Protein AF-0000000085031289 (afdb_homodimer)

Foldseek 3Di:
DEEEADDPPAVQVVVVQLCCCQPVVRPDDYDHDPDPVVQLVCQLVVVDQKYKYFAAKPVPGGDVVNVLCLVPDQKAFAAKDKDFFKKFKKAAPDAPLVAAEEEAAPVQCVVCVVVCCVVRPDYHYDYDPHLLVRLQVRLVPGHIGMHRPSSCVVSVIGTDDMDGDPRTMIMMTMIGNDADDDDPKKKWKKKFFFPPDPCGVVVLVCLCVVQVKAWDDKDWDAPVVDDPTIMMITMIIDACVDPPNVVSVVVSCVRTPDMDTRGMYHPDDD/DEEEADDPPAVQVVVVQLCCCQPVVRPDDYDHDPDPVVQLVCQLVVVDQKYKYFAAKPVPGGDPVNVLCLVPDQKAFAAKDKDFFKKFKKAAPDADLVAAEEEAAPVQCVVCVVVCCVVRPDYHYDHDPHLLVRLQVRLVPGHIGMHRPSSCVVSVIGTPDMDGDPRTMIMMTMIGNDADDDDPKKKWKKKFFFPPDPCGVVVLVVLCVVQVKAWDDKDWDAPVVDDPTIMMITMIIDACVDPPNVVSVVVSCVRTPDMDTRGMYHPDDD

Radius of gyration: 23.69 Å; Cα contacts (8 Å, |Δi|>4): 1361; chains: 2; bounding box: 65×66×53 Å

Solvent-accessible surface area (backbone atoms only — not comparable to full-atom values): 26951 Å² total; per-residue (Å²): 74,32,25,17,34,43,59,77,53,37,69,41,38,53,52,44,50,52,46,20,39,76,76,49,75,56,67,51,46,79,40,70,23,89,36,64,65,51,22,53,49,32,21,68,72,63,74,14,60,27,21,27,37,68,39,31,28,60,59,48,38,54,35,29,68,46,54,50,46,55,73,75,43,90,50,23,38,39,32,46,44,76,42,77,51,47,35,16,40,25,28,29,78,76,48,53,74,90,67,29,40,36,21,14,18,56,68,62,44,65,76,41,41,70,60,46,37,72,73,57,45,78,61,47,78,45,43,29,82,32,35,52,53,9,36,53,49,11,49,74,68,25,24,29,14,38,28,45,58,64,34,22,72,75,49,67,30,43,76,76,43,76,48,73,55,84,51,31,31,36,38,28,37,28,32,18,74,54,84,50,77,83,61,98,53,22,28,24,37,34,38,32,31,61,66,96,51,48,37,37,64,36,55,57,44,39,52,36,26,78,66,60,33,37,72,79,44,42,34,54,41,51,63,69,83,26,95,81,51,51,30,34,40,36,31,31,55,32,28,63,88,35,85,64,32,31,58,38,51,54,51,48,50,73,75,23,90,40,61,46,81,36,28,28,22,48,61,65,58,132,74,32,24,18,34,40,59,78,51,37,68,41,38,52,52,43,49,52,46,22,39,75,76,48,74,55,67,52,48,79,40,72,24,88,35,64,66,51,20,54,50,34,20,69,70,63,74,16,59,27,21,28,37,68,39,30,28,60,57,49,37,53,35,28,67,47,54,51,46,55,72,74,43,90,49,22,38,40,33,46,44,76,43,78,53,48,35,18,40,26,29,34,68,82,47,53,74,90,67,30,39,37,22,14,18,56,68,63,44,64,75,40,42,70,62,46,37,73,76,56,45,76,62,45,78,44,43,29,83,32,35,52,53,8,36,52,50,11,48,74,68,27,24,29,13,38,28,46,58,64,34,23,70,75,48,65,30,42,76,77,43,77,48,73,55,83,50,32,33,35,37,27,37,30,30,16,75,53,82,49,78,81,61,97,52,22,27,24,37,34,37,32,30,60,66,97,51,49,38,39,65,34,56,58,45,38,52,36,27,78,66,60,33,38,71,78,44,42,33,54,43,54,63,69,82,26,95,81,51,48,30,36,41,36,29,32,54,32,27,62,88,34,87,63,32,30,57,37,51,53,50,48,50,72,74,23,90,40,62,47,82,36,28,26,22,48,63,66,57,130

Structure (mmCIF, N/CA/C/O backbone):
data_AF-0000000085031289-model_v1
#
loop_
_entity.id
_entity.type
_entity.pdbx_description
1 polymer 'prephenate dehydratase'
#
loop_
_atom_site.group_PDB
_atom_site.id
_atom_site.type_symbol
_atom_site.label_atom_id
_atom_site.label_alt_id
_atom_site.label_comp_id
_atom_site.label_asym_id
_atom_site.label_entity_id
_atom_site.label_seq_id
_atom_site.pdbx_PDB_ins_code
_atom_site.Cartn_x
_atom_site.Cartn_y
_atom_site.Cartn_z
_atom_site.occupancy
_atom_site.B_iso_or_equiv
_atom_site.auth_seq_id
_atom_site.auth_comp_id
_atom_site.auth_asym_id
_atom_site.auth_atom_id
_atom_site.pdbx_PDB_model_num
ATOM 1 N N . MET A 1 1 ? 28.328 8.812 -2.104 1 97.38 1 MET A N 1
ATOM 2 C CA . MET A 1 1 ? 27.094 9.539 -1.807 1 97.38 1 MET A CA 1
ATOM 3 C C . MET A 1 1 ? 25.891 8.586 -1.811 1 97.38 1 MET A C 1
ATOM 5 O O . MET A 1 1 ? 25.766 7.762 -2.711 1 97.38 1 MET A O 1
ATOM 9 N N . ILE A 1 2 ? 25.078 8.703 -0.776 1 98.62 2 ILE A N 1
ATOM 10 C CA . ILE A 1 2 ? 23.859 7.914 -0.625 1 98.62 2 ILE A CA 1
ATOM 11 C C . ILE A 1 2 ? 22.641 8.836 -0.606 1 98.62 2 ILE A C 1
ATOM 13 O O . ILE A 1 2 ? 22.484 9.648 0.305 1 98.62 2 ILE A O 1
ATOM 17 N N . SER A 1 3 ? 21.812 8.742 -1.637 1 98.81 3 SER A N 1
ATOM 18 C CA . SER A 1 3 ? 20.547 9.453 -1.65 1 98.81 3 SER A CA 1
ATOM 19 C C . SER A 1 3 ? 19.453 8.648 -0.953 1 98.81 3 SER A C 1
ATOM 21 O O . SER A 1 3 ? 19.359 7.434 -1.117 1 98.81 3 SER A O 1
ATOM 23 N N . TYR A 1 4 ? 18.656 9.266 -0.136 1 98.69 4 TYR A N 1
ATOM 24 C CA . TYR A 1 4 ? 17.578 8.562 0.554 1 98.69 4 TYR A CA 1
ATOM 25 C C . TYR A 1 4 ? 16.312 9.398 0.564 1 98.69 4 TYR A C 1
ATOM 27 O O . TYR A 1 4 ? 16.359 10.617 0.437 1 98.69 4 TYR A O 1
ATOM 35 N N . LEU A 1 5 ? 15.195 8.766 0.686 1 97.31 5 LEU A N 1
ATOM 36 C CA . LEU A 1 5 ? 13.93 9.477 0.858 1 97.31 5 LEU A CA 1
ATOM 37 C C . LEU A 1 5 ? 13.883 10.188 2.205 1 97.31 5 LEU A C 1
ATOM 39 O O . LEU A 1 5 ? 13.969 9.547 3.254 1 97.31 5 LEU A O 1
ATOM 43 N N . GLY A 1 6 ? 13.875 11.516 2.145 1 94.31 6 GLY A N 1
ATOM 44 C CA . GLY A 1 6 ? 13.883 12.305 3.367 1 94.31 6 GLY A CA 1
ATOM 45 C C . GLY A 1 6 ? 12.484 12.656 3.857 1 94.31 6 GLY A C 1
ATOM 46 O O . GLY A 1 6 ? 11.508 12.031 3.449 1 94.31 6 GLY A O 1
ATOM 47 N N . PRO A 1 7 ? 12.625 13.531 4.848 1 94.12 7 PRO A N 1
ATOM 48 C CA . PRO A 1 7 ? 13.719 14.359 5.375 1 94.12 7 PRO A CA 1
ATOM 49 C C . PRO A 1 7 ? 14.555 13.625 6.422 1 94.12 7 PRO A C 1
ATOM 51 O O . PRO A 1 7 ? 14.336 12.438 6.676 1 94.12 7 PRO A O 1
ATOM 54 N N . PRO A 1 8 ? 15.648 14.328 6.973 1 95.69 8 PRO A N 1
ATOM 55 C CA . PRO A 1 8 ? 16.438 13.758 8.055 1 95.69 8 PRO A CA 1
ATOM 56 C C . PRO A 1 8 ? 15.594 13.352 9.266 1 95.69 8 PRO A C 1
ATOM 58 O O . PRO A 1 8 ? 14.625 14.039 9.594 1 95.69 8 PRO A O 1
ATOM 61 N N . GLY A 1 9 ? 15.961 12.273 9.898 1 95.06 9 GLY A N 1
ATOM 62 C CA . GLY A 1 9 ? 15.281 11.805 11.094 1 95.06 9 GLY A CA 1
ATOM 63 C C . GLY A 1 9 ? 14.273 10.703 10.82 1 95.06 9 GLY A C 1
ATOM 64 O O . GLY A 1 9 ? 13.711 10.117 11.742 1 95.06 9 GLY A O 1
ATOM 65 N N . THR A 1 10 ? 14.031 10.391 9.578 1 94.88 10 THR A N 1
ATOM 66 C CA . THR A 1 10 ? 13.055 9.375 9.195 1 94.88 10 THR A CA 1
ATOM 67 C C . THR A 1 10 ? 13.672 7.98 9.266 1 94.88 10 THR A C 1
ATOM 69 O O . THR A 1 10 ? 14.883 7.84 9.445 1 94.88 10 THR A O 1
ATOM 72 N N . PHE A 1 11 ? 12.898 7 9.156 1 96.81 11 PHE A N 1
ATOM 73 C CA . PHE A 1 11 ? 13.367 5.621 9.156 1 96.81 11 PHE A CA 1
ATOM 74 C C . PHE A 1 11 ? 14.234 5.34 7.934 1 96.81 11 PHE A C 1
ATOM 76 O O . PHE A 1 11 ? 15.172 4.547 7.996 1 96.81 11 PHE A O 1
ATOM 83 N N . THR A 1 12 ? 13.938 5.992 6.828 1 97.75 12 THR A N 1
ATOM 84 C CA . THR A 1 12 ? 14.742 5.797 5.629 1 97.75 12 THR A CA 1
ATOM 85 C C . THR A 1 12 ? 16.172 6.305 5.848 1 97.75 12 THR A C 1
ATOM 87 O O . THR A 1 12 ? 17.125 5.691 5.379 1 97.75 12 THR A O 1
ATOM 90 N N . GLU A 1 13 ? 16.25 7.414 6.512 1 97.62 13 GLU A N 1
ATOM 91 C CA . GLU A 1 13 ? 17.594 7.875 6.852 1 97.62 13 GLU A CA 1
ATOM 92 C C . GLU A 1 13 ? 18.312 6.855 7.723 1 97.62 13 GLU A C 1
ATOM 94 O O . GLU A 1 13 ? 19.5 6.582 7.512 1 97.62 13 GLU A O 1
ATOM 99 N N . GLU A 1 14 ? 17.625 6.352 8.711 1 96.81 14 GLU A N 1
ATOM 100 C CA . GLU A 1 14 ? 18.219 5.324 9.57 1 96.81 14 GLU A CA 1
ATOM 101 C C . GLU A 1 14 ? 18.719 4.141 8.75 1 96.81 14 GLU A C 1
ATOM 103 O O . GLU A 1 14 ? 19.828 3.646 8.977 1 96.81 14 GLU A O 1
ATOM 108 N N . ALA A 1 15 ? 17.906 3.697 7.793 1 97.5 15 ALA A N 1
ATOM 109 C CA . ALA A 1 15 ? 18.312 2.609 6.902 1 97.5 15 ALA A CA 1
ATOM 110 C C . ALA A 1 15 ? 19.562 2.975 6.113 1 97.5 15 ALA A C 1
ATOM 112 O O . ALA A 1 15 ? 20.469 2.16 5.977 1 97.5 15 ALA A O 1
ATOM 113 N N . ALA A 1 16 ? 19.578 4.172 5.625 1 98.06 16 ALA A N 1
ATOM 114 C CA . ALA A 1 16 ? 20.719 4.645 4.855 1 98.06 16 ALA A CA 1
ATOM 115 C C . ALA A 1 16 ? 21.984 4.672 5.715 1 98.06 16 ALA A C 1
ATOM 117 O O . ALA A 1 16 ? 23.062 4.293 5.254 1 98.06 16 ALA A O 1
ATOM 118 N N . GLU A 1 17 ? 21.859 5.098 6.934 1 97.44 17 GLU A N 1
ATOM 119 C CA . GLU A 1 17 ? 22.984 5.141 7.855 1 97.44 17 GLU A CA 1
ATOM 120 C C . GLU A 1 17 ? 23.516 3.74 8.148 1 97.44 17 GLU A C 1
ATOM 122 O O . GLU A 1 17 ? 24.719 3.518 8.164 1 97.44 17 GLU A O 1
ATOM 127 N N . ARG A 1 18 ? 22.625 2.865 8.414 1 96.56 18 ARG A N 1
ATOM 128 C CA . ARG A 1 18 ? 23.016 1.484 8.688 1 96.56 18 ARG A CA 1
ATOM 129 C C . ARG A 1 18 ? 23.75 0.875 7.496 1 96.56 18 ARG A C 1
ATOM 131 O O . ARG A 1 18 ? 24.75 0.184 7.668 1 96.56 18 ARG A O 1
ATOM 138 N N . PHE A 1 19 ? 23.25 1.152 6.34 1 97 19 PHE A N 1
ATOM 139 C CA . PHE A 1 19 ? 23.922 0.688 5.129 1 97 19 PHE A CA 1
ATOM 140 C C . PHE A 1 19 ? 25.328 1.279 5.027 1 97 19 PHE A C 1
ATOM 142 O O . PHE A 1 19 ? 26.281 0.566 4.727 1 97 19 PHE A O 1
ATOM 149 N N . SER A 1 20 ? 25.391 2.57 5.215 1 97.25 20 SER A N 1
ATOM 150 C CA . SER A 1 20 ? 26.688 3.242 5.168 1 97.25 20 SER A CA 1
ATOM 151 C C . SER A 1 20 ? 27.672 2.602 6.133 1 97.25 20 SER A C 1
ATOM 153 O O . SER A 1 20 ? 28.828 2.352 5.773 1 97.25 20 SER A O 1
ATOM 155 N N . GLU A 1 21 ? 27.219 2.359 7.328 1 96.19 21 GLU A N 1
ATOM 156 C CA . GLU A 1 21 ? 28.078 1.767 8.352 1 96.19 21 GLU A CA 1
ATOM 157 C C . GLU A 1 21 ? 28.531 0.366 7.949 1 96.19 21 GLU A C 1
ATOM 159 O O . GLU A 1 21 ? 29.719 0.049 8.016 1 96.19 21 GLU A O 1
ATOM 164 N N . GLU A 1 22 ? 27.641 -0.449 7.508 1 92.94 22 GLU A N 1
ATOM 165 C CA . GLU A 1 22 ? 27.906 -1.863 7.258 1 92.94 22 GLU A CA 1
ATOM 166 C C . GLU A 1 22 ? 28.703 -2.055 5.961 1 92.94 22 GLU A C 1
ATOM 168 O O . GLU A 1 22 ? 29.562 -2.932 5.879 1 92.94 22 GLU A O 1
ATOM 173 N N . GLU A 1 23 ? 28.391 -1.211 4.965 1 91.31 23 GLU A N 1
ATOM 174 C CA . GLU A 1 23 ? 28.922 -1.471 3.627 1 91.31 23 GLU A CA 1
ATOM 175 C C . GLU A 1 23 ? 30.047 -0.504 3.281 1 91.31 23 GLU A C 1
ATOM 177 O O . GLU A 1 23 ? 30.938 -0.836 2.494 1 91.31 23 GLU A O 1
ATOM 182 N N . LEU A 1 24 ? 30.016 0.665 3.941 1 93.81 24 LEU A N 1
ATOM 183 C CA . LEU A 1 24 ? 30.953 1.696 3.512 1 93.81 24 LEU A CA 1
ATOM 184 C C . LEU A 1 24 ? 31.812 2.172 4.68 1 93.81 24 LEU A C 1
ATOM 186 O O . LEU A 1 24 ? 32.469 3.211 4.594 1 93.81 24 LEU A O 1
ATOM 190 N N . GLY A 1 25 ? 31.75 1.448 5.789 1 93.56 25 GLY A N 1
ATOM 191 C CA . GLY A 1 25 ? 32.562 1.797 6.941 1 93.56 25 GLY A CA 1
ATOM 192 C C . GLY A 1 25 ? 32.188 3.123 7.57 1 93.56 25 GLY A C 1
ATOM 193 O O . GLY A 1 25 ? 33.031 3.811 8.148 1 93.56 25 GLY A O 1
ATOM 194 N N . GLY A 1 26 ? 30.984 3.533 7.32 1 92.81 26 GLY A N 1
ATOM 195 C CA . GLY A 1 26 ? 30.5 4.777 7.895 1 92.81 26 GLY A CA 1
ATOM 196 C C . GLY A 1 26 ? 30.906 6.004 7.102 1 92.81 26 GLY A C 1
ATOM 197 O O . GLY A 1 26 ? 30.688 7.133 7.547 1 92.81 26 GLY A O 1
ATOM 198 N N . ASN A 1 27 ? 31.422 5.887 5.941 1 92.69 27 ASN A N 1
ATOM 199 C CA . ASN A 1 27 ? 31.984 6.988 5.168 1 92.69 27 ASN A CA 1
ATOM 200 C C . ASN A 1 27 ? 31 7.496 4.121 1 92.69 27 ASN A C 1
ATOM 202 O O . ASN A 1 27 ? 31.297 8.422 3.367 1 92.69 27 ASN A O 1
ATOM 206 N N . GLY A 1 28 ? 29.875 6.883 4.074 1 94.81 28 GLY A N 1
ATOM 207 C CA . GLY A 1 28 ? 28.891 7.336 3.115 1 94.81 28 GLY A CA 1
ATOM 208 C C . GLY A 1 28 ? 28.281 8.68 3.477 1 94.81 28 GLY A C 1
ATOM 209 O O . GLY A 1 28 ? 27.906 8.906 4.629 1 94.81 28 GLY A O 1
ATOM 210 N N . LYS A 1 29 ? 28.281 9.625 2.551 1 97.31 29 LYS A N 1
ATOM 211 C CA . LYS A 1 29 ? 27.594 10.898 2.73 1 97.31 29 LYS A CA 1
ATOM 212 C C . LYS A 1 29 ? 26.109 10.789 2.359 1 97.31 29 LYS A C 1
ATOM 214 O O . LYS A 1 29 ? 25.781 10.359 1.255 1 97.31 29 LYS A O 1
ATOM 219 N N . LEU A 1 30 ? 25.281 11.148 3.266 1 98.25 30 LEU A N 1
ATOM 220 C CA . LEU A 1 30 ? 23.844 11.023 3.066 1 98.25 30 LEU A CA 1
ATOM 221 C C . LEU A 1 30 ? 23.266 12.305 2.502 1 98.25 30 LEU A C 1
ATOM 223 O O . LEU A 1 30 ? 23.609 13.406 2.945 1 98.25 30 LEU A O 1
ATOM 227 N N . GLN A 1 31 ? 22.422 12.188 1.534 1 98.12 31 GLN A N 1
ATOM 228 C CA . GLN A 1 31 ? 21.688 13.312 0.95 1 98.12 31 GLN A CA 1
ATOM 229 C C . GLN A 1 31 ? 20.203 12.992 0.824 1 98.12 31 GLN A C 1
ATOM 231 O O . GLN A 1 31 ? 19.828 12.039 0.14 1 98.12 31 GLN A O 1
ATOM 236 N N . SER A 1 32 ? 19.391 13.812 1.426 1 97.62 32 SER A N 1
ATOM 237 C CA . SER A 1 32 ? 17.953 13.586 1.408 1 97.62 32 SER A CA 1
ATOM 238 C C . SER A 1 32 ? 17.344 13.984 0.064 1 97.62 32 SER A C 1
ATOM 240 O O . SER A 1 32 ? 17.859 14.875 -0.613 1 97.62 32 SER A O 1
ATOM 242 N N . ALA A 1 33 ? 16.375 13.258 -0.367 1 97.44 33 ALA A N 1
ATOM 243 C CA . ALA A 1 33 ? 15.523 13.578 -1.511 1 97.44 33 ALA A CA 1
ATOM 244 C C . ALA A 1 33 ? 14.055 13.664 -1.099 1 97.44 33 ALA A C 1
ATOM 246 O O . ALA A 1 33 ? 13.625 12.992 -0.153 1 97.44 33 ALA A O 1
ATOM 247 N N . ARG A 1 34 ? 13.305 14.398 -1.813 1 91.75 34 ARG A N 1
ATOM 248 C CA . ARG A 1 34 ? 11.93 14.695 -1.426 1 91.75 34 ARG A CA 1
ATOM 249 C C . ARG A 1 34 ? 10.992 13.57 -1.834 1 91.75 34 ARG A C 1
ATOM 251 O O . ARG A 1 34 ? 9.914 13.414 -1.262 1 91.75 34 ARG A O 1
ATOM 258 N N . THR A 1 35 ? 11.367 12.828 -2.883 1 93.94 35 THR A N 1
ATOM 259 C CA . THR A 1 35 ? 10.508 11.758 -3.375 1 93.94 35 THR A CA 1
ATOM 260 C C . THR A 1 35 ? 11.328 10.508 -3.682 1 93.94 35 THR A C 1
ATOM 262 O O . THR A 1 35 ? 12.547 10.586 -3.877 1 93.94 35 THR A O 1
ATOM 265 N N . ILE A 1 36 ? 10.656 9.398 -3.705 1 96.75 36 ILE A N 1
ATOM 266 C CA . ILE A 1 36 ? 11.289 8.141 -4.082 1 96.75 36 ILE A CA 1
ATOM 267 C C . ILE A 1 36 ? 11.836 8.242 -5.504 1 96.75 36 ILE A C 1
ATOM 269 O O . ILE A 1 36 ? 12.969 7.832 -5.773 1 96.75 36 ILE A O 1
ATOM 273 N N . THR A 1 37 ? 11.094 8.836 -6.375 1 96.31 37 THR A N 1
ATOM 274 C CA . THR A 1 37 ? 11.477 9.016 -7.773 1 96.31 37 THR A CA 1
ATOM 275 C C . THR A 1 37 ? 12.758 9.836 -7.879 1 96.31 37 THR A C 1
ATOM 277 O O . THR A 1 37 ? 13.625 9.539 -8.703 1 96.31 37 THR A O 1
ATOM 280 N N . ALA A 1 38 ? 12.836 10.828 -7.023 1 97.25 38 ALA A N 1
ATOM 281 C CA . ALA A 1 38 ? 14.039 11.648 -7.027 1 97.25 38 ALA A CA 1
ATOM 282 C C . ALA A 1 38 ? 15.266 10.836 -6.633 1 97.25 38 ALA A C 1
ATOM 284 O O . ALA A 1 38 ? 16.359 11.031 -7.18 1 97.25 38 ALA A O 1
ATOM 285 N N . VAL A 1 39 ? 15.125 9.938 -5.707 1 98.69 39 VAL A N 1
ATOM 286 C CA . VAL A 1 39 ? 16.219 9.062 -5.301 1 98.69 39 VAL A CA 1
ATOM 287 C C . VAL A 1 39 ? 16.656 8.195 -6.48 1 98.69 39 VAL A C 1
ATOM 289 O O . VAL A 1 39 ? 17.844 8.133 -6.809 1 98.69 39 VAL A O 1
ATOM 292 N N . PHE A 1 40 ? 15.703 7.578 -7.188 1 98.56 40 PHE A N 1
ATOM 293 C CA . PHE A 1 40 ? 16 6.758 -8.352 1 98.56 40 PHE A CA 1
ATOM 294 C C . PHE A 1 40 ? 16.719 7.57 -9.422 1 98.56 40 PHE A C 1
ATOM 296 O O . PHE A 1 40 ? 17.719 7.121 -9.992 1 98.56 40 PHE A O 1
ATOM 303 N N . SER A 1 41 ? 16.219 8.742 -9.641 1 98.12 41 SER A N 1
ATOM 304 C CA . SER A 1 41 ? 16.781 9.609 -10.672 1 98.12 41 SER A CA 1
ATOM 305 C C . SER A 1 41 ? 18.219 9.961 -10.375 1 98.12 41 SER A C 1
ATOM 307 O O . SER A 1 41 ? 19.078 9.922 -11.266 1 98.12 41 SER A O 1
ATOM 309 N N . ARG A 1 42 ? 18.484 10.297 -9.148 1 98.44 42 ARG A N 1
ATOM 310 C CA . ARG A 1 42 ? 19.844 10.672 -8.75 1 98.44 42 ARG A CA 1
ATOM 311 C C . ARG A 1 42 ? 20.812 9.516 -8.953 1 98.44 42 ARG A C 1
ATOM 313 O O . ARG A 1 42 ? 21.938 9.719 -9.422 1 98.44 42 ARG A O 1
ATOM 320 N N . VAL A 1 43 ? 20.422 8.359 -8.617 1 98.69 43 VAL A N 1
ATOM 321 C CA . VAL A 1 43 ? 21.281 7.191 -8.789 1 98.69 43 VAL A CA 1
ATOM 322 C C . VAL A 1 43 ? 21.469 6.898 -10.273 1 98.69 43 VAL A C 1
ATOM 324 O O . VAL A 1 43 ? 22.594 6.66 -10.734 1 98.69 43 VAL A O 1
ATOM 327 N N . GLU A 1 44 ? 20.391 6.934 -11.016 1 98.19 44 GLU A N 1
ATOM 328 C CA . GLU A 1 44 ? 20.406 6.637 -12.445 1 98.19 44 GLU A CA 1
ATOM 329 C C . GLU A 1 44 ? 21.328 7.594 -13.195 1 98.19 44 GLU A C 1
ATOM 331 O O . GLU A 1 44 ? 22.047 7.184 -14.117 1 98.19 44 GLU A O 1
ATOM 336 N N . ARG A 1 45 ? 21.344 8.828 -12.766 1 97.5 45 ARG A N 1
ATOM 337 C CA . ARG A 1 45 ? 22.125 9.867 -13.43 1 97.5 45 ARG A CA 1
ATOM 338 C C . ARG A 1 45 ? 23.562 9.883 -12.914 1 97.5 45 ARG A C 1
ATOM 340 O O . ARG A 1 45 ? 24.391 10.672 -13.383 1 97.5 45 ARG A O 1
ATOM 347 N N . GLY A 1 46 ? 23.844 9.141 -11.953 1 97.56 46 GLY A N 1
ATOM 348 C CA . GLY A 1 46 ? 25.203 9.07 -11.406 1 97.56 46 GLY A CA 1
ATOM 349 C C . GLY A 1 46 ? 25.484 10.164 -10.398 1 97.56 46 GLY A C 1
ATOM 350 O O . GLY A 1 46 ? 26.641 10.367 -10.016 1 97.56 46 GLY A O 1
ATOM 351 N N . GLU A 1 47 ? 24.422 10.852 -9.922 1 98.19 47 GLU A N 1
ATOM 352 C CA . GLU A 1 47 ? 24.578 11.898 -8.922 1 98.19 47 GLU A CA 1
ATOM 353 C C . GLU A 1 47 ? 24.75 11.312 -7.523 1 98.19 47 GLU A C 1
ATOM 355 O O . GLU A 1 47 ? 25.25 11.984 -6.617 1 98.19 47 GLU A O 1
ATOM 360 N N . ALA A 1 48 ? 24.297 10.172 -7.312 1 98.5 48 ALA A N 1
ATOM 361 C CA . ALA A 1 48 ? 24.5 9.375 -6.105 1 98.5 48 ALA A CA 1
ATOM 362 C C . ALA A 1 48 ? 24.938 7.953 -6.453 1 98.5 48 ALA A C 1
ATOM 364 O O . ALA A 1 48 ? 24.5 7.391 -7.461 1 98.5 48 ALA A O 1
ATOM 365 N N . ASP A 1 49 ? 25.781 7.414 -5.633 1 98.25 49 ASP A N 1
ATOM 366 C CA . ASP A 1 49 ? 26.266 6.055 -5.863 1 98.25 49 ASP A CA 1
ATOM 367 C C . ASP A 1 49 ? 25.219 5.023 -5.434 1 98.25 49 ASP A C 1
ATOM 369 O O . ASP A 1 49 ? 25.109 3.953 -6.035 1 98.25 49 ASP A O 1
ATOM 373 N N . TYR A 1 50 ? 24.547 5.371 -4.383 1 98.44 50 TYR A N 1
ATOM 374 C CA . TYR A 1 50 ? 23.516 4.504 -3.832 1 98.44 50 TYR A CA 1
ATOM 375 C C . TYR A 1 50 ? 22.25 5.297 -3.523 1 98.44 50 TYR A C 1
ATOM 377 O O . TYR A 1 50 ? 22.297 6.52 -3.359 1 98.44 50 TYR A O 1
ATOM 385 N N . GLY A 1 51 ? 21.156 4.582 -3.525 1 98.75 51 GLY A N 1
ATOM 386 C CA . GLY A 1 51 ? 19.875 5.098 -3.068 1 98.75 51 GLY A CA 1
ATOM 387 C C . GLY A 1 51 ? 19.203 4.191 -2.059 1 98.75 51 GLY A C 1
ATOM 388 O O . GLY A 1 51 ? 19.344 2.971 -2.111 1 98.75 51 GLY A O 1
ATOM 389 N N . VAL A 1 52 ? 18.484 4.754 -1.108 1 98.75 52 VAL A N 1
ATOM 390 C CA . VAL A 1 52 ? 17.703 3.988 -0.136 1 98.75 52 VAL A CA 1
ATOM 391 C C . VAL A 1 52 ? 16.25 4.441 -0.163 1 98.75 52 VAL A C 1
ATOM 393 O O . VAL A 1 52 ? 15.953 5.629 0.005 1 98.75 52 VAL A O 1
ATOM 396 N N . VAL A 1 53 ? 15.359 3.482 -0.415 1 98.62 53 VAL A N 1
ATOM 397 C CA . VAL A 1 53 ? 13.938 3.789 -0.508 1 98.62 53 VAL A CA 1
ATOM 398 C C . VAL A 1 53 ? 13.125 2.699 0.187 1 98.62 53 VAL A C 1
ATOM 400 O O . VAL A 1 53 ? 13.539 1.537 0.221 1 98.62 53 VAL A O 1
ATOM 403 N N . PRO A 1 54 ? 12.008 3.15 0.812 1 97.38 54 PRO A N 1
ATOM 404 C CA . PRO A 1 54 ? 11.117 2.092 1.305 1 97.38 54 PRO A CA 1
ATOM 405 C C . PRO A 1 54 ? 10.57 1.211 0.185 1 97.38 54 PRO A C 1
ATOM 407 O O . PRO A 1 54 ? 10.281 1.704 -0.908 1 97.38 54 PRO A O 1
ATOM 410 N N . TRP A 1 55 ? 10.492 -0.094 0.423 1 96.5 55 TRP A N 1
ATOM 411 C CA . TRP A 1 55 ? 10.094 -1.055 -0.602 1 96.5 55 TRP A CA 1
ATOM 412 C C . TRP A 1 55 ? 8.797 -1.758 -0.214 1 96.5 55 TRP A C 1
ATOM 414 O O . TRP A 1 55 ? 7.902 -1.922 -1.045 1 96.5 55 TRP A O 1
ATOM 424 N N . GLU A 1 56 ? 8.688 -2.145 1.04 1 93.44 56 GLU A N 1
ATOM 425 C CA . GLU A 1 56 ? 7.527 -2.857 1.562 1 93.44 56 GLU A CA 1
ATOM 426 C C . GLU A 1 56 ? 7.402 -2.678 3.072 1 93.44 56 GLU A C 1
ATOM 428 O O . GLU A 1 56 ? 8.398 -2.723 3.793 1 93.44 56 GLU A O 1
ATOM 433 N N . ASN A 1 57 ? 6.207 -2.424 3.496 1 91 57 ASN A N 1
ATOM 434 C CA . ASN A 1 57 ? 5.902 -2.42 4.922 1 91 57 ASN A CA 1
ATOM 435 C C . ASN A 1 57 ? 4.98 -3.574 5.301 1 91 57 ASN A C 1
ATOM 437 O O . ASN A 1 57 ? 4.023 -3.873 4.582 1 91 57 ASN A O 1
ATOM 441 N N . SER A 1 58 ? 5.316 -4.23 6.414 1 88.75 58 SER A N 1
ATOM 442 C CA . SER A 1 58 ? 4.59 -5.426 6.828 1 88.75 58 SER A CA 1
ATOM 443 C C . SER A 1 58 ? 3.117 -5.121 7.078 1 88.75 58 SER A C 1
ATOM 445 O O . SER A 1 58 ? 2.258 -5.988 6.895 1 88.75 58 SER A O 1
ATOM 447 N N . LEU A 1 59 ? 2.783 -3.924 7.453 1 85.88 59 LEU A N 1
ATOM 448 C CA . LEU A 1 59 ? 1.402 -3.564 7.75 1 85.88 59 LEU A CA 1
ATOM 449 C C . LEU A 1 59 ? 0.713 -2.984 6.52 1 85.88 59 LEU A C 1
ATOM 451 O O . LEU A 1 59 ? -0.482 -3.207 6.309 1 85.88 59 LEU A O 1
ATOM 455 N N . GLU A 1 60 ? 1.479 -2.346 5.629 1 87 60 GLU A N 1
ATOM 456 C CA . GLU A 1 60 ? 0.854 -1.541 4.586 1 87 60 GLU A CA 1
ATOM 457 C C . GLU A 1 60 ? 1.091 -2.148 3.205 1 87 60 GLU A C 1
ATOM 459 O O . GLU A 1 60 ? 0.443 -1.76 2.23 1 87 60 GLU A O 1
ATOM 464 N N . GLY A 1 61 ? 2.053 -3.074 3.148 1 88.25 61 GLY A N 1
ATOM 465 C CA . GLY A 1 61 ? 2.328 -3.705 1.866 1 88.25 61 GLY A CA 1
ATOM 466 C C . GLY A 1 61 ? 3.4 -2.99 1.068 1 88.25 61 GLY A C 1
ATOM 467 O O . GLY A 1 61 ? 4.223 -2.262 1.632 1 88.25 61 GLY A O 1
ATOM 468 N N . SER A 1 62 ? 3.377 -3.252 -0.256 1 93 62 SER A N 1
ATOM 469 C CA . SER A 1 62 ? 4.426 -2.738 -1.132 1 93 62 SER A CA 1
ATOM 470 C C . SER A 1 62 ? 4.246 -1.246 -1.392 1 93 62 SER A C 1
ATOM 472 O O . SER A 1 62 ? 3.119 -0.749 -1.434 1 93 62 SER A O 1
ATOM 474 N N . VAL A 1 63 ? 5.344 -0.606 -1.521 1 94.19 63 VAL A N 1
ATOM 475 C CA . VAL A 1 63 ? 5.332 0.809 -1.877 1 94.19 63 VAL A CA 1
ATOM 476 C C . VAL A 1 63 ? 5.219 0.958 -3.393 1 94.19 63 VAL A C 1
ATOM 478 O O . VAL A 1 63 ? 6.176 0.69 -4.125 1 94.19 63 VAL A O 1
ATOM 481 N N . GLY A 1 64 ? 4.125 1.482 -3.85 1 92.69 64 GLY A N 1
ATOM 482 C CA . GLY A 1 64 ? 3.811 1.539 -5.27 1 92.69 64 GLY A CA 1
ATOM 483 C C . GLY A 1 64 ? 4.82 2.336 -6.074 1 92.69 64 GLY A C 1
ATOM 484 O O . GLY A 1 64 ? 5.254 1.899 -7.141 1 92.69 64 GLY A O 1
ATOM 485 N N . GLU A 1 65 ? 5.172 3.477 -5.574 1 92.5 65 GLU A N 1
ATOM 486 C CA . GLU A 1 65 ? 6.117 4.328 -6.289 1 92.5 65 GLU A CA 1
ATOM 487 C C . GLU A 1 65 ? 7.449 3.615 -6.5 1 92.5 65 GLU A C 1
ATOM 489 O O . GLU A 1 65 ? 8.078 3.762 -7.555 1 92.5 65 GLU A O 1
ATOM 494 N N . THR A 1 66 ? 7.879 2.885 -5.527 1 96.81 66 THR A N 1
ATOM 495 C CA . THR A 1 66 ? 9.117 2.117 -5.641 1 96.81 66 THR A CA 1
ATOM 496 C C . THR A 1 66 ? 9 1.061 -6.738 1 96.81 66 THR A C 1
ATOM 498 O O . THR A 1 66 ? 9.867 0.958 -7.605 1 96.81 66 THR A O 1
ATOM 501 N N . LEU A 1 67 ? 7.949 0.332 -6.727 1 95.75 67 LEU A N 1
ATOM 502 C CA . LEU A 1 67 ? 7.73 -0.714 -7.723 1 95.75 67 LEU A CA 1
ATOM 503 C C . LEU A 1 67 ? 7.672 -0.125 -9.125 1 95.75 67 LEU A C 1
ATOM 505 O O . LEU A 1 67 ? 8.242 -0.683 -10.062 1 95.75 67 LEU A O 1
ATOM 509 N N . ASP A 1 68 ? 7.055 1.001 -9.258 1 92.94 68 ASP A N 1
ATOM 510 C CA . ASP A 1 68 ? 6.961 1.661 -10.562 1 92.94 68 ASP A CA 1
ATOM 511 C C . ASP A 1 68 ? 8.344 2.059 -11.078 1 92.94 68 ASP A C 1
ATOM 513 O O . ASP A 1 68 ? 8.641 1.891 -12.258 1 92.94 68 ASP A O 1
ATOM 517 N N . ASN A 1 69 ? 9.07 2.615 -10.172 1 95.94 69 ASN A N 1
ATOM 518 C CA . ASN A 1 69 ? 10.414 3.006 -10.586 1 95.94 69 ASN A CA 1
ATOM 519 C C . ASN A 1 69 ? 11.25 1.797 -10.984 1 95.94 69 ASN A C 1
ATOM 521 O O . ASN A 1 69 ? 12.023 1.862 -11.945 1 95.94 69 ASN A O 1
ATOM 525 N N . PHE A 1 70 ? 11.117 0.719 -10.273 1 96.62 70 PHE A N 1
ATOM 526 C CA . PHE A 1 70 ? 11.812 -0.504 -10.648 1 96.62 70 PHE A CA 1
ATOM 527 C C . PHE A 1 70 ? 11.398 -0.957 -12.039 1 96.62 70 PHE A C 1
ATOM 529 O O . PHE A 1 70 ? 12.234 -1.425 -12.82 1 96.62 70 PHE A O 1
ATOM 536 N N . LEU A 1 71 ? 10.172 -0.84 -12.297 1 94 71 LEU A N 1
ATOM 537 C CA . LEU A 1 71 ? 9.617 -1.305 -13.57 1 94 71 LEU A CA 1
ATOM 538 C C . LEU A 1 71 ? 10.148 -0.468 -14.727 1 94 71 LEU A C 1
ATOM 540 O O . LEU A 1 71 ? 10.477 -1.006 -15.789 1 94 71 LEU A O 1
ATOM 544 N N . HIS A 1 72 ? 10.383 0.833 -14.508 1 92.81 72 HIS A N 1
ATOM 545 C CA . HIS A 1 72 ? 10.562 1.721 -15.648 1 92.81 72 HIS A CA 1
ATOM 546 C C . HIS A 1 72 ? 11.992 2.254 -15.711 1 92.81 72 HIS A C 1
ATOM 548 O O . HIS A 1 72 ? 12.391 2.855 -16.719 1 92.81 72 HIS A O 1
ATOM 554 N N . ARG A 1 73 ? 12.734 2.051 -14.695 1 94.69 73 ARG A N 1
ATOM 555 C CA . ARG A 1 73 ? 14.078 2.617 -14.672 1 94.69 73 ARG A CA 1
ATOM 556 C C . ARG A 1 73 ? 15.133 1.52 -14.648 1 94.69 73 ARG A C 1
ATOM 558 O O . ARG A 1 73 ? 14.82 0.354 -14.398 1 94.69 73 ARG A O 1
ATOM 565 N N . SER A 1 74 ? 16.359 2.004 -14.992 1 92.19 74 SER A N 1
ATOM 566 C CA . SER A 1 74 ? 17.438 1.039 -15.141 1 92.19 74 SER A CA 1
ATOM 567 C C . SER A 1 74 ? 18.359 1.047 -13.93 1 92.19 74 SER A C 1
ATOM 569 O O . SER A 1 74 ? 19.578 1.116 -14.07 1 92.19 74 SER A O 1
ATOM 571 N N . VAL A 1 75 ? 17.922 1.072 -12.82 1 96.44 75 VAL A N 1
ATOM 572 C CA . VAL A 1 75 ? 18.688 0.945 -11.586 1 96.44 75 VAL A CA 1
ATOM 573 C C . VAL A 1 75 ? 18.484 -0.452 -11 1 96.44 75 VAL A C 1
ATOM 575 O O . VAL A 1 75 ? 17.484 -1.11 -11.266 1 96.44 75 VAL A O 1
ATOM 578 N N . ARG A 1 76 ? 19.531 -0.934 -10.273 1 97.19 76 ARG A N 1
ATOM 579 C CA . ARG A 1 76 ? 19.469 -2.295 -9.75 1 97.19 76 ARG A CA 1
ATOM 580 C C . ARG A 1 76 ? 19.297 -2.295 -8.234 1 97.19 76 ARG A C 1
ATOM 582 O O . ARG A 1 76 ? 19.797 -1.396 -7.555 1 97.19 76 ARG A O 1
ATOM 589 N N . VAL A 1 77 ? 18.609 -3.322 -7.766 1 98 77 VAL A N 1
ATOM 590 C CA . VAL A 1 77 ? 18.641 -3.57 -6.328 1 98 77 VAL A CA 1
ATOM 591 C C . VAL A 1 77 ? 20.016 -4.109 -5.922 1 98 77 VAL A C 1
ATOM 593 O O . VAL A 1 77 ? 20.438 -5.148 -6.418 1 98 77 VAL A O 1
ATOM 596 N N . PHE A 1 78 ? 20.641 -3.434 -5.082 1 97.06 78 PHE A N 1
ATOM 597 C CA . PHE A 1 78 ? 21.984 -3.75 -4.621 1 97.06 78 PHE A CA 1
ATOM 598 C C . PHE A 1 78 ? 21.938 -4.473 -3.279 1 97.06 78 PHE A C 1
ATOM 600 O O . PHE A 1 78 ? 22.844 -5.234 -2.949 1 97.06 78 PHE A O 1
ATOM 607 N N . GLY A 1 79 ? 20.875 -4.203 -2.555 1 96 79 GLY A N 1
ATOM 608 C CA . GLY A 1 79 ? 20.656 -4.805 -1.249 1 96 79 GLY A CA 1
ATOM 609 C C . GLY A 1 79 ? 19.297 -4.492 -0.667 1 96 79 GLY A C 1
ATOM 610 O O . GLY A 1 79 ? 18.5 -3.771 -1.277 1 96 79 GLY A O 1
ATOM 611 N N . GLU A 1 80 ? 19.031 -5.086 0.427 1 96.56 80 GLU A N 1
ATOM 612 C CA . GLU A 1 80 ? 17.828 -4.801 1.198 1 96.56 80 GLU A CA 1
ATOM 613 C C . GLU A 1 80 ? 18.141 -4.715 2.691 1 96.56 80 GLU A C 1
ATOM 615 O O . GLU A 1 80 ? 19.109 -5.316 3.166 1 96.56 80 GLU A O 1
ATOM 620 N N . LEU A 1 81 ? 17.422 -3.881 3.336 1 95.88 81 LEU A N 1
ATOM 621 C CA . LEU A 1 81 ? 17.484 -3.709 4.785 1 95.88 81 LEU A CA 1
ATOM 622 C C . LEU A 1 81 ? 16.094 -3.686 5.402 1 95.88 81 LEU A C 1
ATOM 624 O O . LEU A 1 81 ? 15.18 -3.062 4.855 1 95.88 81 LEU A O 1
ATOM 628 N N . VAL A 1 82 ? 15.945 -4.477 6.5 1 94.88 82 VAL A N 1
ATOM 629 C CA . VAL A 1 82 ? 14.664 -4.5 7.199 1 94.88 82 VAL A CA 1
ATOM 630 C C . VAL A 1 82 ? 14.812 -3.826 8.562 1 94.88 82 VAL A C 1
ATOM 632 O O . VAL A 1 82 ? 15.711 -4.164 9.336 1 94.88 82 VAL A O 1
ATOM 635 N N . LEU A 1 83 ? 14.008 -2.836 8.82 1 95.06 83 LEU A N 1
ATOM 636 C CA . LEU A 1 83 ? 14 -2.154 10.109 1 95.06 83 LEU A CA 1
ATOM 637 C C . LEU A 1 83 ? 12.656 -2.305 10.805 1 95.06 83 LEU A C 1
ATOM 639 O O . LEU A 1 83 ? 11.602 -2.164 10.164 1 95.06 83 LEU A O 1
ATOM 643 N N . PRO A 1 84 ? 12.664 -2.697 12.055 1 94 84 PRO A N 1
ATOM 644 C CA . PRO A 1 84 ? 11.414 -2.537 12.812 1 94 84 PRO A CA 1
ATOM 645 C C . PRO A 1 84 ? 10.969 -1.081 12.906 1 94 84 PRO A C 1
ATOM 647 O O . PRO A 1 84 ? 11.805 -0.182 13.047 1 94 84 PRO A O 1
ATOM 650 N N . ILE A 1 85 ? 9.727 -0.826 12.742 1 94.62 85 ILE A N 1
ATOM 651 C CA . ILE A 1 85 ? 9.164 0.514 12.859 1 94.62 85 ILE A CA 1
ATOM 652 C C . ILE A 1 85 ? 8.578 0.712 14.258 1 94.62 85 ILE A C 1
ATOM 654 O O . ILE A 1 85 ? 7.633 0.025 14.641 1 94.62 85 ILE A O 1
ATOM 658 N N . VAL A 1 86 ? 9.195 1.541 14.992 1 95.88 86 VAL A N 1
ATOM 659 C CA . VAL A 1 86 ? 8.758 1.92 16.328 1 95.88 86 VAL A CA 1
ATOM 660 C C . VAL A 1 86 ? 8.484 3.422 16.375 1 95.88 86 VAL A C 1
ATOM 662 O O . VAL A 1 86 ? 9.328 4.223 15.977 1 95.88 86 VAL A O 1
ATOM 665 N N . HIS A 1 87 ? 7.289 3.756 16.812 1 97.31 87 HIS A N 1
ATOM 666 C CA . HIS A 1 87 ? 7.012 5.172 17.031 1 97.31 87 HIS A CA 1
ATOM 667 C C . HIS A 1 87 ? 7.238 5.57 18.484 1 97.31 87 HIS A C 1
ATOM 669 O O . HIS A 1 87 ? 7.188 4.723 19.375 1 97.31 87 HIS A O 1
ATOM 675 N N . ALA A 1 88 ? 7.547 6.773 18.609 1 97.75 88 ALA A N 1
ATOM 676 C CA . ALA A 1 88 ? 7.707 7.32 19.953 1 97.75 88 ALA A CA 1
ATOM 677 C C . ALA A 1 88 ? 6.883 8.594 20.141 1 97.75 88 ALA A C 1
ATOM 679 O O . ALA A 1 88 ? 6.848 9.445 19.25 1 97.75 88 ALA A O 1
ATOM 680 N N . LEU A 1 89 ? 6.148 8.547 21.203 1 97.81 89 LEU A N 1
ATOM 681 C CA . LEU A 1 89 ? 5.605 9.82 21.688 1 97.81 89 LEU A CA 1
ATOM 682 C C . LEU A 1 89 ? 6.68 10.648 22.375 1 97.81 89 LEU A C 1
ATOM 684 O O . LEU A 1 89 ? 7.312 10.18 23.328 1 97.81 89 LEU A O 1
ATOM 688 N N . MET A 1 90 ? 6.914 11.844 21.781 1 97.81 90 MET A N 1
ATOM 689 C CA . MET A 1 90 ? 8.016 12.664 22.281 1 97.81 90 MET A CA 1
ATOM 690 C C . MET A 1 90 ? 7.547 14.07 22.609 1 97.81 90 MET A C 1
ATOM 692 O O . MET A 1 90 ? 6.582 14.562 22.016 1 97.81 90 MET A O 1
ATOM 696 N N . SER A 1 91 ? 8.234 14.68 23.594 1 95.94 91 SER A N 1
ATOM 697 C CA . SER A 1 91 ? 7.898 16.047 23.953 1 95.94 91 SER A CA 1
ATOM 698 C C . SER A 1 91 ? 9.086 16.766 24.578 1 95.94 91 SER A C 1
ATOM 700 O O . SER A 1 91 ? 10.023 16.125 25.062 1 95.94 91 SER A O 1
ATOM 702 N N . GLY A 1 92 ? 9.094 18.031 24.203 1 86.19 92 GLY A N 1
ATOM 703 C CA . GLY A 1 92 ? 10.047 18.844 24.938 1 86.19 92 GLY A CA 1
ATOM 704 C C . GLY A 1 92 ? 9.562 19.234 26.328 1 86.19 92 GLY A C 1
ATOM 705 O O . GLY A 1 92 ? 8.68 18.578 26.875 1 86.19 92 GLY A O 1
ATOM 706 N N . SER A 1 93 ? 10.148 20.328 26.781 1 72.31 93 SER A N 1
ATOM 707 C CA . SER A 1 93 ? 9.875 20.734 28.156 1 72.31 93 SER A CA 1
ATOM 708 C C . SER A 1 93 ? 8.516 21.406 28.266 1 72.31 93 SER A C 1
ATOM 710 O O . SER A 1 93 ? 8.109 22.156 27.375 1 72.31 93 SER A O 1
ATOM 712 N N . GLU A 1 94 ? 7.633 21.047 29.125 1 75.94 94 GLU A N 1
ATOM 713 C CA . GLU A 1 94 ? 6.41 21.438 29.828 1 75.94 94 GLU A CA 1
ATOM 714 C C . GLU A 1 94 ? 5.227 21.5 28.859 1 75.94 94 GLU A C 1
ATOM 716 O O . GLU A 1 94 ? 4.637 22.562 28.656 1 75.94 94 GLU A O 1
ATOM 721 N N . PRO A 1 95 ? 4.957 20.281 28.203 1 76.69 95 PRO A N 1
ATOM 722 C CA . PRO A 1 95 ? 3.703 20.297 27.453 1 76.69 95 PRO A CA 1
ATOM 723 C C . PRO A 1 95 ? 2.482 20.547 28.328 1 76.69 95 PRO A C 1
ATOM 725 O O . PRO A 1 95 ? 2.525 20.266 29.531 1 76.69 95 PRO A O 1
ATOM 728 N N . ASP A 1 96 ? 1.516 21.281 27.828 1 83.44 96 ASP A N 1
ATOM 729 C CA . ASP A 1 96 ? 0.245 21.422 28.531 1 83.44 96 ASP A CA 1
ATOM 730 C C . ASP A 1 96 ? -0.542 20.109 28.5 1 83.44 96 ASP A C 1
ATOM 732 O O . ASP A 1 96 ? -1.226 19.812 27.531 1 83.44 96 ASP A O 1
ATOM 736 N N . ASP A 1 97 ? -0.548 19.375 29.562 1 85 97 ASP A N 1
ATOM 737 C CA . ASP A 1 97 ? -1.166 18.047 29.625 1 85 97 ASP A CA 1
ATOM 738 C C . ASP A 1 97 ? -2.684 18.156 29.75 1 85 97 ASP A C 1
ATOM 740 O O . ASP A 1 97 ? -3.4 17.172 29.547 1 85 97 ASP A O 1
ATOM 744 N N . ARG A 1 98 ? -3.137 19.328 30.078 1 88.94 98 ARG A N 1
ATOM 745 C CA . ARG A 1 98 ? -4.578 19.531 30.203 1 88.94 98 ARG A CA 1
ATOM 746 C C . ARG A 1 98 ? -5.234 19.656 28.828 1 88.94 98 ARG A C 1
ATOM 748 O O . ARG A 1 98 ? -6.414 19.328 28.672 1 88.94 98 ARG A O 1
ATOM 755 N N . GLU A 1 99 ? -4.516 20.031 27.828 1 92.5 99 GLU A N 1
ATOM 756 C CA . GLU A 1 99 ? -4.953 20.141 26.438 1 92.5 99 GLU A CA 1
ATOM 757 C C . GLU A 1 99 ? -3.873 19.656 25.469 1 92.5 99 GLU A C 1
ATOM 759 O O . GLU A 1 99 ? -3.346 20.438 24.672 1 92.5 99 GLU A O 1
ATOM 764 N N . PRO A 1 100 ? -3.613 18.422 25.688 1 95.38 100 PRO A N 1
ATOM 765 C CA . PRO A 1 100 ? -2.488 17.875 24.922 1 95.38 100 PRO A CA 1
ATOM 766 C C . PRO A 1 100 ? -2.686 18 23.406 1 95.38 100 PRO A C 1
ATOM 768 O O . PRO A 1 100 ? -3.787 17.766 22.906 1 95.38 100 PRO A O 1
ATOM 771 N N . VAL A 1 101 ? -1.645 18.453 22.75 1 97 101 VAL A N 1
ATOM 772 C CA . VAL A 1 101 ? -1.581 18.531 21.297 1 97 101 VAL A CA 1
ATOM 773 C C . VAL A 1 101 ? -0.515 17.578 20.766 1 97 101 VAL A C 1
ATOM 775 O O . VAL A 1 101 ? 0.613 17.562 21.266 1 97 101 VAL A O 1
ATOM 778 N N . VAL A 1 102 ? -0.891 16.75 19.797 1 97.69 102 VAL A N 1
ATOM 779 C CA . VAL A 1 102 ? 0.044 15.789 19.203 1 97.69 102 VAL A CA 1
ATOM 780 C C . VAL A 1 102 ? 0.261 16.125 17.734 1 97.69 102 VAL A C 1
ATOM 782 O O . VAL A 1 102 ? -0.682 16.109 16.938 1 97.69 102 VAL A O 1
ATOM 785 N N . TYR A 1 103 ? 1.49 16.453 17.391 1 97.81 103 TYR A N 1
ATOM 786 C CA . TYR A 1 103 ? 1.896 16.625 16.016 1 97.81 103 TYR A CA 1
ATOM 787 C C . TYR A 1 103 ? 2.412 15.32 15.422 1 97.81 103 TYR A C 1
ATOM 789 O O . TYR A 1 103 ? 3.195 14.609 16.047 1 97.81 103 TYR A O 1
ATOM 797 N N . SER A 1 104 ? 1.961 14.961 14.203 1 98.06 104 SER A N 1
ATOM 798 C CA . SER A 1 104 ? 2.512 13.812 13.5 1 98.06 104 SER A CA 1
ATOM 799 C C . SER A 1 104 ? 2.014 13.75 12.062 1 98.06 104 SER A C 1
ATOM 801 O O . SER A 1 104 ? 1.139 14.523 11.672 1 98.06 104 SER A O 1
ATOM 803 N N . HIS A 1 105 ? 2.668 13 11.273 1 96.31 105 HIS A N 1
ATOM 804 C CA . HIS A 1 105 ? 2.068 12.602 10 1 96.31 105 HIS A CA 1
ATOM 805 C C . HIS A 1 105 ? 0.801 11.781 10.227 1 96.31 105 HIS A C 1
ATOM 807 O O . HIS A 1 105 ? 0.757 10.922 11.109 1 96.31 105 HIS A O 1
ATOM 813 N N . PRO A 1 106 ? -0.252 11.984 9.359 1 93.94 106 PRO A N 1
ATOM 814 C CA . PRO A 1 106 ? -1.526 11.297 9.578 1 93.94 106 PRO A CA 1
ATOM 815 C C . PRO A 1 106 ? -1.374 9.773 9.625 1 93.94 106 PRO A C 1
ATOM 817 O O . PRO A 1 106 ? -2.008 9.117 10.453 1 93.94 106 PRO A O 1
ATOM 820 N N . GLN A 1 107 ? -0.534 9.219 8.875 1 91.19 107 GLN A N 1
ATOM 821 C CA . GLN A 1 107 ? -0.334 7.773 8.82 1 91.19 107 GLN A CA 1
ATOM 822 C C . GLN A 1 107 ? 0.196 7.242 10.148 1 91.19 107 GLN A C 1
ATOM 824 O O . GLN A 1 107 ? -0.342 6.281 10.695 1 91.19 107 GLN A O 1
ATOM 829 N N . ALA A 1 108 ? 1.195 7.84 10.602 1 94.44 108 ALA A N 1
ATOM 830 C CA . ALA A 1 108 ? 1.775 7.441 11.883 1 94.44 108 ALA A CA 1
ATOM 831 C C . ALA A 1 108 ? 0.77 7.613 13.016 1 94.44 108 ALA A C 1
ATOM 833 O O . ALA A 1 108 ? 0.653 6.746 13.883 1 94.44 108 ALA A O 1
ATOM 834 N N . TYR A 1 109 ? 0.062 8.703 13.008 1 96.06 109 TYR A N 1
ATOM 835 C CA . TYR A 1 109 ? -0.938 8.977 14.039 1 96.06 109 TYR A CA 1
ATOM 836 C C . TYR A 1 109 ? -2.004 7.887 14.062 1 96.06 109 TYR A C 1
ATOM 838 O O . TYR A 1 109 ? -2.373 7.398 15.133 1 96.06 109 TYR A O 1
ATOM 846 N N . GLU A 1 110 ? -2.469 7.504 12.898 1 91.38 110 GLU A N 1
ATOM 847 C CA . GLU A 1 110 ? -3.52 6.492 12.82 1 91.38 110 GLU A CA 1
ATOM 848 C C . GLU A 1 110 ? -3.041 5.156 13.383 1 91.38 110 GLU A C 1
ATOM 850 O O . GLU A 1 110 ? -3.809 4.434 14.016 1 91.38 110 GLU A O 1
ATOM 855 N N . GLN A 1 111 ? -1.822 4.852 13.164 1 90.19 111 GLN A N 1
ATOM 856 C CA . GLN A 1 111 ? -1.245 3.609 13.664 1 90.19 111 GLN A CA 1
ATOM 857 C C . GLN A 1 111 ? -1.183 3.604 15.188 1 90.19 111 GLN A C 1
ATOM 859 O O . GLN A 1 111 ? -1.294 2.549 15.82 1 90.19 111 GLN A O 1
ATOM 864 N N . ALA A 1 112 ? -1.071 4.777 15.797 1 95.06 112 ALA A N 1
ATOM 865 C CA . ALA A 1 112 ? -0.83 4.863 17.234 1 95.06 112 ALA A CA 1
ATOM 866 C C . ALA A 1 112 ? -2.064 5.379 17.969 1 95.06 112 ALA A C 1
ATOM 868 O O . ALA A 1 112 ? -2.035 5.57 19.188 1 95.06 112 ALA A O 1
ATOM 869 N N . ARG A 1 113 ? -3.062 5.621 17.328 1 93.25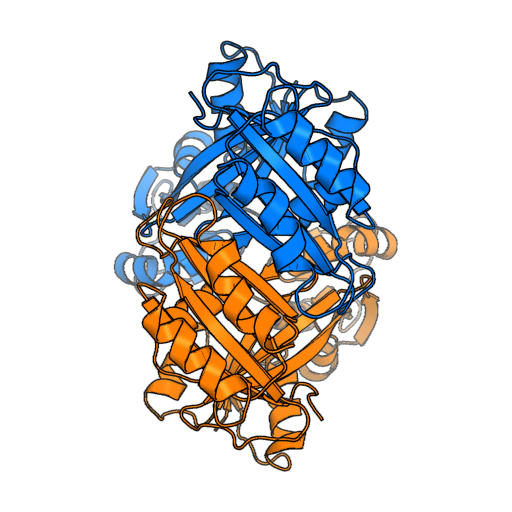 113 ARG A N 1
ATOM 870 C CA . ARG A 1 113 ? -4.215 6.367 17.828 1 93.25 113 ARG A CA 1
ATOM 871 C C . ARG A 1 113 ? -4.738 5.773 19.125 1 93.25 113 ARG A C 1
ATOM 873 O O . ARG A 1 113 ? -4.996 6.5 20.094 1 93.25 113 ARG A O 1
ATOM 880 N N . GLU A 1 114 ? -4.945 4.5 19.188 1 91.25 114 GLU A N 1
ATOM 881 C CA . GLU A 1 114 ? -5.484 3.857 20.375 1 91.25 114 GLU A CA 1
ATOM 882 C C . GLU A 1 114 ? -4.543 4.02 21.562 1 91.25 114 GLU A C 1
ATOM 884 O O . GLU A 1 114 ? -4.98 4.355 22.672 1 91.25 114 GLU A O 1
ATOM 889 N N . THR A 1 115 ? -3.311 3.785 21.312 1 94.69 115 THR A N 1
ATOM 890 C CA . THR A 1 115 ? -2.318 3.938 22.375 1 94.69 115 THR A CA 1
ATOM 891 C C . THR A 1 115 ? -2.273 5.383 22.859 1 94.69 115 THR A C 1
ATOM 893 O O . THR A 1 115 ? -2.168 5.629 24.062 1 94.69 115 THR A O 1
ATOM 896 N N . LEU A 1 116 ? -2.383 6.332 21.938 1 96.56 116 LEU A N 1
ATOM 897 C CA . LEU A 1 116 ? -2.35 7.746 22.297 1 96.56 116 LEU A CA 1
ATOM 898 C C . LEU A 1 116 ? -3.562 8.117 23.141 1 96.56 116 LEU A C 1
ATOM 900 O O . LEU A 1 116 ? -3.453 8.922 24.062 1 96.56 116 LEU A O 1
ATOM 904 N N . ARG A 1 117 ? -4.648 7.566 22.797 1 95.06 117 ARG A N 1
ATOM 905 C CA . ARG A 1 117 ? -5.855 7.809 23.594 1 95.06 117 ARG A CA 1
ATOM 906 C C . ARG A 1 117 ? -5.688 7.293 25.016 1 95.06 117 ARG A C 1
ATOM 908 O O . ARG A 1 117 ? -6.16 7.918 25.969 1 95.06 117 ARG A O 1
ATOM 915 N N . GLU A 1 118 ? -5.094 6.18 25.156 1 95.25 118 GLU A N 1
ATOM 916 C CA . GLU A 1 118 ? -4.844 5.598 26.469 1 95.25 118 GLU A CA 1
ATOM 917 C C . GLU A 1 118 ? -3.875 6.457 27.281 1 95.25 118 GLU A C 1
ATOM 919 O O . GLU A 1 118 ? -4.047 6.621 28.484 1 95.25 118 GLU A O 1
ATOM 924 N N . LEU A 1 119 ? -2.908 7.039 26.625 1 94.25 119 LEU A N 1
ATOM 925 C CA . LEU A 1 119 ? -1.83 7.75 27.297 1 94.25 119 LEU A CA 1
ATOM 926 C C . LEU A 1 119 ? -2.24 9.188 27.625 1 94.25 119 LEU A C 1
ATOM 928 O O . LEU A 1 119 ? -1.911 9.711 28.688 1 94.25 119 LEU A O 1
ATOM 932 N N . LEU A 1 120 ? -2.977 9.812 26.656 1 95.81 120 LEU A N 1
ATOM 933 C CA . LEU A 1 120 ? -3.182 11.25 26.75 1 95.81 120 LEU A CA 1
ATOM 934 C C . LEU A 1 120 ? -4.656 11.578 26.938 1 95.81 120 LEU A C 1
ATOM 936 O O . LEU A 1 120 ? -5.008 12.727 27.234 1 95.81 120 LEU A O 1
ATOM 940 N N . GLY A 1 121 ? -5.559 10.492 26.875 1 95.31 121 GLY A N 1
ATOM 941 C CA . GLY A 1 121 ? -6.977 10.805 26.828 1 95.31 121 GLY A CA 1
ATOM 942 C C . GLY A 1 121 ? -7.359 11.633 25.609 1 95.31 121 GLY A C 1
ATOM 943 O O . GLY A 1 121 ? -6.906 11.359 24.5 1 95.31 121 GLY A O 1
ATOM 944 N N . ASN A 1 122 ? -8.258 12.477 25.859 1 94.88 122 ASN A N 1
ATOM 945 C CA . ASN A 1 122 ? -8.617 13.398 24.781 1 94.88 122 ASN A CA 1
ATOM 946 C C . ASN A 1 122 ? -7.449 14.312 24.422 1 94.88 122 ASN A C 1
ATOM 948 O O . ASN A 1 122 ? -6.762 14.828 25.297 1 94.88 122 ASN A O 1
ATOM 952 N N . HIS A 1 123 ? -7.125 14.406 23.188 1 96.88 123 HIS A N 1
ATOM 953 C CA . HIS A 1 123 ? -6.039 15.242 22.703 1 96.88 123 HIS A CA 1
ATOM 954 C C . HIS A 1 123 ? -6.328 15.758 21.297 1 96.88 123 HIS A C 1
ATOM 956 O O . HIS A 1 123 ? -7.16 15.188 20.578 1 96.88 123 HIS A O 1
ATOM 962 N N . GLU A 1 124 ? -5.699 16.859 21.031 1 96.69 124 GLU A N 1
ATOM 963 C CA . GLU A 1 124 ? -5.805 17.406 19.688 1 96.69 124 GLU A CA 1
ATOM 964 C C . GLU A 1 124 ? -4.719 16.859 18.781 1 96.69 124 GLU A C 1
ATOM 966 O O . GLU A 1 124 ? -3.545 16.812 19.156 1 96.69 124 GLU A O 1
ATOM 971 N N . PHE A 1 125 ? -5.098 16.375 17.656 1 97.06 125 PHE A N 1
ATOM 972 C CA . PHE A 1 125 ? -4.164 15.922 16.625 1 97.06 125 PHE A CA 1
ATOM 973 C C . PHE A 1 125 ? -3.947 17 15.578 1 97.06 125 PHE A C 1
ATOM 975 O O . PHE A 1 125 ? -4.906 17.5 14.977 1 97.06 125 PHE A O 1
ATOM 982 N N . VAL A 1 126 ? -2.711 17.406 15.336 1 97.25 126 VAL A N 1
ATOM 983 C CA . VAL A 1 126 ? -2.354 18.359 14.297 1 97.25 126 VAL A CA 1
ATOM 984 C C . VAL A 1 126 ? -1.484 17.672 13.242 1 97.25 126 VAL A C 1
ATOM 986 O O . VAL A 1 126 ? -0.316 17.375 13.492 1 97.25 126 VAL A O 1
ATOM 989 N N . PRO A 1 127 ? -2.006 17.5 12.023 1 97.5 127 PRO A N 1
ATOM 990 C CA . PRO A 1 127 ? -1.25 16.812 10.977 1 97.5 127 PRO A CA 1
ATOM 991 C C . PRO A 1 127 ? -0.064 17.625 10.469 1 97.5 127 PRO A C 1
ATOM 993 O O . PRO A 1 127 ? -0.142 18.859 10.398 1 97.5 127 PRO A O 1
ATOM 996 N N . THR A 1 128 ? 0.956 16.938 10.18 1 96.81 128 THR A N 1
ATOM 997 C CA . THR A 1 128 ? 2.139 17.531 9.57 1 96.81 128 THR A CA 1
ATOM 998 C C . THR A 1 128 ? 2.533 16.797 8.297 1 96.81 128 THR A C 1
ATOM 1000 O O . THR A 1 128 ? 2.037 15.703 8.031 1 96.81 128 THR A O 1
ATOM 1003 N N . ALA A 1 129 ? 3.41 17.391 7.504 1 93.25 129 ALA A N 1
ATOM 1004 C CA . ALA A 1 129 ? 3.842 16.797 6.242 1 93.25 129 ALA A CA 1
ATOM 1005 C C . ALA A 1 129 ? 4.758 15.602 6.484 1 93.25 129 ALA A C 1
ATOM 1007 O O . ALA A 1 129 ? 4.871 14.719 5.633 1 93.25 129 ALA A O 1
ATOM 1008 N N . SER A 1 130 ? 5.441 15.57 7.59 1 93.81 130 SER A N 1
ATOM 1009 C CA . SER A 1 130 ? 6.328 14.477 7.957 1 93.81 130 SER A CA 1
ATOM 1010 C C . SER A 1 130 ? 6.457 14.352 9.469 1 93.81 130 SER A C 1
ATOM 1012 O O . SER A 1 130 ? 6.098 15.273 10.203 1 93.81 130 SER A O 1
ATOM 1014 N N . THR A 1 131 ? 6.938 13.258 9.883 1 95.94 131 THR A N 1
ATOM 1015 C CA . THR A 1 131 ? 7.188 13.07 11.312 1 95.94 131 THR A CA 1
ATOM 1016 C C . THR A 1 131 ? 8.328 13.961 11.789 1 95.94 131 THR A C 1
ATOM 1018 O O . THR A 1 131 ? 8.352 14.398 12.938 1 95.94 131 THR A O 1
ATOM 1021 N N . ALA A 1 132 ? 9.281 14.219 10.898 1 96.06 132 ALA A N 1
ATOM 1022 C CA . ALA A 1 132 ? 10.367 15.141 11.234 1 96.06 132 ALA A CA 1
ATOM 1023 C C . ALA A 1 132 ? 9.828 16.547 11.492 1 96.06 132 ALA A C 1
ATOM 1025 O O . ALA A 1 132 ? 10.234 17.203 12.453 1 96.06 132 ALA A O 1
ATOM 1026 N N . GLU A 1 133 ? 8.914 16.938 10.68 1 96.12 133 GLU A N 1
ATOM 1027 C CA . GLU A 1 133 ? 8.289 18.234 10.891 1 96.12 133 GLU A CA 1
ATOM 1028 C C . GLU A 1 133 ? 7.516 18.266 12.211 1 96.12 133 GLU A C 1
ATOM 1030 O O . GLU A 1 133 ? 7.523 19.281 12.914 1 96.12 133 GLU A O 1
ATOM 1035 N N . ALA A 1 134 ? 6.867 17.188 12.484 1 97.31 134 ALA A N 1
ATOM 1036 C CA . ALA A 1 134 ? 6.129 17.078 13.742 1 97.31 134 ALA A CA 1
ATOM 1037 C C . ALA A 1 134 ? 7.043 17.312 14.938 1 97.31 134 ALA A C 1
ATOM 1039 O O . ALA A 1 134 ? 6.711 18.094 15.828 1 97.31 134 ALA A O 1
ATOM 1040 N N . ALA A 1 135 ? 8.148 16.688 14.938 1 97 135 ALA A N 1
ATOM 1041 C CA . ALA A 1 135 ? 9.102 16.812 16.031 1 97 135 ALA A CA 1
ATOM 1042 C C . ALA A 1 135 ? 9.617 18.25 16.141 1 97 135 ALA A C 1
ATOM 1044 O O . ALA A 1 135 ? 9.734 18.797 17.25 1 97 135 ALA A O 1
ATOM 1045 N N . LYS A 1 136 ? 9.938 18.812 15.016 1 96.19 136 LYS A N 1
ATOM 1046 C CA . LYS A 1 136 ? 10.406 20.188 14.984 1 96.19 136 LYS A CA 1
ATOM 1047 C C . LYS A 1 136 ? 9.375 21.141 15.594 1 96.19 136 LYS A C 1
ATOM 1049 O O . LYS A 1 136 ? 9.703 21.953 16.453 1 96.19 136 LYS A O 1
ATOM 1054 N N . LEU A 1 137 ? 8.125 21.016 15.203 1 95.75 137 LEU A N 1
ATOM 1055 C CA . LEU A 1 137 ? 7.051 21.875 15.695 1 95.75 137 LEU A CA 1
ATOM 1056 C C . LEU A 1 137 ? 6.82 21.656 17.188 1 95.75 137 LEU A C 1
ATOM 1058 O O . LEU A 1 137 ? 6.648 22.609 17.938 1 95.75 137 LEU A O 1
ATOM 1062 N N . ALA A 1 138 ? 6.863 20.406 17.578 1 95.69 138 ALA A N 1
ATOM 1063 C CA . ALA A 1 138 ? 6.652 20.094 18.984 1 95.69 138 ALA A CA 1
ATOM 1064 C C . ALA A 1 138 ? 7.734 20.719 19.859 1 95.69 138 ALA A C 1
ATOM 1066 O O . ALA A 1 138 ? 7.453 21.188 20.969 1 95.69 138 ALA A O 1
ATOM 1067 N N . SER A 1 139 ? 8.922 20.719 19.359 1 94 139 SER A N 1
ATOM 1068 C CA . SER A 1 139 ? 10.039 21.281 20.109 1 94 139 SER A CA 1
ATOM 1069 C C . SER A 1 139 ? 9.859 22.781 20.297 1 94 139 SER A C 1
ATOM 1071 O O . SER A 1 139 ? 10.297 23.344 21.312 1 94 139 SER A O 1
ATOM 1073 N N . LYS A 1 140 ? 9.188 23.469 19.422 1 92.12 140 LYS A N 1
ATOM 1074 C CA . LYS A 1 140 ? 9.008 24.906 19.469 1 92.12 140 LYS A CA 1
ATOM 1075 C C . LYS A 1 140 ? 7.758 25.281 20.266 1 92.12 140 LYS A C 1
ATOM 1077 O O . LYS A 1 140 ? 7.734 26.312 20.938 1 92.12 140 LYS A O 1
ATOM 1082 N N . GLU A 1 141 ? 6.75 24.469 20.172 1 89.56 141 GLU A N 1
ATOM 1083 C CA . GLU A 1 141 ? 5.434 24.844 20.688 1 89.56 141 GLU A CA 1
ATOM 1084 C C . GLU A 1 141 ? 5.172 24.188 22.047 1 89.56 141 GLU A C 1
ATOM 1086 O O . GLU A 1 141 ? 4.152 24.469 22.688 1 89.56 141 GLU A O 1
ATOM 1091 N N . GLY A 1 142 ? 6.047 23.406 22.578 1 89.62 142 GLY A N 1
ATOM 1092 C CA . GLY A 1 142 ? 5.789 22.688 23.812 1 89.62 142 GLY A CA 1
ATOM 1093 C C . GLY A 1 142 ? 4.645 21.703 23.688 1 89.62 142 GLY A C 1
ATOM 1094 O O . GLY A 1 142 ? 3.723 21.703 24.5 1 89.62 142 GLY A O 1
ATOM 1095 N N . ALA A 1 143 ? 4.543 20.891 22.703 1 95.75 143 ALA A N 1
ATOM 1096 C CA . ALA A 1 143 ? 3.52 19.891 22.391 1 95.75 143 ALA A CA 1
ATOM 1097 C C . ALA A 1 143 ? 4.133 18.5 22.219 1 95.75 143 ALA A C 1
ATOM 1099 O O . ALA A 1 143 ? 5.305 18.297 22.547 1 95.75 143 ALA A O 1
ATOM 1100 N N . TYR A 1 144 ? 3.346 17.562 21.969 1 97.38 144 TYR A N 1
ATOM 1101 C CA . TYR A 1 144 ? 3.818 16.203 21.719 1 97.38 144 TYR A CA 1
ATOM 1102 C C . TYR A 1 144 ? 4.055 15.977 20.234 1 97.38 144 TYR A C 1
ATOM 1104 O O . TYR A 1 144 ? 3.389 16.578 19.391 1 97.38 144 TYR A O 1
ATOM 1112 N N . ALA A 1 145 ? 5 15.188 19.953 1 98 145 ALA A N 1
ATOM 1113 C CA . ALA A 1 145 ? 5.246 14.688 18.609 1 98 145 ALA A CA 1
ATOM 1114 C C . ALA A 1 145 ? 5.234 13.156 18.578 1 98 145 ALA A C 1
ATOM 1116 O O . ALA A 1 145 ? 5.613 12.508 19.562 1 98 145 ALA A O 1
ATOM 1117 N N . LEU A 1 146 ? 4.77 12.633 17.531 1 98.19 146 LEU A N 1
ATOM 1118 C CA . LEU A 1 146 ? 4.82 11.195 17.297 1 98.19 146 LEU A CA 1
ATOM 1119 C C . LEU A 1 146 ? 5.656 10.883 16.062 1 98.19 146 LEU A C 1
ATOM 1121 O O . LEU A 1 146 ? 5.41 11.43 14.984 1 98.19 146 LEU A O 1
ATOM 1125 N N . GLY A 1 147 ? 6.629 10.031 16.172 1 97.44 147 GLY A N 1
ATOM 1126 C CA . GLY A 1 147 ? 7.508 9.641 15.086 1 97.44 147 GLY A CA 1
ATOM 1127 C C . GLY A 1 147 ? 8.656 8.758 15.523 1 97.44 147 GLY A C 1
ATOM 1128 O O . GLY A 1 147 ? 8.625 8.188 16.625 1 97.44 147 GLY A O 1
ATOM 1129 N N . PRO A 1 148 ? 9.617 8.578 14.641 1 97.44 148 PRO A N 1
ATOM 1130 C CA . PRO A 1 148 ? 10.789 7.777 15.008 1 97.44 148 PRO A CA 1
ATOM 1131 C C . PRO A 1 148 ? 11.5 8.305 16.25 1 97.44 148 PRO A C 1
ATOM 1133 O O . PRO A 1 148 ? 11.656 9.516 16.422 1 97.44 148 PRO A O 1
ATOM 1136 N N . PRO A 1 149 ? 11.984 7.383 17.109 1 97.19 149 PRO A N 1
ATOM 1137 C CA . PRO A 1 149 ? 12.633 7.797 18.359 1 97.19 149 PRO A CA 1
ATOM 1138 C C . PRO A 1 149 ? 13.859 8.664 18.109 1 97.19 149 PRO A C 1
ATOM 1140 O O . PRO A 1 149 ? 14.172 9.547 18.922 1 97.19 149 PRO A O 1
ATOM 1143 N N . ARG A 1 150 ? 14.5 8.5 17.062 1 96.38 150 ARG A N 1
ATOM 1144 C CA . ARG A 1 150 ? 15.742 9.219 16.797 1 96.38 150 ARG A CA 1
ATOM 1145 C C . ARG A 1 150 ? 15.492 10.711 16.656 1 96.38 150 ARG A C 1
ATOM 1147 O O . ARG A 1 150 ? 16.422 11.523 16.766 1 96.38 150 ARG A O 1
ATOM 1154 N N . LEU A 1 151 ? 14.25 11.062 16.344 1 97.31 151 LEU A N 1
ATOM 1155 C CA . LEU A 1 151 ? 13.898 12.469 16.219 1 97.31 151 LEU A CA 1
ATOM 1156 C C . LEU A 1 151 ? 14.039 13.188 17.547 1 97.31 151 LEU A C 1
ATOM 1158 O O . LEU A 1 151 ? 14.211 14.406 17.594 1 97.31 151 LEU A O 1
ATOM 1162 N N . ALA A 1 152 ? 13.93 12.484 18.672 1 96.62 152 ALA A N 1
ATOM 1163 C CA . ALA A 1 152 ? 14.055 13.07 20 1 96.62 152 ALA A CA 1
ATOM 1164 C C . ALA A 1 152 ? 15.43 13.727 20.188 1 96.62 152 ALA A C 1
ATOM 1166 O O . ALA A 1 152 ? 15.523 14.883 20.594 1 96.62 152 ALA A O 1
ATOM 1167 N N . GLU A 1 153 ? 16.422 12.977 19.844 1 95 153 GLU A N 1
ATOM 1168 C CA . GLU A 1 153 ? 17.781 13.492 19.953 1 95 153 GLU A CA 1
ATOM 1169 C C . GLU A 1 153 ? 18 14.664 19 1 95 153 GLU A C 1
ATOM 1171 O O . GLU A 1 153 ? 18.609 15.664 19.375 1 95 153 GLU A O 1
ATOM 1176 N N . ARG A 1 154 ? 17.484 14.562 17.859 1 94.88 154 ARG A N 1
ATOM 1177 C CA . ARG A 1 154 ? 17.688 15.547 16.812 1 94.88 154 ARG A CA 1
ATOM 1178 C C . ARG A 1 154 ? 17.078 16.891 17.203 1 94.88 154 ARG A C 1
ATOM 1180 O O . ARG A 1 154 ? 17.641 17.953 16.875 1 94.88 154 ARG A O 1
ATOM 1187 N N . PHE A 1 155 ? 15.945 16.844 17.875 1 95.56 155 PHE A N 1
ATOM 1188 C CA . PHE A 1 155 ? 15.242 18.094 18.109 1 95.56 155 PHE A CA 1
ATOM 1189 C C . PHE A 1 155 ? 15.195 18.406 19.609 1 95.56 155 PHE A C 1
ATOM 1191 O O . PHE A 1 155 ? 14.461 19.297 20.031 1 95.56 155 PHE A O 1
ATOM 1198 N N . GLY A 1 156 ? 15.969 17.672 20.375 1 94.56 156 GLY A N 1
ATOM 1199 C CA . GLY A 1 156 ? 16.062 17.938 21.797 1 94.56 156 GLY A CA 1
ATOM 1200 C C . GLY A 1 156 ? 14.766 17.641 22.531 1 94.56 156 GLY A C 1
ATOM 1201 O O . GLY A 1 156 ? 14.305 18.438 23.344 1 94.56 156 GLY A O 1
ATOM 1202 N N . LEU A 1 157 ? 14.102 16.547 22.219 1 96.69 157 LEU A N 1
ATOM 1203 C CA . LEU A 1 157 ? 12.867 16.125 22.859 1 96.69 157 LEU A CA 1
ATOM 1204 C C . LEU A 1 157 ? 13.117 14.922 23.766 1 96.69 157 LEU A C 1
ATOM 1206 O O . LEU A 1 157 ? 14.133 14.234 23.625 1 96.69 157 LEU A O 1
ATOM 1210 N N . ASP A 1 158 ? 12.25 14.734 24.703 1 96 158 ASP A N 1
ATOM 1211 C CA . ASP A 1 158 ? 12.281 13.547 25.562 1 96 158 ASP A CA 1
ATOM 1212 C C . ASP A 1 158 ? 11.273 12.508 25.078 1 96 158 ASP A C 1
ATOM 1214 O O . ASP A 1 158 ? 10.156 12.852 24.672 1 96 158 ASP A O 1
ATOM 1218 N N . ILE A 1 159 ? 11.664 11.281 25.062 1 97.06 159 ILE A N 1
ATOM 1219 C CA . ILE A 1 159 ? 10.75 10.195 24.734 1 97.06 159 ILE A CA 1
ATOM 1220 C C . ILE A 1 159 ? 9.852 9.883 25.922 1 97.06 159 ILE A C 1
ATOM 1222 O O . ILE A 1 159 ? 10.352 9.562 27.016 1 97.06 159 ILE A O 1
ATOM 1226 N N . MET A 1 160 ? 8.633 9.953 25.75 1 94.88 160 MET A N 1
ATOM 1227 C CA . MET A 1 160 ? 7.684 9.664 26.828 1 94.88 160 MET A CA 1
ATOM 1228 C C . MET A 1 160 ? 7.27 8.195 26.797 1 94.88 160 MET A C 1
ATOM 1230 O O . MET A 1 160 ? 7.109 7.57 27.844 1 94.88 160 MET A O 1
ATOM 1234 N N . GLU A 1 161 ? 7.023 7.707 25.609 1 95.69 161 GLU A N 1
ATOM 1235 C CA . GLU A 1 161 ? 6.57 6.332 25.406 1 95.69 161 GLU A CA 1
ATOM 1236 C C . GLU A 1 161 ? 6.949 5.832 24.016 1 95.69 161 GLU A C 1
ATOM 1238 O O . GLU A 1 161 ? 6.828 6.562 23.031 1 95.69 161 GLU A O 1
ATOM 1243 N N . GLU A 1 162 ? 7.426 4.688 23.969 1 97 162 GLU A N 1
ATOM 1244 C CA . GLU A 1 162 ? 7.598 4.016 22.672 1 97 162 GLU A CA 1
ATOM 1245 C C . GLU A 1 162 ? 6.383 3.162 22.328 1 97 162 GLU A C 1
ATOM 1247 O O . GLU A 1 162 ? 5.824 2.486 23.203 1 97 162 GLU A O 1
ATOM 1252 N N . ILE A 1 163 ? 5.934 3.334 21.141 1 96.06 163 ILE A N 1
ATOM 1253 C CA . ILE A 1 163 ? 4.758 2.615 20.672 1 96.06 163 ILE A CA 1
ATOM 1254 C C . ILE A 1 163 ? 5.176 1.591 19.609 1 96.06 163 ILE A C 1
ATOM 1256 O O . ILE A 1 163 ? 5.465 1.949 18.469 1 96.06 163 ILE A O 1
ATOM 1260 N N . ARG A 1 164 ? 5.148 0.364 20.031 1 92.25 164 ARG A N 1
ATOM 1261 C CA . ARG A 1 164 ? 5.543 -0.741 19.172 1 92.25 164 ARG A CA 1
ATOM 1262 C C . ARG A 1 164 ? 4.332 -1.565 18.75 1 92.25 164 ARG A C 1
ATOM 1264 O O . ARG A 1 164 ? 3.658 -2.164 19.594 1 92.25 164 ARG A O 1
ATOM 1271 N N . LEU A 1 165 ? 4.059 -1.449 17.516 1 88.06 165 LEU A N 1
ATOM 1272 C CA . LEU A 1 165 ? 3.01 -2.312 16.984 1 88.06 165 LEU A CA 1
ATOM 1273 C C . LEU A 1 165 ? 3.57 -3.678 16.594 1 88.06 165 LEU A C 1
ATOM 1275 O O . LEU A 1 165 ? 4.695 -3.773 16.094 1 88.06 165 LEU A O 1
ATOM 1279 N N . GLU A 1 166 ? 2.836 -4.652 16.828 1 83.19 166 GLU A N 1
ATOM 1280 C CA . GLU A 1 166 ? 3.266 -6.008 16.484 1 83.19 166 GLU A CA 1
ATOM 1281 C C . GLU A 1 166 ? 3.533 -6.152 15 1 83.19 166 GLU A C 1
ATOM 1283 O O . GLU A 1 166 ? 2.734 -5.707 14.172 1 83.19 166 GLU A O 1
ATOM 1288 N N . ASN A 1 167 ? 4.738 -6.738 14.672 1 83.62 167 ASN A N 1
ATOM 1289 C CA . ASN A 1 167 ? 5.133 -7.109 13.312 1 83.62 167 ASN A CA 1
ATOM 1290 C C . ASN A 1 167 ? 5.121 -5.902 12.375 1 8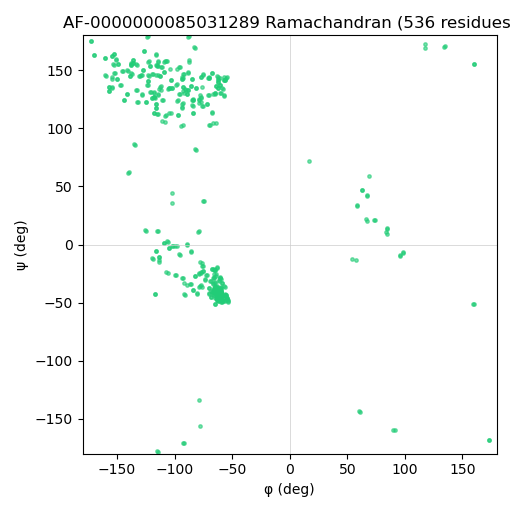3.62 167 ASN A C 1
ATOM 1292 O O . ASN A 1 167 ? 4.648 -6 11.242 1 83.62 167 ASN A O 1
ATOM 1296 N N . ASN A 1 168 ? 5.426 -4.809 12.906 1 91.19 168 ASN A N 1
ATOM 1297 C CA . ASN A 1 168 ? 5.578 -3.611 12.086 1 91.19 168 ASN A CA 1
ATOM 1298 C C . ASN A 1 168 ? 7.027 -3.41 11.648 1 91.19 168 ASN A C 1
ATOM 1300 O O . ASN A 1 168 ? 7.855 -2.951 12.438 1 91.19 168 ASN A O 1
ATOM 1304 N N . GLU A 1 169 ? 7.312 -3.736 10.438 1 93.81 169 GLU A N 1
ATOM 1305 C CA . GLU A 1 169 ? 8.656 -3.58 9.891 1 93.81 169 GLU A CA 1
ATOM 1306 C C . GLU A 1 169 ? 8.602 -3.1 8.445 1 93.81 169 GLU A C 1
ATOM 1308 O O . GLU A 1 169 ? 7.641 -3.377 7.723 1 93.81 169 GLU A O 1
ATOM 1313 N N . THR A 1 170 ? 9.586 -2.406 8.086 1 94.19 170 THR A N 1
ATOM 1314 C CA . THR A 1 170 ? 9.703 -1.944 6.711 1 94.19 170 THR A CA 1
ATOM 1315 C C . THR A 1 170 ? 10.953 -2.51 6.055 1 94.19 170 THR A C 1
ATOM 1317 O O . THR A 1 170 ? 12.023 -2.539 6.664 1 94.19 170 THR A O 1
ATOM 1320 N N . ARG A 1 171 ? 10.773 -3.133 4.895 1 95.38 171 ARG A N 1
ATOM 1321 C CA . ARG A 1 171 ? 11.852 -3.543 3.998 1 95.38 171 ARG A CA 1
ATOM 1322 C C . ARG A 1 171 ? 12.266 -2.395 3.086 1 95.38 171 ARG A C 1
ATOM 1324 O O . ARG A 1 171 ? 11.438 -1.831 2.367 1 95.38 171 ARG A O 1
ATOM 1331 N N . PHE A 1 172 ? 13.547 -1.978 3.172 1 97.75 172 PHE A N 1
ATOM 1332 C CA . PHE A 1 172 ? 14.102 -0.919 2.338 1 97.75 172 PHE A CA 1
ATOM 1333 C C . PHE A 1 172 ? 14.969 -1.502 1.232 1 97.75 172 PHE A C 1
ATOM 1335 O O . PHE A 1 172 ? 15.711 -2.463 1.46 1 97.75 172 PHE A O 1
ATOM 1342 N N . ALA A 1 173 ? 14.906 -0.922 0.071 1 97.94 173 ALA A N 1
ATOM 1343 C CA . ALA A 1 173 ? 15.789 -1.291 -1.03 1 97.94 173 ALA A CA 1
ATOM 1344 C C . ALA A 1 173 ? 17 -0.359 -1.1 1 97.94 173 ALA A C 1
ATOM 1346 O O . ALA A 1 173 ? 16.859 0.862 -1.009 1 97.94 173 ALA A O 1
ATOM 1347 N N . ILE A 1 174 ? 18.109 -0.955 -1.164 1 98.19 174 ILE A N 1
ATOM 1348 C CA . ILE A 1 174 ? 19.312 -0.235 -1.567 1 98.19 174 ILE A CA 1
ATOM 1349 C C . ILE A 1 174 ? 19.516 -0.371 -3.076 1 98.19 174 ILE A C 1
ATOM 1351 O O . ILE A 1 174 ? 19.625 -1.484 -3.596 1 98.19 174 ILE A O 1
ATOM 1355 N N . ILE A 1 175 ? 19.562 0.772 -3.76 1 98.5 175 ILE A N 1
ATOM 1356 C CA . ILE A 1 175 ? 19.656 0.702 -5.215 1 98.5 175 ILE A CA 1
ATOM 1357 C C . ILE A 1 175 ? 21 1.288 -5.672 1 98.5 175 ILE A C 1
ATOM 1359 O O . ILE A 1 175 ? 21.578 2.127 -4.984 1 98.5 175 ILE A O 1
ATOM 1363 N N . SER A 1 176 ? 21.469 0.868 -6.762 1 98.44 176 SER A N 1
ATOM 1364 C CA . SER A 1 176 ? 22.734 1.303 -7.34 1 98.44 176 SER A CA 1
ATOM 1365 C C . SER A 1 176 ? 22.781 0.999 -8.836 1 98.44 176 SER A C 1
ATOM 1367 O O . SER A 1 176 ? 22 0.196 -9.344 1 98.44 176 SER A O 1
ATOM 1369 N N . ARG A 1 177 ? 23.672 1.683 -9.516 1 97.62 177 ARG A N 1
ATOM 1370 C CA . ARG A 1 177 ? 23.953 1.334 -10.898 1 97.62 177 ARG A CA 1
ATOM 1371 C C . ARG A 1 177 ? 24.812 0.081 -10.984 1 97.62 177 ARG A C 1
ATOM 1373 O O . ARG A 1 177 ? 24.859 -0.58 -12.023 1 97.62 177 ARG A O 1
ATOM 1380 N N . ARG A 1 178 ? 25.422 -0.213 -9.906 1 94.44 178 ARG A N 1
ATOM 1381 C CA . ARG A 1 178 ? 26.328 -1.351 -9.859 1 94.44 178 ARG A CA 1
ATOM 1382 C C . ARG A 1 178 ? 25.578 -2.635 -9.508 1 94.44 178 ARG A C 1
ATOM 1384 O O . ARG A 1 178 ? 24.625 -2.613 -8.742 1 94.44 178 ARG A O 1
ATOM 1391 N N . ASP A 1 179 ? 26.125 -3.725 -10.102 1 92.31 179 ASP A N 1
ATOM 1392 C CA . ASP A 1 179 ? 25.641 -5.055 -9.734 1 92.31 179 ASP A CA 1
ATOM 1393 C C . ASP A 1 179 ? 26.406 -5.594 -8.523 1 92.31 179 ASP A C 1
ATOM 1395 O O . ASP A 1 179 ? 27.516 -5.148 -8.227 1 92.31 179 ASP A O 1
ATOM 1399 N N . ARG A 1 180 ? 25.781 -6.484 -7.875 1 92.94 180 ARG A N 1
ATOM 1400 C CA . ARG A 1 180 ? 26.438 -7.117 -6.73 1 92.94 180 ARG A CA 1
ATOM 1401 C C . ARG A 1 180 ? 26.906 -8.523 -7.078 1 92.94 180 ARG A C 1
ATOM 1403 O O . ARG A 1 180 ? 26.219 -9.266 -7.77 1 92.94 180 ARG A O 1
ATOM 1410 N N . ALA A 1 181 ? 28.125 -8.797 -6.668 1 93.44 181 ALA A N 1
ATOM 1411 C CA . ALA A 1 181 ? 28.656 -10.141 -6.852 1 93.44 181 ALA A CA 1
ATOM 1412 C C . ALA A 1 181 ? 27.922 -11.156 -5.988 1 93.44 181 ALA A C 1
ATOM 1414 O O . ALA A 1 181 ? 27.406 -10.812 -4.918 1 93.44 181 ALA A O 1
ATOM 1415 N N . PRO A 1 182 ? 27.812 -12.383 -6.504 1 95.62 182 PRO A N 1
ATOM 1416 C CA . PRO A 1 182 ? 27.109 -13.414 -5.727 1 95.62 182 PRO A CA 1
ATOM 1417 C C . PRO A 1 182 ? 27.719 -13.617 -4.34 1 95.62 182 PRO A C 1
ATOM 1419 O O . PRO A 1 182 ? 28.938 -13.523 -4.18 1 95.62 182 PRO A O 1
ATOM 1422 N N . THR A 1 183 ? 26.828 -13.812 -3.533 1 90.62 183 THR A N 1
ATOM 1423 C CA . THR A 1 183 ? 27.219 -14.273 -2.203 1 90.62 183 THR A CA 1
ATOM 1424 C C . THR A 1 183 ? 26.672 -15.68 -1.947 1 90.62 183 THR A C 1
ATOM 1426 O O . THR A 1 183 ? 26.094 -16.297 -2.842 1 90.62 183 THR A O 1
ATOM 1429 N N . LYS A 1 184 ? 26.828 -16.375 -0.782 1 82.5 184 LYS A N 1
ATOM 1430 C CA . LYS A 1 184 ? 26.359 -17.719 -0.473 1 82.5 184 LYS A CA 1
ATOM 1431 C C . LYS A 1 184 ? 24.859 -17.734 -0.221 1 82.5 184 LYS A C 1
ATOM 1433 O O . LYS A 1 184 ? 24.203 -18.766 -0.369 1 82.5 184 LYS A O 1
ATOM 1438 N N . GLU A 1 185 ? 24.328 -16.656 0.128 1 93.5 185 GLU A N 1
ATOM 1439 C CA . GLU A 1 185 ? 22.906 -16.547 0.45 1 93.5 185 GLU A CA 1
ATOM 1440 C C . GLU A 1 185 ? 22.297 -15.312 -0.204 1 93.5 185 GLU A C 1
ATOM 1442 O O . GLU A 1 185 ? 22.172 -14.258 0.43 1 93.5 185 GLU A O 1
ATOM 1447 N N . ASP A 1 186 ? 21.859 -15.492 -1.48 1 96.88 186 ASP A N 1
ATOM 1448 C CA . ASP A 1 186 ? 21.406 -14.344 -2.258 1 96.88 186 ASP A CA 1
ATOM 1449 C C . ASP A 1 186 ? 19.906 -14.453 -2.555 1 96.88 186 ASP A C 1
ATOM 1451 O O . ASP A 1 186 ? 19.312 -15.531 -2.438 1 96.88 186 ASP A O 1
ATOM 1455 N N . LYS A 1 187 ? 19.359 -13.359 -2.803 1 97.12 187 LYS A N 1
ATOM 1456 C CA . LYS A 1 187 ? 18 -13.188 -3.303 1 97.12 187 LYS A CA 1
ATOM 1457 C C . LYS A 1 187 ? 18 -12.406 -4.613 1 97.12 187 LYS A C 1
ATOM 1459 O O . LYS A 1 187 ? 18.812 -11.5 -4.809 1 97.12 187 LYS A O 1
ATOM 1464 N N . THR A 1 188 ? 17.156 -12.805 -5.523 1 98.31 188 THR A N 1
ATOM 1465 C CA . THR A 1 188 ? 16.984 -12.07 -6.773 1 98.31 188 THR A CA 1
ATOM 1466 C C . THR A 1 188 ? 15.531 -11.609 -6.934 1 98.31 188 THR A C 1
ATOM 1468 O O . THR A 1 188 ? 14.602 -12.375 -6.672 1 98.31 188 THR A O 1
ATOM 1471 N N . SER A 1 189 ? 15.367 -10.344 -7.254 1 98.38 189 SER A N 1
ATOM 1472 C CA . SER A 1 189 ? 14.062 -9.781 -7.574 1 98.38 189 SER A CA 1
ATOM 1473 C C . SER A 1 189 ? 13.883 -9.617 -9.078 1 98.38 189 SER A C 1
ATOM 1475 O O . SER A 1 189 ? 14.797 -9.164 -9.773 1 98.38 189 SER A O 1
ATOM 1477 N N . VAL A 1 190 ? 12.664 -10.047 -9.586 1 98.62 190 VAL A N 1
ATOM 1478 C CA . VAL A 1 190 ? 12.359 -9.945 -11.016 1 98.62 190 VAL A CA 1
ATOM 1479 C C . VAL A 1 190 ? 10.93 -9.453 -11.203 1 98.62 190 VAL A C 1
ATOM 1481 O O . VAL A 1 190 ? 10.109 -9.547 -10.289 1 98.62 190 VAL A O 1
ATOM 1484 N N . VAL A 1 191 ? 10.68 -8.836 -12.32 1 97.81 191 VAL A N 1
ATOM 1485 C CA . VAL A 1 191 ? 9.328 -8.5 -12.758 1 97.81 191 VAL A CA 1
ATOM 1486 C C . VAL A 1 191 ? 9.07 -9.102 -14.141 1 97.81 191 VAL A C 1
ATOM 1488 O O . VAL A 1 191 ? 9.977 -9.156 -14.977 1 97.81 191 VAL A O 1
ATOM 1491 N N . PHE A 1 192 ? 7.887 -9.672 -14.352 1 97.56 192 PHE A N 1
ATOM 1492 C CA . PHE A 1 192 ? 7.562 -10.281 -15.641 1 97.56 192 PHE A CA 1
ATOM 1493 C C . PHE A 1 192 ? 6.062 -10.219 -15.906 1 97.56 192 PHE A C 1
ATOM 1495 O O . PHE A 1 192 ? 5.277 -9.93 -15 1 97.56 192 PHE A O 1
ATOM 1502 N N . SER A 1 193 ? 5.699 -10.336 -17.125 1 95.81 193 SER A N 1
ATOM 1503 C CA . SER A 1 193 ? 4.297 -10.469 -17.516 1 95.81 193 SER A CA 1
ATOM 1504 C C . SER A 1 193 ? 4.008 -11.859 -18.078 1 95.81 193 SER A C 1
ATOM 1506 O O . SER A 1 193 ? 4.93 -12.602 -18.422 1 95.81 193 SER A O 1
ATOM 1508 N N . VAL A 1 194 ? 2.822 -12.258 -17.938 1 94.88 194 VAL A N 1
ATOM 1509 C CA . VAL A 1 194 ? 2.398 -13.523 -18.531 1 94.88 194 VAL A CA 1
ATOM 1510 C C . VAL A 1 194 ? 1.222 -13.289 -19.469 1 94.88 194 VAL A C 1
ATOM 1512 O O . VAL A 1 194 ? 0.558 -12.25 -19.406 1 94.88 194 VAL A O 1
ATOM 1515 N N . THR A 1 195 ? 1.049 -14.242 -20.406 1 90.25 195 THR A N 1
ATOM 1516 C CA . THR A 1 195 ? -0.156 -14.195 -21.234 1 90.25 195 THR A CA 1
ATOM 1517 C C . THR A 1 195 ? -1.404 -14.375 -20.375 1 90.25 195 THR A C 1
ATOM 1519 O O . THR A 1 195 ? -1.384 -15.109 -19.391 1 90.25 195 THR A O 1
ATOM 1522 N N . ASP A 1 196 ? -2.457 -13.672 -20.781 1 87.69 196 ASP A N 1
ATOM 1523 C CA . ASP A 1 196 ? -3.686 -13.711 -20 1 87.69 196 ASP A CA 1
ATOM 1524 C C . ASP A 1 196 ? -4.508 -14.953 -20.328 1 87.69 196 ASP A C 1
ATOM 1526 O O . ASP A 1 196 ? -5.48 -14.875 -21.078 1 87.69 196 ASP A O 1
ATOM 1530 N N . ARG A 1 197 ? -4.18 -16.078 -19.75 1 92.62 197 ARG A N 1
ATOM 1531 C CA . ARG A 1 197 ? -4.871 -17.344 -19.922 1 92.62 197 ARG A CA 1
ATOM 1532 C C . ARG A 1 197 ? -4.703 -18.234 -18.688 1 92.62 197 ARG A C 1
ATOM 1534 O O . ARG A 1 197 ? -3.703 -18.125 -17.984 1 92.62 197 ARG A O 1
ATOM 1541 N N . PRO A 1 198 ? -5.66 -19.109 -18.516 1 95.19 198 PRO A N 1
ATOM 1542 C CA . PRO A 1 198 ? -5.547 -20.031 -17.375 1 95.19 198 PRO A CA 1
ATOM 1543 C C . PRO A 1 198 ? -4.25 -20.844 -17.391 1 95.19 198 PRO A C 1
ATOM 1545 O O . PRO A 1 198 ? -3.852 -21.359 -18.453 1 95.19 198 PRO A O 1
ATOM 1548 N N . GLY A 1 199 ? -3.568 -20.828 -16.344 1 96.44 199 GLY A N 1
ATOM 1549 C CA . GLY A 1 199 ? -2.398 -21.688 -16.203 1 96.44 199 GLY A CA 1
ATOM 1550 C C . GLY A 1 199 ? -1.101 -20.984 -16.547 1 96.44 199 GLY A C 1
ATOM 1551 O O . GLY A 1 199 ? -0.016 -21.516 -16.328 1 96.44 199 GLY A O 1
ATOM 1552 N N . ALA A 1 200 ? -1.184 -19.781 -17.109 1 96.19 200 ALA A N 1
ATOM 1553 C CA . ALA A 1 200 ? 0.016 -19.078 -17.547 1 96.19 200 ALA A CA 1
ATOM 1554 C C . ALA A 1 200 ? 0.98 -18.859 -16.375 1 96.19 200 ALA A C 1
ATOM 1556 O O . ALA A 1 200 ? 2.17 -19.172 -16.484 1 96.19 200 ALA A O 1
ATOM 1557 N N . LEU A 1 201 ? 0.471 -18.375 -15.25 1 97.25 201 LEU A N 1
ATOM 1558 C CA . LEU A 1 201 ? 1.323 -18.125 -14.094 1 97.25 201 LEU A CA 1
ATOM 1559 C C . LEU A 1 201 ? 1.892 -19.422 -13.539 1 97.25 201 LEU A C 1
ATOM 1561 O O . LEU A 1 201 ? 3.072 -19.484 -13.188 1 97.25 201 LEU A O 1
ATOM 1565 N N . ARG A 1 202 ? 1.037 -20.438 -13.445 1 97.44 202 ARG A N 1
ATOM 1566 C CA . ARG A 1 202 ? 1.486 -21.734 -12.969 1 97.44 202 ARG A CA 1
ATOM 1567 C C . ARG A 1 202 ? 2.658 -22.25 -13.805 1 97.44 202 ARG A C 1
ATOM 1569 O O . ARG A 1 202 ? 3.627 -22.781 -13.258 1 97.44 202 ARG A O 1
ATOM 1576 N N . GLU A 1 203 ? 2.574 -22.109 -15.062 1 97.88 203 GLU A N 1
ATOM 1577 C CA . GLU A 1 203 ? 3.633 -22.547 -15.969 1 97.88 203 GLU A CA 1
ATOM 1578 C C . GLU A 1 203 ? 4.941 -21.812 -15.688 1 97.88 203 GLU A C 1
ATOM 1580 O O . GLU A 1 203 ? 6.004 -22.438 -15.609 1 97.88 203 GLU A O 1
ATOM 1585 N N . ILE A 1 204 ? 4.859 -20.547 -15.516 1 98.06 204 ILE A N 1
ATOM 1586 C CA . ILE A 1 204 ? 6.051 -19.734 -15.305 1 98.06 204 ILE A CA 1
ATOM 1587 C C . ILE A 1 204 ? 6.668 -20.078 -13.945 1 98.06 204 ILE A C 1
ATOM 1589 O O . ILE A 1 204 ? 7.891 -20.188 -13.828 1 98.06 204 ILE A O 1
ATOM 1593 N N . LEU A 1 205 ? 5.812 -20.281 -12.906 1 98.38 205 LEU A N 1
ATOM 1594 C CA . LEU A 1 205 ? 6.332 -20.641 -11.594 1 98.38 205 LEU A CA 1
ATOM 1595 C C . LEU A 1 205 ? 7 -22.016 -11.641 1 98.38 205 LEU A C 1
ATOM 1597 O O . LEU A 1 205 ? 7.852 -22.312 -10.805 1 98.38 205 LEU A O 1
ATOM 1601 N N . GLY A 1 206 ? 6.637 -22.812 -12.625 1 98.31 206 GLY A N 1
ATOM 1602 C CA . GLY A 1 206 ? 7.27 -24.109 -12.836 1 98.31 206 GLY A CA 1
ATOM 1603 C C . GLY A 1 206 ? 8.75 -24 -13.133 1 98.31 206 GLY A C 1
ATOM 1604 O O . GLY A 1 206 ? 9.523 -24.891 -12.781 1 98.31 206 GLY A O 1
ATOM 1605 N N . ILE A 1 207 ? 9.133 -22.922 -13.773 1 98.56 207 ILE A N 1
ATOM 1606 C CA . ILE A 1 207 ? 10.539 -22.672 -14.094 1 98.56 207 ILE A CA 1
ATOM 1607 C C . ILE A 1 207 ? 11.375 -22.734 -12.82 1 98.56 207 ILE A C 1
ATOM 1609 O O . ILE A 1 207 ? 12.445 -23.344 -12.797 1 98.56 207 ILE A O 1
ATOM 1613 N N . PHE A 1 208 ? 10.922 -22.141 -11.742 1 98.62 208 PHE A N 1
ATOM 1614 C CA . PHE A 1 208 ? 11.641 -22.078 -10.477 1 98.62 208 PHE A CA 1
ATOM 1615 C C . PHE A 1 208 ? 11.477 -23.375 -9.688 1 98.62 208 PHE A C 1
ATOM 1617 O O . PHE A 1 208 ? 12.445 -23.906 -9.148 1 98.62 208 PHE A O 1
ATOM 1624 N N . ALA A 1 209 ? 10.25 -23.891 -9.695 1 98 209 ALA A N 1
ATOM 1625 C CA . ALA A 1 209 ? 9.953 -25.109 -8.961 1 98 209 ALA A CA 1
ATOM 1626 C C . ALA A 1 209 ? 10.781 -26.281 -9.469 1 98 209 ALA A C 1
ATOM 1628 O O . ALA A 1 209 ? 11.328 -27.062 -8.68 1 98 209 ALA A O 1
ATOM 1629 N N . ASP A 1 210 ? 10.906 -26.422 -10.75 1 98.12 210 ASP A N 1
ATOM 1630 C CA . ASP A 1 210 ? 11.609 -27.531 -11.383 1 98.12 210 ASP A CA 1
ATOM 1631 C C . ASP A 1 210 ? 13.094 -27.531 -11.016 1 98.12 210 ASP A C 1
ATOM 1633 O O . ASP A 1 210 ? 13.766 -28.547 -11.109 1 98.12 210 ASP A O 1
ATOM 1637 N N . ARG A 1 211 ? 13.562 -26.438 -10.586 1 98.25 211 ARG A N 1
ATOM 1638 C CA . ARG A 1 211 ? 14.977 -26.266 -10.25 1 98.25 211 ARG A CA 1
ATOM 1639 C C . ARG A 1 211 ? 15.18 -26.203 -8.742 1 98.25 211 ARG A C 1
ATOM 1641 O O . ARG A 1 211 ? 16.266 -25.875 -8.273 1 98.25 211 ARG A O 1
ATOM 1648 N N . GLY A 1 212 ? 14.125 -26.359 -8.023 1 97.75 212 GLY A N 1
ATOM 1649 C CA . GLY A 1 212 ? 14.195 -26.359 -6.574 1 97.75 212 GLY A CA 1
ATOM 1650 C C . GLY A 1 212 ? 14.43 -24.984 -5.988 1 97.75 212 GLY A C 1
ATOM 1651 O O . GLY A 1 212 ? 14.977 -24.844 -4.895 1 97.75 212 GLY A O 1
ATOM 1652 N N . ILE A 1 213 ? 14.117 -23.969 -6.742 1 97.81 213 ILE A N 1
ATOM 1653 C CA . ILE A 1 213 ? 14.328 -22.594 -6.297 1 97.81 213 ILE A CA 1
ATOM 1654 C C . ILE A 1 213 ? 13.141 -22.141 -5.434 1 97.81 213 ILE A C 1
ATOM 1656 O O . ILE A 1 213 ? 11.992 -22.25 -5.852 1 97.81 213 ILE A O 1
ATOM 1660 N N . ASN A 1 214 ? 13.414 -21.703 -4.246 1 96.19 214 ASN A N 1
ATOM 1661 C CA . ASN A 1 214 ? 12.383 -21.203 -3.342 1 96.19 214 ASN A CA 1
ATOM 1662 C C . ASN A 1 214 ? 12.008 -19.766 -3.66 1 96.19 214 ASN A C 1
ATOM 1664 O O . ASN A 1 214 ? 12.875 -18.922 -3.908 1 96.19 214 ASN A O 1
ATOM 1668 N N . LEU A 1 215 ? 10.703 -19.5 -3.688 1 96.56 215 LEU A N 1
ATOM 1669 C CA . LEU A 1 215 ? 10.188 -18.141 -3.863 1 96.56 215 LEU A CA 1
ATOM 1670 C C . LEU A 1 215 ? 9.93 -17.484 -2.516 1 96.56 215 LEU A C 1
ATOM 1672 O O . LEU A 1 215 ? 9.453 -18.125 -1.581 1 96.56 215 LEU A O 1
ATOM 1676 N N . THR A 1 216 ? 10.211 -16.172 -2.404 1 93.75 216 THR A N 1
ATOM 1677 C CA . THR A 1 216 ? 10.062 -15.508 -1.112 1 93.75 216 THR A CA 1
ATOM 1678 C C . THR A 1 216 ? 9.023 -14.391 -1.196 1 93.75 216 THR A C 1
ATOM 1680 O O . THR A 1 216 ? 8.578 -13.875 -0.17 1 93.75 216 THR A O 1
ATOM 1683 N N . LYS A 1 217 ? 8.625 -14.023 -2.354 1 94.81 217 LYS A N 1
ATOM 1684 C CA . LYS A 1 217 ? 7.609 -12.992 -2.561 1 94.81 217 LYS A CA 1
ATOM 1685 C C . LYS A 1 217 ? 6.996 -13.102 -3.953 1 94.81 217 LYS A C 1
ATOM 1687 O O . LYS A 1 217 ? 7.688 -13.43 -4.918 1 94.81 217 LYS A O 1
ATOM 1692 N N . ILE A 1 218 ? 5.738 -12.805 -4.113 1 96.88 218 ILE A N 1
ATOM 1693 C CA . ILE A 1 218 ? 5.109 -12.609 -5.414 1 96.88 218 ILE A CA 1
ATOM 1694 C C . ILE A 1 218 ? 3.959 -11.617 -5.289 1 96.88 218 ILE A C 1
ATOM 1696 O O . ILE A 1 218 ? 3.256 -11.594 -4.277 1 96.88 218 ILE A O 1
ATOM 1700 N N . GLU A 1 219 ? 3.791 -10.812 -6.242 1 96.06 219 GLU A N 1
ATOM 1701 C CA . GLU A 1 219 ? 2.703 -9.844 -6.246 1 96.06 219 GLU A CA 1
ATOM 1702 C C . GLU A 1 219 ? 2.357 -9.406 -7.668 1 96.06 219 GLU A C 1
ATOM 1704 O O . GLU A 1 219 ? 3.252 -9.156 -8.484 1 96.06 219 GLU A O 1
ATOM 1709 N N . SER A 1 220 ? 1.078 -9.438 -7.945 1 94.69 220 SER A N 1
ATOM 1710 C CA . SER A 1 220 ? 0.638 -8.898 -9.227 1 94.69 220 SER A CA 1
ATOM 1711 C C . SER A 1 220 ? 0.251 -7.43 -9.102 1 94.69 220 SER A C 1
ATOM 1713 O O . SER A 1 220 ? -0.245 -6.996 -8.062 1 94.69 220 SER A O 1
ATOM 1715 N N . ARG A 1 221 ? 0.547 -6.691 -10.094 1 90.88 221 ARG A N 1
ATOM 1716 C CA . ARG A 1 221 ? 0.193 -5.277 -10.141 1 90.88 221 ARG A CA 1
ATOM 1717 C C . ARG A 1 221 ? -0.151 -4.852 -11.57 1 90.88 221 ARG A C 1
ATOM 1719 O O . ARG A 1 221 ? 0.386 -5.398 -12.531 1 90.88 221 ARG A O 1
ATOM 1726 N N . PRO A 1 222 ? -1.082 -3.85 -11.695 1 82.94 222 PRO A N 1
ATOM 1727 C CA . PRO A 1 222 ? -1.352 -3.322 -13.031 1 82.94 222 PRO A CA 1
ATOM 1728 C C . PRO A 1 222 ? -0.124 -2.678 -13.672 1 82.94 222 PRO A C 1
ATOM 1730 O O . PRO A 1 222 ? 0.658 -2.016 -12.984 1 82.94 222 PRO A O 1
ATOM 1733 N N . ALA A 1 223 ? 0.159 -2.977 -14.984 1 73.38 223 ALA A N 1
ATOM 1734 C CA . ALA A 1 223 ? 1.298 -2.441 -15.727 1 73.38 223 ALA A CA 1
ATOM 1735 C C . ALA A 1 223 ? 1.067 -0.982 -16.109 1 73.38 223 ALA A C 1
ATOM 1737 O O . ALA A 1 223 ? 1.707 -0.467 -17.031 1 73.38 223 ALA A O 1
ATOM 1738 N N . LYS A 1 224 ? 0.428 -0.054 -15.297 1 64.19 224 LYS A N 1
ATOM 1739 C CA . LYS A 1 224 ? 0.158 1.368 -15.492 1 64.19 224 LYS A CA 1
ATOM 1740 C C . LYS A 1 224 ? -0.639 1.609 -16.766 1 64.19 224 LYS A C 1
ATOM 1742 O O . LYS A 1 224 ? -0.888 2.756 -17.141 1 64.19 224 LYS A O 1
ATOM 1747 N N . ARG A 1 225 ? -0.765 0.675 -17.641 1 55.5 225 ARG A N 1
ATOM 1748 C CA . ARG A 1 225 ? -1.638 0.912 -18.797 1 55.5 225 ARG A CA 1
ATOM 1749 C C . ARG A 1 225 ? -3.104 0.721 -18.406 1 55.5 225 ARG A C 1
ATOM 1751 O O . ARG A 1 225 ? -3.977 0.691 -19.281 1 55.5 225 ARG A O 1
ATOM 1758 N N . GLY A 1 226 ? -3.271 0.631 -17.172 1 54.34 226 GLY A N 1
ATOM 1759 C CA . GLY A 1 226 ? -4.633 0.456 -16.688 1 54.34 226 GLY A CA 1
ATOM 1760 C C . GLY A 1 226 ? -4.848 -0.859 -15.961 1 54.34 226 GLY A C 1
ATOM 1761 O O . GLY A 1 226 ? -3.896 -1.615 -15.75 1 54.34 226 GLY A O 1
ATOM 1762 N N . LEU A 1 227 ? -6.156 -0.98 -15.312 1 54.16 227 LEU A N 1
ATOM 1763 C CA . LEU A 1 227 ? -6.602 -2.24 -14.727 1 54.16 227 LEU A CA 1
ATOM 1764 C C . LEU A 1 227 ? -6.809 -3.295 -15.812 1 54.16 227 LEU A C 1
ATOM 1766 O O . LEU A 1 227 ? -7.469 -3.035 -16.812 1 54.16 227 LEU A O 1
ATOM 1770 N N . GLY A 1 228 ? -5.902 -4.418 -16.094 1 57.41 228 GLY A N 1
ATOM 1771 C CA . GLY A 1 228 ? -6.051 -5.492 -17.062 1 57.41 228 GLY A CA 1
ATOM 1772 C C . GLY A 1 228 ? -4.738 -6.164 -17.406 1 57.41 228 GLY A C 1
ATOM 1773 O O . GLY A 1 228 ? -4.68 -7.391 -17.547 1 57.41 228 GLY A O 1
ATOM 1774 N N . ASP A 1 229 ? -3.85 -5.281 -17.734 1 76.5 229 ASP A N 1
ATOM 1775 C CA . ASP A 1 229 ? -2.531 -5.863 -17.969 1 76.5 229 ASP A CA 1
ATOM 1776 C C . ASP A 1 229 ? -1.683 -5.82 -16.703 1 76.5 229 ASP A C 1
ATOM 1778 O O . ASP A 1 229 ? -1.491 -4.754 -16.109 1 76.5 229 ASP A O 1
ATOM 1782 N N . TYR A 1 230 ? -1.354 -7.078 -16.281 1 86.81 230 TYR A N 1
ATOM 1783 C CA . TYR A 1 230 ? -0.665 -7.164 -15 1 86.81 230 TYR A CA 1
ATOM 1784 C C . TYR A 1 230 ? 0.772 -7.641 -15.18 1 86.81 230 TYR A C 1
ATOM 1786 O O . TYR A 1 230 ? 1.078 -8.359 -16.141 1 86.81 230 TYR A O 1
ATOM 1794 N N . VAL A 1 231 ? 1.562 -7.137 -14.406 1 95.38 231 VAL A N 1
ATOM 1795 C CA . VAL A 1 231 ? 2.906 -7.672 -14.227 1 95.38 231 VAL A CA 1
ATOM 1796 C C . VAL A 1 231 ? 3.021 -8.344 -12.859 1 95.38 231 VAL A C 1
ATOM 1798 O O . VAL A 1 231 ? 2.199 -8.102 -11.969 1 95.38 231 VAL A O 1
ATOM 1801 N N . PHE A 1 232 ? 4.012 -9.258 -12.781 1 97.31 232 PHE A N 1
ATOM 1802 C CA . PHE A 1 232 ? 4.27 -9.977 -11.531 1 97.31 232 PHE A CA 1
ATOM 1803 C C . PHE A 1 232 ? 5.652 -9.633 -10.992 1 97.31 232 PHE A C 1
ATOM 1805 O O . PHE A 1 232 ? 6.652 -9.758 -11.703 1 97.31 232 PHE A O 1
ATOM 1812 N N . PHE A 1 233 ? 5.691 -9.102 -9.789 1 97.69 233 PHE A N 1
ATOM 1813 C CA . PHE A 1 233 ? 6.941 -8.984 -9.055 1 97.69 233 PHE A CA 1
ATOM 1814 C C . PHE A 1 233 ? 7.219 -10.242 -8.242 1 97.69 233 PHE A C 1
ATOM 1816 O O . PHE A 1 233 ? 6.336 -10.75 -7.547 1 97.69 233 PHE A O 1
ATOM 1823 N N . LEU A 1 234 ? 8.445 -10.719 -8.352 1 98.38 234 LEU A N 1
ATOM 1824 C CA . LEU A 1 234 ? 8.781 -11.984 -7.723 1 98.38 234 LEU A CA 1
ATOM 1825 C C . LEU A 1 234 ? 10.188 -11.945 -7.133 1 98.38 234 LEU A C 1
ATOM 1827 O O . LEU A 1 234 ? 11.117 -11.438 -7.766 1 98.38 234 LEU A O 1
ATOM 1831 N N . ASP A 1 235 ? 10.312 -12.344 -5.867 1 97.38 235 ASP A N 1
ATOM 1832 C CA . ASP A 1 235 ? 11.617 -12.594 -5.25 1 97.38 235 ASP A CA 1
ATOM 1833 C C . ASP A 1 235 ? 11.875 -14.094 -5.113 1 97.38 235 ASP A C 1
ATOM 1835 O O . ASP A 1 235 ? 11 -14.844 -4.676 1 97.38 235 ASP A O 1
ATOM 1839 N N . PHE A 1 236 ? 13.086 -14.508 -5.473 1 97.81 236 PHE A N 1
ATOM 1840 C CA . PHE A 1 236 ? 13.445 -15.906 -5.289 1 97.81 236 PHE A CA 1
ATOM 1841 C C . PHE A 1 236 ? 14.844 -16.031 -4.707 1 97.81 236 PHE A C 1
ATOM 1843 O O . PHE A 1 236 ? 15.656 -15.109 -4.824 1 97.81 236 PHE A O 1
ATOM 1850 N N . GLU A 1 237 ? 15.078 -17.156 -4.055 1 96.94 237 GLU A N 1
ATOM 1851 C CA . GLU A 1 237 ? 16.391 -17.422 -3.494 1 96.94 237 GLU A CA 1
ATOM 1852 C C . GLU A 1 237 ? 17.375 -17.859 -4.578 1 96.94 237 GLU A C 1
ATOM 1854 O O . GLU A 1 237 ? 17.109 -18.781 -5.34 1 96.94 237 GLU A O 1
ATOM 1859 N N . GLY A 1 238 ? 18.5 -17.203 -4.652 1 96.69 238 GLY A N 1
ATOM 1860 C CA . GLY A 1 238 ? 19.516 -17.469 -5.656 1 96.69 238 GLY A CA 1
ATOM 1861 C C . GLY A 1 238 ? 20.047 -16.203 -6.309 1 96.69 238 GLY A C 1
ATOM 1862 O O . GLY A 1 238 ? 19.547 -15.109 -6.062 1 96.69 238 GLY A O 1
ATOM 1863 N N . HIS A 1 239 ? 21.062 -16.328 -7.047 1 97.94 239 HIS A N 1
ATOM 1864 C CA . HIS A 1 239 ? 21.719 -15.211 -7.727 1 97.94 239 HIS A CA 1
ATOM 1865 C C . HIS A 1 239 ? 21.594 -15.336 -9.242 1 97.94 239 HIS A C 1
ATOM 1867 O O . HIS A 1 239 ? 21.656 -16.438 -9.789 1 97.94 239 HIS A O 1
ATOM 1873 N N . ARG A 1 240 ? 21.484 -14.195 -9.891 1 97.44 240 ARG A N 1
ATOM 1874 C CA . ARG A 1 240 ? 21.219 -14.18 -11.328 1 97.44 240 ARG A CA 1
ATOM 1875 C C . ARG A 1 240 ? 22.406 -14.734 -12.102 1 97.44 240 ARG A C 1
ATOM 1877 O O . ARG A 1 240 ? 22.25 -15.164 -13.25 1 97.44 240 ARG A O 1
ATOM 1884 N N . MET A 1 241 ? 23.609 -14.742 -11.516 1 96.94 241 MET A N 1
ATOM 1885 C CA . MET A 1 241 ? 24.828 -15.156 -12.227 1 96.94 241 MET A CA 1
ATOM 1886 C C . MET A 1 241 ? 25.141 -16.625 -11.953 1 96.94 241 MET A C 1
ATOM 1888 O O . MET A 1 241 ? 26.047 -17.188 -12.57 1 96.94 241 MET A O 1
ATOM 1892 N N . LEU A 1 242 ? 24.438 -17.188 -11.039 1 97.44 242 LEU A N 1
ATOM 1893 C CA . LEU A 1 242 ? 24.781 -18.547 -10.625 1 97.44 242 LEU A CA 1
ATOM 1894 C C . LEU A 1 242 ? 23.641 -19.516 -10.945 1 97.44 242 LEU A C 1
ATOM 1896 O O . LEU A 1 242 ? 22.469 -19.156 -10.859 1 97.44 242 LEU A O 1
ATOM 1900 N N . TYR A 1 243 ? 24.047 -20.75 -11.102 1 96.25 243 TYR A N 1
ATOM 1901 C CA . TYR A 1 243 ? 23.062 -21.828 -11.156 1 96.25 243 TYR A CA 1
ATOM 1902 C C . TYR A 1 243 ? 22.438 -22.062 -9.789 1 96.25 243 TYR A C 1
ATOM 1904 O O . TYR A 1 243 ? 23.125 -22.031 -8.766 1 96.25 243 TYR A O 1
ATOM 1912 N N . PRO A 1 244 ? 21.219 -22.359 -9.836 1 97.62 244 PRO A N 1
ATOM 1913 C CA . PRO A 1 244 ? 20.297 -22.516 -10.953 1 97.62 244 PRO A CA 1
ATOM 1914 C C . PRO A 1 244 ? 19.609 -21.203 -11.328 1 97.62 244 PRO A C 1
ATOM 1916 O O . PRO A 1 244 ? 18.781 -21.172 -12.242 1 97.62 244 PRO A O 1
ATOM 1919 N N . GLY A 1 245 ? 19.906 -20.109 -10.633 1 97.81 245 GLY A N 1
ATOM 1920 C CA . GLY A 1 245 ? 19.266 -18.828 -10.875 1 97.81 245 GLY A CA 1
ATOM 1921 C C . GLY A 1 245 ? 19.469 -18.297 -12.281 1 97.81 245 GLY A C 1
ATOM 1922 O O . GLY A 1 245 ? 18.531 -17.812 -12.906 1 97.81 245 GLY A O 1
ATOM 1923 N N . SER A 1 246 ? 20.641 -18.453 -12.766 1 98.06 246 SER A N 1
ATOM 1924 C CA . SER A 1 246 ? 20.969 -17.984 -14.102 1 98.06 246 SER A CA 1
ATOM 1925 C C . SER A 1 246 ? 20.125 -18.688 -15.156 1 98.06 246 SER A C 1
ATOM 1927 O O . SER A 1 246 ? 19.594 -18.047 -16.062 1 98.06 246 SER A O 1
ATOM 1929 N N . GLU A 1 247 ? 19.938 -19.953 -15.078 1 98.5 247 GLU A N 1
ATOM 1930 C CA . GLU A 1 247 ? 19.156 -20.734 -16.031 1 98.5 247 GLU A CA 1
ATOM 1931 C C . GLU A 1 247 ? 17.672 -20.406 -15.906 1 98.5 247 GLU A C 1
ATOM 1933 O O . GLU A 1 247 ? 16.953 -20.359 -16.922 1 98.5 247 GLU A O 1
ATOM 1938 N N . ALA A 1 248 ? 17.234 -20.297 -14.672 1 98.69 248 ALA A N 1
ATOM 1939 C CA . ALA A 1 248 ? 15.844 -19.938 -14.445 1 98.69 248 ALA A CA 1
ATOM 1940 C C . ALA A 1 248 ? 15.5 -18.625 -15.141 1 98.69 248 ALA A C 1
ATOM 1942 O O . ALA A 1 248 ? 14.469 -18.5 -15.797 1 98.69 248 ALA A O 1
ATOM 1943 N N . LEU A 1 249 ? 16.391 -17.672 -15.008 1 98.81 249 LEU A N 1
ATOM 1944 C CA . LEU A 1 249 ? 16.156 -16.344 -15.57 1 98.81 249 LEU A CA 1
ATOM 1945 C C . LEU A 1 249 ? 16.219 -16.391 -17.094 1 98.81 249 LEU A C 1
ATOM 1947 O O . LEU A 1 249 ? 15.469 -15.664 -17.766 1 98.81 249 LEU A O 1
ATOM 1951 N N . ALA A 1 250 ? 17.109 -17.172 -17.656 1 98.69 250 ALA A N 1
ATOM 1952 C CA . ALA A 1 250 ? 17.156 -17.344 -19.109 1 98.69 250 ALA A CA 1
ATOM 1953 C C . ALA A 1 250 ? 15.852 -17.922 -19.641 1 98.69 250 ALA A C 1
ATOM 1955 O O . ALA A 1 250 ? 15.305 -17.422 -20.641 1 98.69 250 ALA A O 1
ATOM 1956 N N . GLU A 1 251 ? 15.367 -18.938 -18.984 1 98.75 251 GLU A N 1
ATOM 1957 C CA . GLU A 1 251 ? 14.102 -19.531 -19.406 1 98.75 251 GLU A CA 1
ATOM 1958 C C . GLU A 1 251 ? 12.938 -18.578 -19.203 1 98.75 251 GLU A C 1
ATOM 1960 O O . GLU A 1 251 ? 12.023 -18.516 -20.016 1 98.75 251 GLU A O 1
ATOM 1965 N N . LEU A 1 252 ? 12.922 -17.828 -18.094 1 98.69 252 LEU A N 1
ATOM 1966 C CA . LEU A 1 252 ? 11.906 -16.828 -17.844 1 98.69 252 LEU A CA 1
ATOM 1967 C C . LEU A 1 252 ? 11.82 -15.828 -19 1 98.69 252 LEU A C 1
ATOM 1969 O O . LEU A 1 252 ? 10.727 -15.508 -19.469 1 98.69 252 LEU A O 1
ATOM 1973 N N . ARG A 1 253 ? 12.938 -15.375 -19.391 1 98.19 253 ARG A N 1
ATOM 1974 C CA . ARG A 1 253 ? 13.023 -14.414 -20.484 1 98.19 253 ARG A CA 1
ATOM 1975 C C . ARG A 1 253 ? 12.445 -15.008 -21.766 1 98.19 253 ARG A C 1
ATOM 1977 O O . ARG A 1 253 ? 11.75 -14.312 -22.516 1 98.19 253 ARG A O 1
ATOM 1984 N N . GLU A 1 254 ? 12.664 -16.234 -22.016 1 98.06 254 GLU A N 1
ATOM 1985 C CA . GLU A 1 254 ? 12.219 -16.906 -23.219 1 98.06 254 GLU A CA 1
ATOM 1986 C C . GLU A 1 254 ? 10.711 -17.156 -23.188 1 98.06 254 GLU A C 1
ATOM 1988 O O . GLU A 1 254 ? 10.047 -17.109 -24.234 1 98.06 254 GLU A O 1
ATOM 1993 N N . ARG A 1 255 ? 10.172 -17.328 -22.031 1 97.62 255 ARG A N 1
ATOM 1994 C CA . ARG A 1 255 ? 8.812 -17.859 -21.938 1 97.62 255 ARG A CA 1
ATOM 1995 C C . ARG A 1 255 ? 7.82 -16.766 -21.578 1 97.62 255 ARG A C 1
ATOM 1997 O O . ARG A 1 255 ? 6.617 -17.016 -21.484 1 97.62 255 ARG A O 1
ATOM 2004 N N . THR A 1 256 ? 8.273 -15.562 -21.344 1 97.19 256 THR A N 1
ATOM 2005 C CA . THR A 1 256 ? 7.367 -14.477 -20.969 1 97.19 256 THR A CA 1
ATOM 2006 C C . THR A 1 256 ? 7.426 -13.352 -21.984 1 97.19 256 THR A C 1
ATOM 2008 O O . THR A 1 256 ? 8.469 -13.109 -22.594 1 97.19 256 THR A O 1
ATOM 2011 N N . PRO A 1 257 ? 6.254 -12.664 -22.203 1 95.5 257 PRO A N 1
ATOM 2012 C CA . PRO A 1 257 ? 6.27 -11.516 -23.109 1 95.5 257 PRO A CA 1
ATOM 2013 C C . PRO A 1 257 ? 7.234 -10.422 -22.672 1 95.5 257 PRO A C 1
ATOM 2015 O O . PRO A 1 257 ? 7.801 -9.711 -23.5 1 95.5 257 PRO A O 1
ATOM 2018 N N . PHE A 1 258 ? 7.379 -10.289 -21.438 1 95.5 258 PHE A N 1
ATOM 2019 C CA . PHE A 1 258 ? 8.25 -9.297 -20.844 1 95.5 258 PHE A CA 1
ATOM 2020 C C . PHE A 1 258 ? 8.852 -9.82 -19.547 1 95.5 258 PHE A C 1
ATOM 2022 O O . PHE A 1 258 ? 8.18 -10.5 -18.766 1 95.5 258 PHE A O 1
ATOM 2029 N N . SER A 1 259 ? 10.125 -9.594 -19.328 1 97.38 259 SER A N 1
ATOM 2030 C CA . SER A 1 259 ? 10.758 -9.852 -18.047 1 97.38 259 SER A CA 1
ATOM 2031 C C . SER A 1 259 ? 11.953 -8.93 -17.828 1 97.38 259 SER A C 1
ATOM 2033 O O . SER A 1 259 ? 12.602 -8.508 -18.781 1 97.38 259 SER A O 1
ATOM 2035 N N . LYS 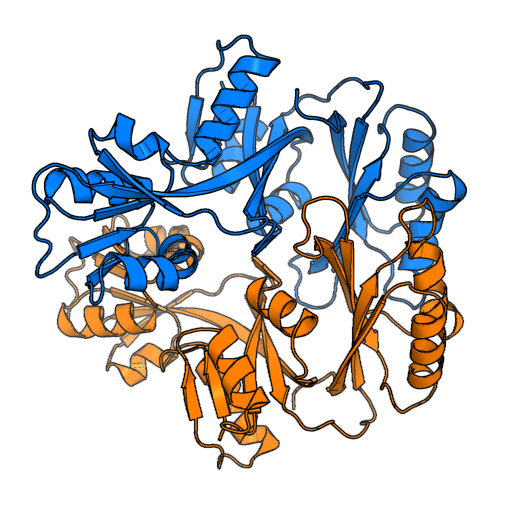A 1 260 ? 12.203 -8.57 -16.625 1 97.69 260 LYS A N 1
ATOM 2036 C CA . LYS A 1 260 ? 13.297 -7.699 -16.203 1 97.69 260 LYS A CA 1
ATOM 2037 C C . LYS A 1 260 ? 13.859 -8.133 -14.852 1 97.69 260 LYS A C 1
ATOM 2039 O O . LYS A 1 260 ? 13.102 -8.336 -13.898 1 97.69 260 LYS A O 1
ATOM 2044 N N . VAL A 1 261 ? 15.148 -8.375 -14.812 1 98.38 261 VAL A N 1
ATOM 2045 C CA . VAL A 1 261 ? 15.805 -8.633 -13.539 1 98.38 261 VAL A CA 1
ATOM 2046 C C . VAL A 1 261 ? 16.047 -7.316 -12.805 1 98.38 261 VAL A C 1
ATOM 2048 O O . VAL A 1 261 ? 16.688 -6.406 -13.344 1 98.38 261 VAL A O 1
ATOM 2051 N N . LEU A 1 262 ? 15.578 -7.168 -11.586 1 98.31 262 LEU A N 1
ATOM 2052 C CA . LEU A 1 262 ? 15.727 -5.938 -10.82 1 98.31 262 LEU A CA 1
ATOM 2053 C C . LEU A 1 262 ? 17.062 -5.918 -10.078 1 98.31 262 LEU A C 1
ATOM 2055 O O . LEU A 1 262 ? 17.609 -4.848 -9.82 1 98.31 262 LEU A O 1
ATOM 2059 N N . GLY A 1 263 ? 17.5 -7.094 -9.641 1 98.06 263 GLY A N 1
ATOM 2060 C CA . GLY A 1 263 ? 18.797 -7.203 -8.992 1 98.06 263 GLY A CA 1
ATOM 2061 C C . GLY A 1 263 ? 18.938 -8.453 -8.148 1 98.06 263 GLY A C 1
ATOM 2062 O O . GLY A 1 263 ? 17.938 -9.102 -7.816 1 98.06 263 GLY A O 1
ATOM 2063 N N . SER A 1 264 ? 20.172 -8.891 -7.953 1 97.88 264 SER A N 1
ATOM 2064 C CA . SER A 1 264 ? 20.547 -9.938 -7.008 1 97.88 264 SER A CA 1
ATOM 2065 C C . SER A 1 264 ? 21.375 -9.383 -5.863 1 97.88 264 SER A C 1
ATOM 2067 O O . SER A 1 264 ? 22.281 -8.57 -6.086 1 97.88 264 SER A O 1
ATOM 2069 N N . TYR A 1 265 ? 21.031 -9.758 -4.684 1 96.94 265 TYR A N 1
ATOM 2070 C CA . TYR A 1 265 ? 21.625 -9.156 -3.494 1 96.94 265 TYR A CA 1
ATOM 2071 C C . TYR A 1 265 ? 21.578 -10.109 -2.311 1 96.94 265 TYR A C 1
ATOM 2073 O O . TYR A 1 265 ? 20.859 -11.109 -2.344 1 96.94 265 TYR A O 1
ATOM 2081 N N . PRO A 1 266 ? 22.391 -9.852 -1.264 1 94.88 266 PRO A N 1
ATOM 2082 C CA . PRO A 1 266 ? 22.391 -10.758 -0.113 1 94.88 266 PRO A CA 1
ATOM 2083 C C . PRO A 1 266 ? 21.062 -10.797 0.617 1 94.88 266 PRO A C 1
ATOM 2085 O O . PRO A 1 266 ? 20.438 -9.758 0.831 1 94.88 266 PRO A O 1
ATOM 2088 N N . LYS A 1 267 ? 20.609 -11.977 0.985 1 89.19 267 LYS A N 1
ATOM 2089 C CA . LYS A 1 267 ? 19.344 -12.18 1.698 1 89.19 267 LYS A CA 1
ATOM 2090 C C . LYS A 1 267 ? 19.391 -11.539 3.082 1 89.19 267 LYS A C 1
ATOM 2092 O O . LYS A 1 267 ? 18.359 -11.109 3.604 1 89.19 267 LYS A O 1
ATOM 2097 N N . VAL A 1 268 ? 20.453 -11.648 3.773 1 73.94 268 VAL A N 1
ATOM 2098 C CA . VAL A 1 268 ? 20.594 -11.109 5.121 1 73.94 268 VAL A CA 1
ATOM 2099 C C . VAL A 1 268 ? 21.453 -9.844 5.09 1 73.94 268 VAL A C 1
ATOM 2101 O O . VAL A 1 268 ? 22.531 -9.828 4.488 1 73.94 268 VAL A O 1
ATOM 2104 N N . PHE A 1 269 ? 20.594 -8.766 5.434 1 67.81 269 PHE A N 1
ATOM 2105 C CA . PHE A 1 269 ? 21.422 -7.578 5.609 1 67.81 269 PHE A CA 1
ATOM 2106 C C . PHE A 1 269 ? 22.375 -7.75 6.793 1 67.81 269 PHE A C 1
ATOM 2108 O O . PHE A 1 269 ? 22 -8.305 7.82 1 67.81 269 PHE A O 1
ATOM 2115 N N . PRO A 1 270 ? 23.656 -7.508 6.746 1 54.16 270 PRO A N 1
ATOM 2116 C CA . PRO A 1 270 ? 24.609 -7.73 7.832 1 54.16 270 PRO A CA 1
ATOM 2117 C C . PRO A 1 270 ? 24.25 -6.961 9.102 1 54.16 270 PRO A C 1
ATOM 2119 O O . PRO A 1 270 ? 23.562 -5.938 9.031 1 54.16 270 PRO A O 1
ATOM 2122 N N . MET B 1 1 ? -28.531 0.042 6.082 1 97.31 1 MET B N 1
ATOM 2123 C CA . MET B 1 1 ? -27.438 0.898 6.52 1 97.31 1 MET B CA 1
ATOM 2124 C C . MET B 1 1 ? -26.125 0.464 5.887 1 97.31 1 MET B C 1
ATOM 2126 O O . MET B 1 1 ? -25.812 -0.728 5.844 1 97.31 1 MET B O 1
ATOM 2130 N N . ILE B 1 2 ? -25.406 1.446 5.359 1 98.62 2 ILE B N 1
ATOM 2131 C CA . ILE B 1 2 ? -24.094 1.23 4.738 1 98.62 2 ILE B CA 1
ATOM 2132 C C . ILE B 1 2 ? -23.031 2.004 5.504 1 98.62 2 ILE B C 1
ATOM 2134 O O . ILE B 1 2 ? -23.047 3.236 5.543 1 98.62 2 ILE B O 1
ATOM 2138 N N . SER B 1 3 ? -22.125 1.283 6.152 1 98.81 3 SER B N 1
ATOM 2139 C CA . SER B 1 3 ? -20.969 1.911 6.789 1 98.81 3 SER B CA 1
ATOM 2140 C C . SER B 1 3 ? -19.828 2.084 5.801 1 98.81 3 SER B C 1
ATOM 2142 O O . SER B 1 3 ? -19.562 1.195 4.988 1 98.81 3 SER B O 1
ATOM 2144 N N . TYR B 1 4 ? -19.188 3.201 5.793 1 98.69 4 TYR B N 1
ATOM 2145 C CA . TYR B 1 4 ? -18.062 3.432 4.887 1 98.69 4 TYR B CA 1
ATOM 2146 C C . TYR B 1 4 ? -16.922 4.152 5.598 1 98.69 4 TYR B C 1
ATOM 2148 O O . TYR B 1 4 ? -17.141 4.828 6.605 1 98.69 4 TYR B O 1
ATOM 2156 N N . LEU B 1 5 ? -15.75 4.004 5.117 1 97.25 5 LEU B N 1
ATOM 2157 C CA . LEU B 1 5 ? -14.617 4.77 5.629 1 97.25 5 LEU B CA 1
ATOM 2158 C C . LEU B 1 5 ? -14.773 6.25 5.297 1 97.25 5 LEU B C 1
ATOM 2160 O O . LEU B 1 5 ? -14.844 6.625 4.125 1 97.25 5 LEU B O 1
ATOM 2164 N N . GLY B 1 6 ? -14.938 7.051 6.344 1 94.12 6 GLY B N 1
ATOM 2165 C CA . GLY B 1 6 ? -15.141 8.477 6.152 1 94.12 6 GLY B CA 1
ATOM 2166 C C . GLY B 1 6 ? -13.852 9.281 6.203 1 94.12 6 GLY B C 1
ATOM 2167 O O . GLY B 1 6 ? -12.766 8.719 6.07 1 94.12 6 GLY B O 1
ATOM 2168 N N . PRO B 1 7 ? -14.18 10.57 6.211 1 94 7 PRO B N 1
ATOM 2169 C CA . PRO B 1 7 ? -15.414 11.336 6.414 1 94 7 PRO B CA 1
ATOM 2170 C C . PRO B 1 7 ? -16.203 11.539 5.121 1 94 7 PRO B C 1
ATOM 2172 O O . PRO B 1 7 ? -15.828 11 4.074 1 94 7 PRO B O 1
ATOM 2175 N N . PRO B 1 8 ? -17.422 12.25 5.219 1 95.62 8 PRO B N 1
ATOM 2176 C CA . PRO B 1 8 ? -18.203 12.594 4.023 1 95.62 8 PRO B CA 1
ATOM 2177 C C . PRO B 1 8 ? -17.375 13.367 2.992 1 95.62 8 PRO B C 1
ATOM 2179 O O . PRO B 1 8 ? -16.547 14.203 3.359 1 95.62 8 PRO B O 1
ATOM 2182 N N . GLY B 1 9 ? -17.625 13.109 1.737 1 95 9 GLY B N 1
ATOM 2183 C CA . GLY B 1 9 ? -16.969 13.82 0.652 1 95 9 GLY B CA 1
ATOM 2184 C C . GLY B 1 9 ? -15.797 13.047 0.069 1 95 9 GLY B C 1
ATOM 2185 O O . GLY B 1 9 ? -15.219 13.461 -0.94 1 95 9 GLY B O 1
ATOM 2186 N N . THR B 1 10 ? -15.422 11.953 0.655 1 94.81 10 THR B N 1
ATOM 2187 C CA . THR B 1 10 ? -14.289 11.148 0.203 1 94.81 10 THR B CA 1
ATOM 2188 C C . THR B 1 10 ? -14.703 10.234 -0.944 1 94.81 10 THR B C 1
ATOM 2190 O O . THR B 1 10 ? -15.891 10.102 -1.247 1 94.81 10 THR B O 1
ATOM 2193 N N . PHE B 1 11 ? -13.789 9.641 -1.564 1 96.75 11 PHE B N 1
ATOM 2194 C CA . PHE B 1 11 ? -14.055 8.688 -2.643 1 96.75 11 PHE B CA 1
ATOM 2195 C C . PHE B 1 11 ? -14.789 7.465 -2.119 1 96.75 11 PHE B C 1
ATOM 2197 O O . PHE B 1 11 ? -15.602 6.871 -2.828 1 96.75 11 PHE B O 1
ATOM 2204 N N . THR B 1 12 ? -14.516 7.074 -0.887 1 97.62 12 THR B N 1
ATOM 2205 C CA . THR B 1 12 ? -15.203 5.926 -0.312 1 97.62 12 THR B CA 1
ATOM 2206 C C . THR B 1 12 ? -16.703 6.211 -0.161 1 97.62 12 THR B C 1
ATOM 2208 O O 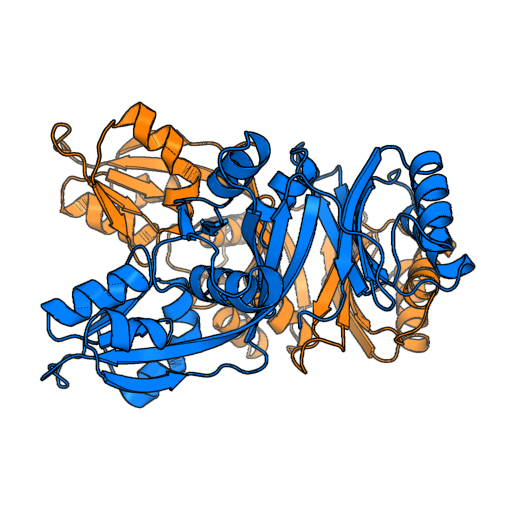. THR B 1 12 ? -17.531 5.328 -0.384 1 97.62 12 THR B O 1
ATOM 2211 N N . GLU B 1 13 ? -16.969 7.418 0.244 1 97.62 13 GLU B N 1
ATOM 2212 C CA . GLU B 1 13 ? -18.391 7.773 0.285 1 97.62 13 GLU B CA 1
ATOM 2213 C C . GLU B 1 13 ? -19.016 7.684 -1.101 1 97.62 13 GLU B C 1
ATOM 2215 O O . GLU B 1 13 ? -20.141 7.18 -1.248 1 97.62 13 GLU B O 1
ATOM 2220 N N . GLU B 1 14 ? -18.328 8.203 -2.076 1 96.81 14 GLU B N 1
ATOM 2221 C CA . GLU B 1 14 ? -18.828 8.125 -3.449 1 96.81 14 GLU B CA 1
ATOM 2222 C C . GLU B 1 14 ? -19.094 6.676 -3.85 1 96.81 14 GLU B C 1
ATOM 2224 O O . GLU B 1 14 ? -20.141 6.379 -4.445 1 96.81 14 GLU B O 1
ATOM 2229 N N . ALA B 1 15 ? -18.172 5.781 -3.514 1 97.56 15 ALA B N 1
ATOM 2230 C CA . ALA B 1 15 ? -18.344 4.355 -3.785 1 97.56 15 ALA B CA 1
ATOM 2231 C C . ALA B 1 15 ? -19.594 3.811 -3.078 1 97.56 15 ALA B C 1
ATOM 2233 O O . ALA B 1 15 ? -20.375 3.062 -3.67 1 97.56 15 ALA B O 1
ATOM 2234 N N . ALA B 1 16 ? -19.75 4.203 -1.854 1 98.06 16 ALA B N 1
ATOM 2235 C CA . ALA B 1 16 ? -20.891 3.758 -1.072 1 98.06 16 ALA B CA 1
ATOM 2236 C C . ALA B 1 16 ? -22.203 4.246 -1.69 1 98.06 16 ALA B C 1
ATOM 2238 O O . ALA B 1 16 ? -23.188 3.5 -1.755 1 98.06 16 ALA B O 1
ATOM 2239 N N . GLU B 1 17 ? -22.219 5.457 -2.152 1 97.44 17 GLU B N 1
ATOM 2240 C CA . GLU B 1 17 ? -23.406 6.023 -2.795 1 97.44 17 GLU B CA 1
ATOM 2241 C C . GLU B 1 17 ? -23.734 5.281 -4.082 1 97.44 17 GLU B C 1
ATOM 2243 O O . GLU B 1 17 ? -24.906 4.977 -4.34 1 97.44 17 GLU B O 1
ATOM 2248 N N . ARG B 1 18 ? -22.766 5.051 -4.859 1 96.56 18 ARG B N 1
ATOM 2249 C CA . ARG B 1 18 ? -22.969 4.328 -6.109 1 96.56 18 ARG B CA 1
ATOM 2250 C C . ARG B 1 18 ? -23.516 2.934 -5.848 1 96.56 18 ARG B C 1
ATOM 2252 O O . ARG B 1 18 ? -24.422 2.48 -6.551 1 96.56 18 ARG B O 1
ATOM 2259 N N . PHE B 1 19 ? -23 2.309 -4.855 1 97.06 19 PHE B N 1
ATOM 2260 C CA . PHE B 1 19 ? -23.516 1 -4.469 1 97.06 19 PHE B CA 1
ATOM 2261 C C . PHE B 1 19 ? -24.969 1.098 -4.047 1 97.06 19 PHE B C 1
ATOM 2263 O O . PHE B 1 19 ? -25.797 0.281 -4.457 1 97.06 19 PHE B O 1
ATOM 2270 N N . SER B 1 20 ? -25.234 2.051 -3.193 1 97.31 20 SER B N 1
ATOM 2271 C CA . SER B 1 20 ? -26.609 2.26 -2.738 1 97.31 20 SER B CA 1
ATOM 2272 C C . SER B 1 20 ? -27.547 2.443 -3.916 1 97.31 20 SER B C 1
ATOM 2274 O O . SER B 1 20 ? -28.625 1.844 -3.951 1 97.31 20 SER B O 1
ATOM 2276 N N . GLU B 1 21 ? -27.141 3.256 -4.848 1 96.25 21 GLU B N 1
ATOM 2277 C CA . GLU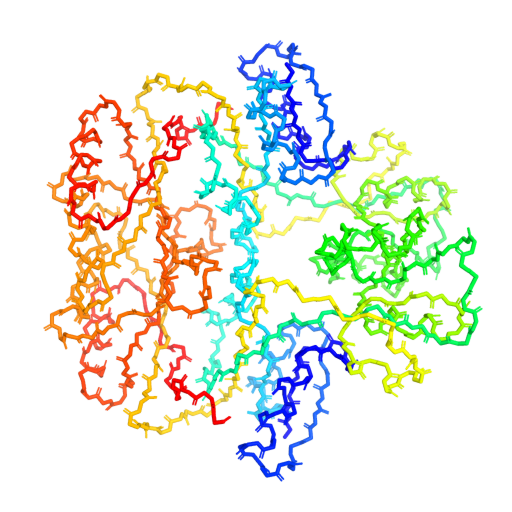 B 1 21 ? -27.969 3.531 -6.02 1 96.25 21 GLU B CA 1
ATOM 2278 C C . GLU B 1 21 ? -28.188 2.27 -6.848 1 96.25 21 GLU B C 1
ATOM 2280 O O . GLU B 1 21 ? -29.328 1.947 -7.211 1 96.25 21 GLU B O 1
ATOM 2285 N N . GLU B 1 22 ? -27.172 1.54 -7.121 1 93 22 GLU B N 1
ATOM 2286 C CA . GLU B 1 22 ? -27.219 0.412 -8.047 1 93 22 GLU B CA 1
ATOM 2287 C C . GLU B 1 22 ? -27.875 -0.804 -7.406 1 93 22 GLU B C 1
ATOM 2289 O O . GLU B 1 22 ? -28.594 -1.547 -8.078 1 93 22 GLU B O 1
ATOM 2294 N N . GLU B 1 23 ? -27.641 -0.977 -6.102 1 91.38 23 GLU B N 1
ATOM 2295 C CA . GLU B 1 23 ? -28.031 -2.234 -5.473 1 91.38 23 GLU B CA 1
ATOM 2296 C C . GLU B 1 23 ? -29.25 -2.047 -4.582 1 91.38 23 GLU B C 1
ATOM 2298 O O . GLU B 1 23 ? -30.031 -2.984 -4.371 1 91.38 23 GLU B O 1
ATOM 2303 N N . LEU B 1 24 ? -29.438 -0.795 -4.125 1 93.88 24 LEU B N 1
ATOM 2304 C CA . LEU B 1 24 ? -30.484 -0.599 -3.123 1 93.88 24 LEU B CA 1
ATOM 2305 C C . LEU B 1 24 ? -31.469 0.47 -3.57 1 93.88 24 LEU B C 1
ATOM 2307 O O . LEU B 1 24 ? -32.25 0.976 -2.764 1 93.88 24 LEU B O 1
ATOM 2311 N N . GLY B 1 25 ? -31.391 0.853 -4.832 1 93.56 25 GLY B N 1
ATOM 2312 C CA . GLY B 1 25 ? -32.344 1.833 -5.367 1 93.56 25 GLY B CA 1
ATOM 2313 C C . GLY B 1 25 ? -32.156 3.207 -4.742 1 93.56 25 GLY B C 1
ATOM 2314 O O . GLY B 1 25 ? -33.125 3.965 -4.648 1 93.56 25 GLY B O 1
ATOM 2315 N N . GLY B 1 26 ? -31.031 3.451 -4.184 1 92.81 26 GLY B N 1
ATOM 2316 C CA . GLY B 1 26 ? -30.766 4.746 -3.582 1 92.81 26 GLY B CA 1
ATOM 2317 C C . GLY B 1 26 ? -31.281 4.867 -2.164 1 92.81 26 GLY B C 1
ATOM 2318 O O . GLY B 1 26 ? -31.266 5.953 -1.581 1 92.81 26 GLY B O 1
ATOM 2319 N N . ASN B 1 27 ? -31.719 3.842 -1.545 1 92.69 27 ASN B N 1
ATOM 2320 C CA . ASN B 1 27 ? -32.375 3.875 -0.243 1 92.69 27 ASN B CA 1
ATOM 2321 C C . ASN B 1 27 ? -31.391 3.545 0.885 1 92.69 27 ASN B C 1
ATOM 2323 O O . ASN B 1 27 ? -31.781 3.516 2.055 1 92.69 27 ASN B O 1
ATOM 2327 N N . GLY B 1 28 ? -30.203 3.285 0.522 1 94.81 28 GLY B N 1
ATOM 2328 C CA . GLY B 1 28 ? -29.219 2.988 1.555 1 94.81 28 GLY B CA 1
ATOM 2329 C C . GLY B 1 28 ? -28.844 4.203 2.381 1 94.81 28 GLY B C 1
ATOM 2330 O O . GLY B 1 28 ? -28.578 5.273 1.832 1 94.81 28 GLY B O 1
ATOM 2331 N N . LYS B 1 29 ? -28.906 4.094 3.693 1 97.31 29 LYS B N 1
ATOM 2332 C CA . LYS B 1 29 ? -28.438 5.141 4.594 1 97.31 29 LYS B CA 1
ATOM 2333 C C . LYS B 1 29 ? -26.938 5 4.844 1 97.31 29 LYS B C 1
ATOM 2335 O O . LYS B 1 29 ? -26.469 3.936 5.25 1 97.31 29 LYS B O 1
ATOM 2340 N N . LEU B 1 30 ? -26.234 6.035 4.578 1 98.25 30 LEU B N 1
ATOM 2341 C CA . LEU B 1 30 ? -24.781 6.008 4.703 1 98.25 30 LEU B CA 1
ATOM 2342 C C . LEU B 1 30 ? -24.344 6.484 6.086 1 98.25 30 LEU B C 1
ATOM 2344 O O . LEU B 1 30 ? -24.891 7.465 6.609 1 98.25 30 LEU B O 1
ATOM 2348 N N . GLN B 1 31 ? -23.422 5.793 6.68 1 98.12 31 GLN B N 1
ATOM 2349 C CA . GLN B 1 31 ? -22.828 6.164 7.957 1 98.12 31 GLN B CA 1
ATOM 2350 C C . GLN B 1 31 ? -21.312 6.078 7.895 1 98.12 31 GLN B C 1
ATOM 2352 O O . GLN B 1 31 ? -20.75 5.012 7.641 1 98.12 31 GLN B O 1
ATOM 2357 N N . SER B 1 32 ? -20.672 7.172 8.188 1 97.56 32 SER B N 1
ATOM 2358 C CA . SER B 1 32 ? -19.219 7.223 8.125 1 97.56 32 SER B CA 1
ATOM 2359 C C . SER B 1 32 ? -18.578 6.543 9.336 1 97.56 32 SER B C 1
ATOM 2361 O O . SER B 1 32 ? -19.172 6.527 10.414 1 97.56 32 SER B O 1
ATOM 2363 N N . ALA B 1 33 ? -17.484 5.898 9.133 1 97.44 33 ALA B N 1
ATOM 2364 C CA . ALA B 1 33 ? -16.609 5.355 10.172 1 97.44 33 ALA B CA 1
ATOM 2365 C C . ALA B 1 33 ? -15.203 5.934 10.062 1 97.44 33 ALA B C 1
ATOM 2367 O O . ALA B 1 33 ? -14.75 6.281 8.969 1 97.44 33 ALA B O 1
ATOM 2368 N N . ARG B 1 34 ? -14.523 5.977 11.125 1 91.75 34 ARG B N 1
ATOM 2369 C CA . ARG B 1 34 ? -13.234 6.66 11.188 1 91.75 34 ARG B CA 1
ATOM 2370 C C . ARG B 1 34 ? -12.117 5.766 10.656 1 91.75 34 ARG B C 1
ATOM 2372 O O . ARG B 1 34 ? -11.07 6.254 10.234 1 91.75 34 ARG B O 1
ATOM 2379 N N . THR B 1 35 ? -12.312 4.441 10.758 1 93.88 35 THR B N 1
ATOM 2380 C CA . THR B 1 35 ? -11.281 3.508 10.32 1 93.88 35 THR B CA 1
ATOM 2381 C C . THR B 1 35 ? -11.891 2.361 9.523 1 93.88 35 THR B C 1
ATOM 2383 O O . THR B 1 35 ? -13.086 2.086 9.625 1 93.88 35 THR B O 1
ATOM 2386 N N . ILE B 1 36 ? -11.062 1.733 8.742 1 96.75 36 ILE B N 1
ATOM 2387 C CA . ILE B 1 36 ? -11.477 0.555 7.988 1 96.75 36 ILE B CA 1
ATOM 2388 C C . ILE B 1 36 ? -11.938 -0.537 8.953 1 96.75 36 ILE B C 1
ATOM 2390 O O . ILE B 1 36 ? -12.984 -1.159 8.75 1 96.75 36 ILE B O 1
ATOM 2394 N N . THR B 1 37 ? -11.234 -0.708 10.023 1 96.31 37 THR B N 1
ATOM 2395 C CA . THR B 1 37 ? -11.547 -1.708 11.031 1 96.31 37 THR B CA 1
ATOM 2396 C C . THR B 1 37 ? -12.922 -1.447 11.648 1 96.31 37 THR B C 1
ATOM 2398 O O . THR B 1 37 ? -13.68 -2.383 11.891 1 96.31 37 THR B O 1
ATOM 2401 N N . ALA B 1 38 ? -13.195 -0.181 11.836 1 97.25 38 ALA B N 1
ATOM 2402 C CA . ALA B 1 38 ? -14.5 0.168 12.383 1 97.25 38 ALA B CA 1
ATOM 2403 C C . ALA B 1 38 ? -15.625 -0.229 11.43 1 97.25 38 ALA B C 1
ATOM 2405 O O . ALA B 1 38 ? -16.688 -0.67 11.859 1 97.25 38 ALA B O 1
ATOM 2406 N N . VAL B 1 39 ? -15.422 -0.079 10.156 1 98.69 39 VAL B N 1
ATOM 2407 C CA . VAL B 1 39 ? -16.406 -0.485 9.156 1 98.69 39 VAL B CA 1
ATOM 2408 C C . VAL B 1 39 ? -16.641 -1.992 9.242 1 98.69 39 VAL B C 1
ATOM 2410 O O . VAL B 1 39 ? -17.781 -2.449 9.328 1 98.69 39 VAL B O 1
ATOM 2413 N N . PHE B 1 40 ? -15.562 -2.783 9.289 1 98.56 40 PHE B N 1
ATOM 2414 C CA . PHE B 1 40 ? -15.664 -4.234 9.406 1 98.56 40 PHE B CA 1
ATOM 2415 C C . PHE B 1 40 ? -16.422 -4.625 10.672 1 98.56 40 PHE B C 1
ATOM 2417 O O . PHE B 1 40 ? -17.297 -5.484 10.633 1 98.56 40 PHE B O 1
ATOM 2424 N N . SER B 1 41 ? -16.078 -3.977 11.734 1 98.12 41 SER B N 1
ATOM 2425 C CA . SER B 1 41 ? -16.672 -4.285 13.023 1 98.12 41 SER B CA 1
ATOM 2426 C C . SER B 1 41 ? -18.188 -4.039 13 1 98.12 41 SER B C 1
ATOM 2428 O O . SER B 1 41 ? -18.953 -4.859 13.492 1 98.12 41 SER B O 1
ATOM 2430 N N . ARG B 1 42 ? -18.562 -2.936 12.445 1 98.38 42 ARG B N 1
ATOM 2431 C CA . ARG B 1 42 ? -19.984 -2.588 12.383 1 98.38 42 ARG B CA 1
ATOM 2432 C C . ARG B 1 42 ? -20.766 -3.619 11.578 1 98.38 42 ARG B C 1
ATOM 2434 O O . ARG B 1 42 ? -21.875 -4.008 11.961 1 98.38 42 ARG B O 1
ATOM 2441 N N . VAL B 1 43 ? -20.234 -4.047 10.5 1 98.69 43 VAL B N 1
ATOM 2442 C CA . VAL B 1 43 ? -20.906 -5.043 9.672 1 98.69 43 VAL B CA 1
ATOM 2443 C C . VAL B 1 43 ? -20.953 -6.383 10.406 1 98.69 43 VAL B C 1
ATOM 2445 O O . VAL B 1 43 ? -21.984 -7.039 10.445 1 98.69 43 VAL B O 1
ATOM 2448 N N . GLU B 1 44 ? -19.844 -6.766 10.984 1 98.19 44 GLU B N 1
ATOM 2449 C CA . GLU B 1 44 ? -19.734 -8.039 11.688 1 98.19 44 GLU B CA 1
ATOM 2450 C C . GLU B 1 44 ? -20.734 -8.125 12.836 1 98.19 44 GLU B C 1
ATOM 2452 O O . GLU B 1 44 ? -21.312 -9.188 13.07 1 98.19 44 GLU B O 1
ATOM 2457 N N . ARG B 1 45 ? -20.938 -7.012 13.5 1 97.44 45 ARG B N 1
ATOM 2458 C CA . ARG B 1 45 ? -21.812 -6.969 14.664 1 97.44 45 ARG B CA 1
ATOM 2459 C C . ARG B 1 45 ? -23.266 -6.766 14.25 1 97.44 45 ARG B C 1
ATOM 2461 O O . ARG B 1 45 ? -24.156 -6.738 15.094 1 97.44 45 ARG B O 1
ATOM 2468 N N . GLY B 1 46 ? -23.516 -6.555 13.039 1 97.56 46 GLY B N 1
ATOM 2469 C CA . GLY B 1 46 ? -24.875 -6.379 12.547 1 97.56 46 GLY B CA 1
ATOM 2470 C C . GLY B 1 46 ? -25.375 -4.961 12.688 1 97.56 46 GLY B C 1
ATOM 2471 O O . GLY B 1 46 ? -26.578 -4.703 12.523 1 97.56 46 GLY B O 1
ATOM 2472 N N . GLU B 1 47 ? -24.453 -4.012 12.969 1 98.19 47 GLU B N 1
ATOM 2473 C CA . GLU B 1 47 ? -24.828 -2.605 13.102 1 98.19 47 GLU B CA 1
ATOM 2474 C C . GLU B 1 47 ? -25.016 -1.955 11.734 1 98.19 47 GLU B C 1
ATOM 2476 O O . GLU B 1 47 ? -25.656 -0.912 11.617 1 98.19 47 GLU B O 1
ATOM 2481 N N . ALA B 1 48 ? -24.406 -2.461 10.766 1 98.5 48 ALA B N 1
ATOM 2482 C CA . ALA B 1 48 ? -24.562 -2.086 9.359 1 98.5 48 ALA B CA 1
ATOM 2483 C C . ALA B 1 48 ? -24.781 -3.318 8.484 1 98.5 48 ALA B C 1
ATOM 2485 O O . ALA B 1 48 ? -24.203 -4.379 8.742 1 98.5 48 ALA B O 1
ATOM 2486 N N . ASP B 1 49 ? -25.578 -3.164 7.484 1 98.25 49 ASP B N 1
ATOM 2487 C CA . ASP B 1 49 ? -25.844 -4.273 6.574 1 98.25 49 ASP B CA 1
ATOM 2488 C C . ASP B 1 49 ? -24.703 -4.457 5.582 1 98.25 49 ASP B C 1
ATOM 2490 O O . ASP B 1 49 ? -24.406 -5.578 5.168 1 98.25 49 ASP B O 1
ATOM 2494 N N . TYR B 1 50 ? -24.172 -3.34 5.207 1 98.44 50 TYR B N 1
ATOM 2495 C CA . TYR B 1 50 ? -23.062 -3.322 4.262 1 98.44 50 TYR B CA 1
ATOM 2496 C C . TYR B 1 50 ? -21.938 -2.402 4.746 1 98.44 50 TYR B C 1
ATOM 2498 O O . TYR B 1 50 ? -22.172 -1.508 5.562 1 98.44 50 TYR B O 1
ATOM 2506 N N . GLY B 1 51 ? -20.75 -2.703 4.285 1 98.75 51 GLY B N 1
ATOM 2507 C CA . GLY B 1 51 ? -19.594 -1.844 4.461 1 98.75 51 GLY B CA 1
ATOM 2508 C C . GLY B 1 51 ? -18.859 -1.558 3.166 1 98.75 51 GLY B C 1
ATOM 2509 O O . GLY B 1 51 ? -18.828 -2.396 2.264 1 98.75 51 GLY B O 1
ATOM 2510 N N . VAL B 1 52 ? -18.297 -0.384 3.016 1 98.75 52 VAL B N 1
ATOM 2511 C CA . VAL B 1 52 ? -17.484 -0.022 1.854 1 98.75 52 VAL B CA 1
ATOM 2512 C C . VAL B 1 52 ? -16.109 0.455 2.311 1 98.75 52 VAL B C 1
ATOM 2514 O O . VAL B 1 52 ? -16 1.38 3.119 1 98.75 52 VAL B O 1
ATOM 2517 N N . VAL B 1 53 ? -15.086 -0.217 1.812 1 98.62 53 VAL B N 1
ATOM 2518 C CA . VAL B 1 53 ? -13.719 0.114 2.199 1 98.62 53 VAL B CA 1
ATOM 2519 C C . VAL B 1 53 ? -12.805 0.059 0.974 1 98.62 53 VAL B C 1
ATOM 2521 O O . VAL B 1 53 ? -13.047 -0.713 0.044 1 98.62 53 VAL B O 1
ATOM 2524 N N . PRO B 1 54 ? -11.805 0.98 0.986 1 97.38 54 PRO B N 1
ATOM 2525 C CA . PRO B 1 54 ? -10.812 0.807 -0.078 1 97.38 54 PRO B CA 1
ATOM 2526 C C . PRO B 1 54 ? -10.07 -0.525 0.017 1 97.38 54 PRO B C 1
ATOM 2528 O O . PRO B 1 54 ? -9.781 -0.997 1.119 1 97.38 54 PRO B O 1
ATOM 2531 N N . TRP B 1 55 ? -9.828 -1.162 -1.125 1 96.5 55 TRP B N 1
ATOM 2532 C CA . TRP B 1 55 ? -9.227 -2.494 -1.162 1 96.5 55 TRP B CA 1
ATOM 2533 C C . TRP B 1 55 ? -7.875 -2.463 -1.865 1 96.5 55 TRP B C 1
ATOM 2535 O O . TRP B 1 55 ? -6.91 -3.068 -1.392 1 96.5 55 TRP B O 1
ATOM 2545 N N . GLU B 1 56 ? -7.793 -1.745 -2.965 1 93.38 56 GLU B N 1
ATOM 2546 C CA . GLU B 1 56 ? -6.578 -1.638 -3.768 1 93.38 56 GLU B CA 1
ATOM 2547 C C . GLU B 1 56 ? -6.578 -0.359 -4.602 1 93.38 56 GLU B C 1
ATOM 2549 O O . GLU B 1 56 ? -7.605 0.018 -5.168 1 93.38 56 GLU B O 1
ATOM 2554 N N . ASN B 1 57 ? -5.469 0.295 -4.598 1 90.88 57 ASN B N 1
ATOM 2555 C CA . ASN B 1 57 ? -5.262 1.423 -5.5 1 90.88 57 ASN B CA 1
ATOM 2556 C C . ASN B 1 57 ? -4.207 1.106 -6.562 1 90.88 57 ASN B C 1
ATOM 2558 O O . ASN B 1 57 ? -3.176 0.508 -6.258 1 90.88 57 ASN B O 1
ATOM 2562 N N . SER B 1 58 ? -4.512 1.483 -7.805 1 88.81 58 SER B N 1
ATOM 2563 C CA . SER B 1 58 ? -3.65 1.138 -8.93 1 88.81 58 SER B CA 1
ATOM 2564 C C . SER B 1 58 ? -2.256 1.731 -8.758 1 88.81 58 SER B C 1
ATOM 2566 O O . SER B 1 58 ? -1.271 1.16 -9.234 1 88.81 58 SER B O 1
ATOM 2568 N N . LEU B 1 59 ? -2.131 2.83 -8.078 1 85.69 59 LEU B N 1
ATOM 2569 C CA . LEU B 1 59 ? -0.838 3.484 -7.906 1 85.69 59 LEU B CA 1
ATOM 2570 C C . LEU B 1 59 ? -0.159 3.021 -6.621 1 85.69 59 LEU B C 1
ATOM 2572 O O . LEU B 1 59 ? 1.067 2.898 -6.574 1 85.69 59 LEU B O 1
ATOM 2576 N N . GLU B 1 60 ? -0.951 2.637 -5.605 1 86.94 60 GLU B N 1
ATOM 2577 C CA . GLU B 1 60 ? -0.381 2.447 -4.277 1 86.94 60 GLU B CA 1
ATOM 2578 C C . GLU B 1 60 ? -0.444 0.982 -3.852 1 86.94 60 GLU B C 1
ATOM 2580 O O . GLU B 1 60 ? 0.176 0.59 -2.861 1 86.94 60 GLU B O 1
ATOM 2585 N N . GLY B 1 61 ? -1.229 0.203 -4.598 1 88.25 61 GLY B N 1
ATOM 2586 C CA . GLY B 1 61 ? -1.327 -1.208 -4.262 1 88.25 61 GLY B CA 1
ATOM 2587 C C . GLY B 1 61 ? -2.439 -1.511 -3.275 1 88.25 61 GLY B C 1
ATOM 2588 O O . GLY B 1 61 ? -3.389 -0.736 -3.146 1 88.25 61 GLY B O 1
ATOM 2589 N N . SER B 1 62 ? -2.297 -2.672 -2.621 1 93 62 SER B N 1
ATOM 2590 C CA . SER B 1 62 ? -3.348 -3.158 -1.731 1 93 62 SER B CA 1
ATOM 2591 C C . SER B 1 62 ? -3.361 -2.381 -0.419 1 93 62 SER B C 1
ATOM 2593 O O . SER B 1 62 ? -2.314 -1.937 0.057 1 93 62 SER B O 1
ATOM 2595 N N . VAL B 1 63 ? -4.527 -2.23 0.083 1 94.19 63 VAL B N 1
ATOM 2596 C CA . VAL B 1 63 ? -4.695 -1.599 1.388 1 94.19 63 VAL B CA 1
ATOM 2597 C C . VAL B 1 63 ? -4.504 -2.635 2.492 1 94.19 63 VAL B C 1
ATOM 2599 O O . VAL B 1 63 ? -5.363 -3.494 2.703 1 94.19 63 VAL B O 1
ATOM 2602 N N . GLY B 1 64 ? -3.471 -2.49 3.258 1 92.69 64 GLY B N 1
ATOM 2603 C CA . GLY B 1 64 ? -3.074 -3.484 4.242 1 92.69 64 GLY B CA 1
ATOM 2604 C C . GLY B 1 64 ? -4.129 -3.727 5.305 1 92.69 64 GLY B C 1
ATOM 2605 O O . GLY B 1 64 ? -4.426 -4.875 5.641 1 92.69 64 GLY B O 1
ATOM 2606 N N . GLU B 1 65 ? -4.672 -2.676 5.816 1 92.5 65 GLU B N 1
ATOM 2607 C CA . GLU B 1 65 ? -5.676 -2.807 6.867 1 92.5 65 GLU B CA 1
ATOM 2608 C C . GLU B 1 65 ? -6.879 -3.611 6.383 1 92.5 65 GLU B C 1
ATOM 2610 O O . GLU B 1 65 ? -7.449 -4.402 7.137 1 92.5 65 GLU B O 1
ATOM 2615 N N . THR B 1 66 ? -7.266 -3.402 5.168 1 96.81 66 THR B N 1
ATOM 2616 C CA . THR B 1 66 ? -8.367 -4.152 4.582 1 96.81 66 THR B CA 1
ATOM 2617 C C . THR B 1 66 ? -8.031 -5.641 4.5 1 96.81 66 THR B C 1
ATOM 2619 O O . THR B 1 66 ? -8.82 -6.484 4.93 1 96.81 66 THR B O 1
ATOM 2622 N N . LEU B 1 67 ? -6.891 -5.945 4.012 1 95.75 67 LEU B N 1
ATOM 2623 C CA . LEU B 1 67 ? -6.461 -7.332 3.879 1 95.75 67 LEU B CA 1
ATOM 2624 C C . LEU B 1 67 ? -6.391 -8.008 5.242 1 95.75 67 LEU B C 1
ATOM 2626 O O . LEU B 1 67 ? -6.82 -9.156 5.395 1 95.75 67 LEU B O 1
ATOM 2630 N N . ASP B 1 68 ? -5.938 -7.309 6.227 1 92.94 68 ASP B N 1
ATOM 2631 C CA . ASP B 1 68 ? -5.852 -7.855 7.574 1 92.94 68 ASP B CA 1
ATOM 2632 C C . ASP B 1 68 ? -7.234 -8.188 8.125 1 92.94 68 ASP B C 1
ATOM 2634 O O . ASP B 1 68 ? -7.426 -9.234 8.75 1 92.94 68 ASP B O 1
ATOM 2638 N N . ASN B 1 69 ? -8.094 -7.258 7.898 1 95.88 69 ASN B N 1
ATOM 2639 C CA . ASN B 1 69 ? -9.445 -7.512 8.383 1 95.88 69 ASN B CA 1
ATOM 2640 C C . ASN B 1 69 ? -10.078 -8.711 7.672 1 95.88 69 ASN B C 1
ATOM 2642 O O . ASN B 1 69 ? -10.781 -9.5 8.297 1 95.88 69 ASN B O 1
ATOM 2646 N N . PHE B 1 70 ? -9.844 -8.836 6.402 1 96.62 70 PHE B N 1
ATOM 2647 C CA . PHE B 1 70 ? -10.336 -10 5.676 1 96.62 70 PHE B CA 1
ATOM 2648 C C . PHE B 1 70 ? -9.766 -11.281 6.266 1 96.62 70 PHE B C 1
ATOM 2650 O O . PHE B 1 70 ? -10.477 -12.289 6.367 1 96.62 70 PHE B O 1
ATOM 2657 N N . LEU B 1 71 ? -8.555 -11.227 6.602 1 94 71 LEU B N 1
ATOM 2658 C CA . LEU B 1 71 ? -7.863 -12.406 7.113 1 94 71 LEU B CA 1
ATOM 2659 C C . LEU B 1 71 ? -8.422 -12.828 8.469 1 94 71 LEU B C 1
ATOM 2661 O O . LEU B 1 71 ? -8.609 -14.016 8.727 1 94 71 LEU B O 1
ATOM 2665 N N . HIS B 1 72 ? -8.859 -11.859 9.289 1 92.75 72 HIS B N 1
ATOM 2666 C CA . HIS B 1 72 ? -9.086 -12.18 10.688 1 92.75 72 HIS B CA 1
ATOM 2667 C C . HIS B 1 72 ? -10.57 -12.094 11.039 1 92.75 72 HIS B C 1
ATOM 2669 O O . HIS B 1 72 ? -10.984 -12.523 12.117 1 92.75 72 HIS B O 1
ATOM 2675 N N . ARG B 1 73 ? -11.344 -11.57 10.172 1 94.69 73 ARG B N 1
ATOM 2676 C CA . ARG B 1 73 ? -12.75 -11.375 10.492 1 94.69 73 ARG B CA 1
ATOM 2677 C C . ARG B 1 73 ? -13.641 -12.211 9.578 1 94.69 73 ARG B C 1
ATOM 2679 O O . ARG B 1 73 ? -13.18 -12.734 8.562 1 94.69 73 ARG B O 1
ATOM 2686 N N . SER B 1 74 ? -14.898 -12.336 10.047 1 92.06 74 SER B N 1
ATOM 2687 C CA . SER B 1 74 ? -15.812 -13.234 9.359 1 92.06 74 SER B CA 1
ATOM 2688 C C . SER B 1 74 ? -16.797 -12.469 8.477 1 92.06 74 SER B C 1
ATOM 2690 O O . SER B 1 74 ? -17.953 -12.859 8.344 1 92.06 74 SER B O 1
ATOM 2692 N N . VAL B 1 75 ? -16.438 -11.484 7.902 1 96.44 75 VAL B N 1
ATOM 2693 C CA . VAL B 1 75 ? -17.266 -10.742 6.949 1 96.44 75 VAL B CA 1
ATOM 2694 C C . VAL B 1 75 ? -16.906 -11.164 5.523 1 96.44 75 VAL B C 1
ATOM 2696 O O . VAL B 1 75 ? -15.797 -11.633 5.27 1 96.44 75 VAL B O 1
ATOM 2699 N N . ARG B 1 76 ? -17.906 -11.086 4.602 1 97.25 76 ARG B N 1
ATOM 2700 C CA . ARG B 1 76 ? -17.688 -11.547 3.236 1 97.25 76 ARG B CA 1
ATOM 2701 C C . ARG B 1 76 ? -17.625 -10.375 2.264 1 97.25 76 ARG B C 1
ATOM 2703 O O . ARG B 1 76 ? -18.281 -9.359 2.467 1 97.25 76 ARG B O 1
ATOM 2710 N N . VAL B 1 77 ? -16.828 -10.578 1.222 1 98.06 77 VAL B N 1
ATOM 2711 C CA . VAL B 1 77 ? -16.906 -9.656 0.097 1 98.06 77 VAL B CA 1
ATOM 2712 C C . VAL B 1 77 ? -18.219 -9.891 -0.663 1 98.06 77 VAL B C 1
ATOM 2714 O O . VAL B 1 77 ? -18.469 -10.992 -1.156 1 98.06 77 VAL B O 1
ATOM 2717 N N . PHE B 1 78 ? -18.984 -8.914 -0.743 1 97.12 78 PHE B N 1
ATOM 2718 C CA . PHE B 1 78 ? -20.312 -8.961 -1.373 1 97.12 78 PHE B CA 1
ATOM 2719 C C . PHE B 1 78 ? -20.25 -8.398 -2.789 1 97.12 78 PHE B C 1
ATOM 2721 O O . PHE B 1 78 ? -21.062 -8.766 -3.639 1 97.12 78 PHE B O 1
ATOM 2728 N N . GLY B 1 79 ? -19.297 -7.539 -2.988 1 96 79 GLY B N 1
ATOM 2729 C CA . GLY B 1 79 ? -19.078 -6.898 -4.277 1 96 79 GLY B CA 1
ATOM 2730 C C . GLY B 1 79 ? -17.812 -6.062 -4.328 1 96 79 GLY B C 1
ATOM 2731 O O . GLY B 1 79 ? -17.094 -5.965 -3.338 1 96 79 GLY B O 1
ATOM 2732 N N . GLU B 1 80 ? -17.547 -5.562 -5.469 1 96.56 80 GLU B N 1
ATOM 2733 C CA . GLU B 1 80 ? -16.453 -4.621 -5.668 1 96.56 80 GLU B CA 1
ATOM 2734 C C . GLU B 1 80 ? -16.859 -3.479 -6.59 1 96.56 80 GLU B C 1
ATOM 2736 O O . GLU B 1 80 ? -17.766 -3.637 -7.414 1 96.56 80 GLU B O 1
ATOM 2741 N N . LEU B 1 81 ? -16.312 -2.35 -6.34 1 95.94 81 LEU B N 1
ATOM 2742 C CA . LEU B 1 81 ? -16.5 -1.155 -7.156 1 95.94 81 LEU B CA 1
ATOM 2743 C C . LEU B 1 81 ? -15.172 -0.473 -7.449 1 95.94 81 LEU B C 1
ATOM 2745 O O . LEU B 1 81 ? -14.32 -0.357 -6.562 1 95.94 81 LEU B O 1
ATOM 2749 N N . VAL B 1 82 ? -14.992 -0.125 -8.742 1 94.94 82 VAL B N 1
ATOM 2750 C CA . VAL B 1 82 ? -13.773 0.574 -9.133 1 94.94 82 VAL B CA 1
ATOM 2751 C C . VAL B 1 82 ? -14.102 2.014 -9.523 1 94.94 82 VAL B C 1
ATOM 2753 O O . VAL B 1 82 ? -14.992 2.256 -10.336 1 94.94 82 VAL B O 1
ATOM 2756 N N . LEU B 1 83 ? -13.461 2.957 -8.883 1 95.06 83 LEU B N 1
ATOM 2757 C CA . LEU B 1 83 ? -13.641 4.367 -9.203 1 95.06 83 LEU B CA 1
ATOM 2758 C C . LEU B 1 83 ? -12.336 4.992 -9.68 1 95.06 83 LEU B C 1
ATOM 2760 O O . LEU B 1 83 ? -11.281 4.75 -9.094 1 95.06 83 LEU B O 1
ATOM 2764 N N . PRO B 1 84 ? -12.375 5.695 -10.781 1 94.06 84 PRO B N 1
ATOM 2765 C CA . PRO B 1 84 ? -11.227 6.551 -11.07 1 94.06 84 PRO B CA 1
ATOM 2766 C C . PRO B 1 84 ? -10.992 7.609 -9.992 1 94.06 84 PRO B C 1
ATOM 2768 O O . PRO B 1 84 ? -11.953 8.164 -9.453 1 94.06 84 PRO B O 1
ATOM 2771 N N . ILE B 1 85 ? -9.789 7.82 -9.625 1 94.62 85 ILE B N 1
ATOM 2772 C CA . ILE B 1 85 ? -9.422 8.836 -8.641 1 94.62 85 ILE B CA 1
ATOM 2773 C C . ILE B 1 85 ? -8.969 10.109 -9.352 1 94.62 85 ILE B C 1
ATOM 2775 O O . ILE B 1 85 ? -7.957 10.102 -10.062 1 94.62 85 ILE B O 1
ATOM 2779 N N . VAL B 1 86 ? -9.734 11.109 -9.242 1 95.81 86 VAL B N 1
ATOM 2780 C CA . VAL B 1 86 ? -9.438 12.43 -9.789 1 95.81 86 VAL B CA 1
ATOM 2781 C C . VAL B 1 86 ? -9.383 13.453 -8.664 1 95.81 86 VAL B C 1
ATOM 2783 O O . VAL B 1 86 ? -10.297 13.531 -7.84 1 95.81 86 VAL B O 1
ATOM 2786 N N . HIS B 1 87 ? -8.281 14.172 -8.617 1 97.25 87 HIS B N 1
ATOM 2787 C CA . HIS B 1 87 ? -8.219 15.273 -7.66 1 97.25 87 HIS B CA 1
ATOM 2788 C C . HIS B 1 87 ? -8.594 16.594 -8.32 1 97.25 87 HIS B C 1
ATOM 2790 O O . HIS B 1 87 ? -8.477 16.75 -9.539 1 97.25 87 HIS B O 1
ATOM 2796 N N . ALA B 1 88 ? -9.078 17.422 -7.516 1 97.69 88 ALA B N 1
ATOM 2797 C CA . ALA B 1 88 ? -9.398 18.766 -7.988 1 97.69 88 ALA B CA 1
ATOM 2798 C C . ALA B 1 88 ? -8.781 19.828 -7.086 1 97.69 88 ALA B C 1
ATOM 2800 O O . ALA B 1 88 ? -8.805 19.703 -5.859 1 97.69 88 ALA B O 1
ATOM 2801 N N . LEU B 1 89 ? -8.125 20.719 -7.762 1 97.75 89 LEU B N 1
ATOM 2802 C CA . LEU B 1 89 ? -7.805 21.969 -7.07 1 97.75 89 LEU B CA 1
ATOM 2803 C C . LEU B 1 89 ? -9.031 22.859 -6.965 1 97.75 89 LEU B C 1
ATOM 2805 O O . LEU B 1 89 ? -9.648 23.203 -7.977 1 97.75 89 LEU B O 1
ATOM 2809 N N . MET B 1 90 ? -9.398 23.141 -5.691 1 97.75 90 MET B N 1
ATOM 2810 C CA . MET B 1 90 ? -10.641 23.875 -5.465 1 97.75 90 MET B CA 1
ATOM 2811 C C . MET B 1 90 ? -10.406 25.094 -4.582 1 97.75 90 MET B C 1
ATOM 2813 O O . MET B 1 90 ? -9.484 25.109 -3.758 1 97.75 90 MET B O 1
ATOM 2817 N N . SER B 1 91 ? -11.25 26.125 -4.809 1 95.81 91 SER B N 1
ATOM 2818 C CA . SER B 1 91 ? -11.148 27.312 -3.971 1 95.81 91 SER B CA 1
ATOM 2819 C C . SER B 1 91 ? -12.484 28.062 -3.908 1 95.81 91 SER B C 1
ATOM 2821 O O . SER B 1 91 ? -13.344 27.875 -4.766 1 95.81 91 SER B O 1
ATOM 2823 N N . GLY B 1 92 ? -12.688 28.562 -2.697 1 85.25 92 GLY B N 1
ATOM 2824 C CA . GLY B 1 92 ? -13.828 29.453 -2.596 1 85.25 92 GLY B CA 1
ATOM 2825 C C . GLY B 1 92 ? -13.539 30.844 -3.125 1 85.25 92 GLY B C 1
ATOM 2826 O O . GLY B 1 92 ? -12.773 31.016 -4.078 1 85.25 92 GLY B O 1
ATOM 2827 N N . SER B 1 93 ? -13.992 31.859 -2.256 1 71.81 93 SER B N 1
ATOM 2828 C CA . SER B 1 93 ? -13.953 33.25 -2.676 1 71.81 93 SER B CA 1
ATOM 2829 C C . SER B 1 93 ? -12.531 33.812 -2.602 1 71.81 93 SER B C 1
ATOM 2831 O O . SER B 1 93 ? -11.797 33.531 -1.652 1 71.81 93 SER B O 1
ATOM 2833 N N . GLU B 1 94 ? -11.961 34.531 -3.502 1 75.38 94 GLU B N 1
ATOM 2834 C CA . GLU B 1 94 ? -10.781 35.25 -3.932 1 75.38 94 GLU B CA 1
ATOM 2835 C C . GLU B 1 94 ? -9.539 34.844 -3.146 1 75.38 94 GLU B C 1
ATOM 2837 O O . GLU B 1 94 ? -9.062 35.562 -2.281 1 75.38 94 GLU B O 1
ATOM 2842 N N . PRO B 1 95 ? -9.062 33.594 -3.453 1 75.81 95 PRO B N 1
ATOM 2843 C CA . PRO B 1 95 ? -7.793 33.25 -2.82 1 75.81 95 PRO B CA 1
ATOM 2844 C C . PRO B 1 95 ? -6.68 34.25 -3.139 1 75.81 95 PRO B C 1
ATOM 2846 O O . PRO B 1 95 ? -6.746 34.938 -4.152 1 75.81 95 PRO B O 1
ATOM 2849 N N . ASP B 1 96 ? -5.812 34.5 -2.174 1 83.31 96 ASP B N 1
ATOM 2850 C CA . ASP B 1 96 ? -4.625 35.312 -2.445 1 83.31 96 ASP B CA 1
ATOM 2851 C C . ASP B 1 96 ? -3.654 34.562 -3.357 1 83.31 96 ASP B C 1
ATOM 2853 O O . ASP B 1 96 ? -2.885 33.719 -2.896 1 83.31 96 ASP B O 1
ATOM 2857 N N . ASP B 1 97 ? -3.596 34.875 -4.59 1 85.12 97 ASP B N 1
ATOM 2858 C CA . ASP B 1 97 ? -2.797 34.188 -5.59 1 85.12 97 ASP B CA 1
ATOM 2859 C C . ASP B 1 97 ? -1.322 34.562 -5.477 1 85.12 97 ASP B C 1
ATOM 2861 O O . ASP B 1 97 ? -0.458 33.875 -6.039 1 85.12 97 ASP B O 1
ATOM 2865 N N . ARG B 1 98 ? -1.062 35.625 -4.766 1 89.31 98 ARG B N 1
ATOM 2866 C CA . ARG B 1 98 ? 0.324 36.062 -4.598 1 89.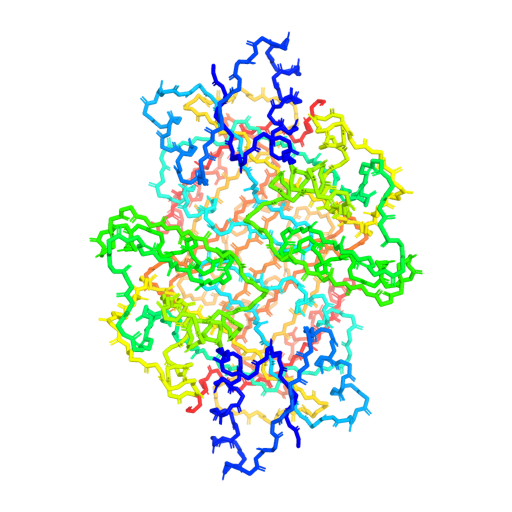31 98 ARG B CA 1
ATOM 2867 C C . ARG B 1 98 ? 1.043 35.188 -3.568 1 89.31 98 ARG B C 1
ATOM 2869 O O . ARG B 1 98 ? 2.264 35.031 -3.631 1 89.31 98 ARG B O 1
ATOM 2876 N N . GLU B 1 99 ? 0.33 34.562 -2.654 1 92.56 99 GLU B N 1
ATOM 2877 C CA . GLU B 1 99 ? 0.835 33.625 -1.644 1 92.56 99 GLU B CA 1
ATOM 2878 C C . GLU B 1 99 ? -0.105 32.438 -1.462 1 92.56 99 GLU B C 1
ATOM 2880 O O . GLU B 1 99 ? -0.685 32.281 -0.389 1 92.56 99 GLU B O 1
ATOM 2885 N N . PRO B 1 100 ? -0.189 31.781 -2.535 1 95.38 100 PRO B N 1
ATOM 2886 C CA . PRO B 1 100 ? -1.177 30.703 -2.527 1 95.38 100 PRO B CA 1
ATOM 2887 C C . PRO B 1 100 ? -0.905 29.672 -1.441 1 95.38 100 PRO B C 1
ATOM 2889 O O . PRO B 1 100 ? 0.248 29.281 -1.219 1 95.38 100 PRO B O 1
ATOM 2892 N N . VAL B 1 101 ? -1.956 29.297 -0.741 1 97 101 VAL B N 1
ATOM 2893 C CA . VAL B 1 101 ? -1.939 28.234 0.263 1 97 101 VAL B CA 1
ATOM 2894 C C . VAL B 1 101 ? -2.82 27.078 -0.195 1 97 101 VAL B C 1
ATOM 2896 O O . VAL B 1 101 ? -3.961 27.281 -0.614 1 97 101 VAL B O 1
ATOM 2899 N N . VAL B 1 102 ? -2.271 25.875 -0.163 1 97.69 102 VAL B N 1
ATOM 2900 C CA . VAL B 1 102 ? -3.02 24.688 -0.562 1 97.69 102 VAL B CA 1
ATOM 2901 C C . VAL B 1 102 ? -3.189 23.75 0.636 1 97.69 102 VAL B C 1
ATOM 2903 O O . VAL B 1 102 ? -2.203 23.266 1.199 1 97.69 102 VAL B O 1
ATOM 2906 N N . TYR B 1 103 ? -4.422 23.531 1.015 1 97.75 103 TYR B N 1
ATOM 2907 C CA . TYR B 1 103 ? -4.758 22.531 2.023 1 97.75 103 TYR B CA 1
ATOM 2908 C C . TYR B 1 103 ? -5.039 21.188 1.38 1 97.75 103 TYR B C 1
ATOM 2910 O O . TYR B 1 103 ? -5.75 21.094 0.376 1 97.75 103 TYR B O 1
ATOM 2918 N N . SER B 1 104 ? -4.465 20.109 1.931 1 98.06 104 SER B N 1
ATOM 2919 C CA . SER B 1 104 ? -4.797 18.75 1.474 1 98.06 104 SER B CA 1
ATOM 2920 C C . SER B 1 104 ? -4.203 17.703 2.398 1 98.06 104 SER B C 1
ATOM 2922 O O . SER B 1 104 ? -3.428 18.016 3.301 1 98.06 104 SER B O 1
ATOM 2924 N N . HIS B 1 105 ? -4.688 16.516 2.303 1 96.31 105 HIS B N 1
ATOM 2925 C CA . HIS B 1 105 ? -3.959 15.391 2.869 1 96.31 105 HIS B CA 1
ATOM 2926 C C . HIS B 1 105 ? -2.602 15.211 2.197 1 96.31 105 HIS B C 1
ATOM 2928 O O . HIS B 1 105 ? -2.486 15.344 0.978 1 96.31 105 HIS B O 1
ATOM 2934 N N . PRO B 1 106 ? -1.538 14.844 2.992 1 93.94 106 PRO B N 1
ATOM 2935 C CA . PRO B 1 106 ? -0.193 14.742 2.42 1 93.94 106 PRO B CA 1
ATOM 2936 C C . PRO B 1 106 ? -0.124 13.797 1.229 1 93.94 106 PRO B C 1
ATOM 2938 O O . PRO B 1 106 ? 0.543 14.094 0.234 1 93.94 106 PRO B O 1
ATOM 2941 N N . GLN B 1 107 ? -0.824 12.75 1.234 1 91.12 107 GLN B N 1
ATOM 2942 C CA . GLN B 1 107 ? -0.806 11.758 0.161 1 91.12 107 GLN B CA 1
ATOM 2943 C C . GLN B 1 107 ? -1.337 12.352 -1.142 1 91.12 107 GLN B C 1
ATOM 2945 O O . GLN B 1 107 ? -0.703 12.227 -2.191 1 91.12 107 GLN B O 1
ATOM 2950 N N . ALA B 1 108 ? -2.439 12.93 -1.052 1 94.38 108 ALA B N 1
ATOM 2951 C CA . ALA B 1 108 ? -3.035 13.562 -2.227 1 94.38 108 ALA B CA 1
ATOM 2952 C C . ALA B 1 108 ? -2.141 14.672 -2.768 1 94.38 108 ALA B C 1
ATOM 2954 O O . ALA B 1 108 ? -1.956 14.797 -3.98 1 94.38 108 ALA B O 1
ATOM 2955 N N . TYR B 1 109 ? -1.602 15.469 -1.895 1 96 109 TYR B N 1
ATOM 2956 C CA . TYR B 1 109 ? -0.718 16.562 -2.285 1 96 109 TYR B CA 1
ATOM 2957 C C . TYR B 1 109 ? 0.491 16.047 -3.051 1 96 109 TYR B C 1
ATOM 2959 O O . TYR B 1 109 ? 0.858 16.594 -4.094 1 96 109 TYR B O 1
ATOM 2967 N N . GLU B 1 110 ? 1.079 14.977 -2.545 1 91.25 110 GLU B N 1
ATOM 2968 C CA . GLU B 1 110 ? 2.268 14.422 -3.186 1 91.25 110 GLU B CA 1
ATOM 2969 C C . GLU B 1 110 ? 1.954 13.922 -4.594 1 91.25 110 GLU B C 1
ATOM 2971 O O . GLU B 1 110 ? 2.777 14.055 -5.5 1 91.25 110 GLU B O 1
ATOM 2976 N N . GLN B 1 111 ? 0.816 13.398 -4.773 1 90.06 111 GLN B N 1
ATOM 2977 C CA . GLN B 1 111 ? 0.396 12.898 -6.078 1 90.06 111 GLN B CA 1
ATOM 2978 C C . GLN B 1 111 ? 0.236 14.039 -7.078 1 90.06 111 GLN B C 1
ATOM 2980 O O . GLN B 1 111 ? 0.461 13.852 -8.281 1 90.06 111 GLN B O 1
ATOM 2985 N N . ALA B 1 112 ? -0.088 15.227 -6.586 1 94.94 112 ALA B N 1
ATOM 2986 C CA . ALA B 1 112 ? -0.431 16.328 -7.48 1 94.94 112 ALA B CA 1
ATOM 2987 C C . ALA B 1 112 ? 0.663 17.391 -7.48 1 94.94 112 ALA B C 1
ATOM 2989 O O . ALA B 1 112 ? 0.525 18.438 -8.133 1 94.94 112 ALA B O 1
ATOM 2990 N N . ARG B 1 113 ? 1.651 17.219 -6.816 1 93.06 113 ARG B N 1
ATOM 2991 C CA . ARG B 1 113 ? 2.65 18.234 -6.488 1 93.06 113 ARG B CA 1
ATOM 2992 C C . ARG B 1 113 ? 3.17 18.922 -7.75 1 93.06 113 ARG B C 1
ATOM 2994 O O . ARG B 1 113 ? 3.252 20.141 -7.809 1 93.06 113 ARG B O 1
ATOM 3001 N N . GLU B 1 114 ? 3.549 18.172 -8.734 1 91.25 114 GLU B N 1
ATOM 3002 C CA . GLU B 1 114 ? 4.098 18.75 -9.953 1 91.25 114 GLU B CA 1
ATOM 3003 C C . GLU B 1 114 ? 3.068 19.609 -10.672 1 91.25 114 GLU B C 1
ATOM 3005 O O . GLU B 1 114 ? 3.377 20.719 -11.109 1 91.25 114 GLU B O 1
ATOM 3010 N N . THR B 1 115 ? 1.906 19.094 -10.766 1 94.69 115 THR B N 1
ATOM 3011 C CA . THR B 1 115 ? 0.835 19.844 -11.414 1 94.69 115 THR B CA 1
ATOM 3012 C C . THR B 1 115 ? 0.547 21.141 -10.648 1 94.69 115 THR B C 1
ATOM 3014 O O . THR B 1 115 ? 0.329 22.188 -11.25 1 94.69 115 THR B O 1
ATOM 3017 N N . LEU B 1 116 ? 0.576 21.062 -9.312 1 96.5 116 LEU B N 1
ATOM 3018 C CA . LEU B 1 116 ? 0.313 22.219 -8.484 1 96.5 116 LEU B CA 1
ATOM 3019 C C . LEU B 1 116 ? 1.401 23.281 -8.664 1 96.5 116 LEU B C 1
ATOM 3021 O O . LEU B 1 116 ? 1.115 24.484 -8.672 1 96.5 116 LEU B O 1
ATOM 3025 N N . ARG B 1 117 ? 2.574 22.828 -8.789 1 95.06 117 ARG B N 1
ATOM 3026 C CA . ARG B 1 117 ? 3.678 23.75 -9.031 1 95.06 117 ARG B CA 1
ATOM 3027 C C . ARG B 1 117 ? 3.498 24.484 -10.367 1 95.06 117 ARG B C 1
ATOM 3029 O O . ARG B 1 117 ? 3.812 25.672 -10.477 1 95.06 117 ARG B O 1
ATOM 3036 N N . GLU B 1 118 ? 3.066 23.781 -11.352 1 95.19 118 GLU B N 1
ATOM 3037 C CA . GLU B 1 118 ? 2.82 24.375 -12.664 1 95.19 118 GLU B CA 1
ATOM 3038 C C . GLU B 1 118 ? 1.686 25.391 -12.609 1 95.19 118 GLU B C 1
ATOM 3040 O O . GLU B 1 118 ? 1.751 26.438 -13.258 1 95.19 118 GLU B O 1
ATOM 3045 N N . LEU B 1 119 ? 0.688 25.125 -11.805 1 94.25 119 LEU B N 1
ATOM 3046 C CA . LEU B 1 119 ? -0.524 25.938 -11.781 1 94.25 119 LEU B CA 1
ATOM 3047 C C . LEU B 1 119 ? -0.347 27.156 -10.883 1 94.25 119 LEU B C 1
ATOM 3049 O O . LEU B 1 119 ? -0.82 28.25 -11.203 1 94.25 119 LEU B O 1
ATOM 3053 N N . LEU B 1 120 ? 0.358 26.922 -9.727 1 95.88 120 LEU B N 1
ATOM 3054 C CA . LEU B 1 120 ? 0.344 27.953 -8.68 1 95.88 120 LEU B CA 1
ATOM 3055 C C . LEU B 1 120 ? 1.741 28.516 -8.461 1 95.88 120 LEU B C 1
ATOM 3057 O O . LEU B 1 120 ? 1.903 29.516 -7.758 1 95.88 120 LEU B O 1
ATOM 3061 N N . GLY B 1 121 ? 2.795 27.906 -9.164 1 95.31 121 GLY B N 1
ATOM 3062 C CA . GLY B 1 121 ? 4.152 28.266 -8.797 1 95.31 121 GLY B CA 1
ATOM 3063 C C . GLY B 1 121 ? 4.488 27.938 -7.352 1 95.31 121 GLY B C 1
ATOM 3064 O O . GLY B 1 121 ? 4.156 26.859 -6.867 1 95.31 121 GLY B O 1
ATOM 3065 N N . ASN B 1 122 ? 5.23 28.797 -6.816 1 94.88 122 ASN B N 1
ATOM 3066 C CA . ASN B 1 122 ? 5.52 28.609 -5.398 1 94.88 122 ASN B CA 1
ATOM 3067 C C . ASN B 1 122 ? 4.258 28.75 -4.551 1 94.88 122 ASN B C 1
ATOM 3069 O O . ASN B 1 122 ? 3.443 29.641 -4.781 1 94.88 122 ASN B O 1
ATOM 3073 N N . HIS B 1 123 ? 4.008 27.844 -3.699 1 96.94 123 HIS B N 1
ATOM 3074 C CA . HIS B 1 123 ? 2.842 27.844 -2.822 1 96.94 123 HIS B CA 1
ATOM 3075 C C . HIS B 1 123 ? 3.145 27.156 -1.499 1 96.94 123 HIS B C 1
ATOM 3077 O O . HIS B 1 123 ? 4.098 26.375 -1.404 1 96.94 123 HIS B O 1
ATOM 3083 N N . GLU B 1 124 ? 2.379 27.562 -0.547 1 96.81 124 GLU B N 1
ATOM 3084 C CA . GLU B 1 124 ? 2.49 26.906 0.755 1 96.81 124 GLU B CA 1
ATOM 3085 C C . GLU B 1 124 ? 1.555 25.703 0.854 1 96.81 124 GLU B C 1
ATOM 3087 O O . GLU B 1 124 ? 0.379 25.797 0.496 1 96.81 124 GLU B O 1
ATOM 3092 N N . PHE B 1 125 ? 2.068 24.609 1.249 1 97.06 125 PHE B N 1
ATOM 3093 C CA . PHE B 1 125 ? 1.277 23.406 1.508 1 97.06 125 PHE B CA 1
ATOM 3094 C C . PHE B 1 125 ? 0.972 23.266 2.994 1 97.06 125 PHE B C 1
ATOM 3096 O O . PHE B 1 125 ? 1.885 23.25 3.822 1 97.06 125 PHE B O 1
ATOM 3103 N N . VAL B 1 126 ? -0.285 23.172 3.359 1 97.31 126 VAL B N 1
ATOM 3104 C CA . VAL B 1 126 ? -0.712 22.938 4.738 1 97.31 126 VAL B CA 1
ATOM 3105 C C . VAL B 1 126 ? -1.4 21.578 4.844 1 97.31 126 VAL B C 1
ATOM 3107 O O . VAL B 1 126 ? -2.525 21.406 4.371 1 97.31 126 VAL B O 1
ATOM 3110 N N . PRO B 1 127 ? -0.778 20.625 5.543 1 97.5 127 PRO B N 1
ATOM 3111 C CA . PRO B 1 127 ? -1.354 19.281 5.648 1 97.5 127 PRO B CA 1
ATOM 3112 C C . PRO B 1 127 ? -2.609 19.25 6.516 1 97.5 127 PRO B C 1
ATOM 3114 O O . PRO B 1 127 ? -2.707 19.984 7.5 1 97.5 127 PRO B O 1
ATOM 3117 N N . THR B 1 128 ? -3.496 18.438 6.109 1 96.81 128 THR B N 1
ATOM 3118 C CA . THR B 1 128 ? -4.711 18.188 6.875 1 96.81 128 THR B CA 1
ATOM 3119 C C . THR B 1 128 ? -4.91 16.703 7.117 1 96.81 128 THR B C 1
ATOM 3121 O O . THR B 1 128 ? -4.242 15.867 6.492 1 96.81 128 THR B O 1
ATOM 3124 N N . ALA B 1 129 ? -5.812 16.359 8.031 1 93.25 129 ALA B N 1
ATOM 3125 C CA . ALA B 1 129 ? -6.07 14.961 8.375 1 93.25 129 ALA B CA 1
ATOM 3126 C C . ALA B 1 129 ? -6.82 14.25 7.25 1 93.25 129 ALA B C 1
ATOM 3128 O O . ALA B 1 129 ? -6.758 13.023 7.133 1 93.25 129 ALA B O 1
ATOM 3129 N N . SER B 1 130 ? -7.559 14.969 6.453 1 93.69 130 SER B N 1
ATOM 3130 C CA . SER B 1 130 ? -8.305 14.422 5.324 1 93.69 130 SER B CA 1
ATOM 3131 C C . SER B 1 130 ? -8.508 15.469 4.238 1 93.69 130 SER B C 1
ATOM 3133 O O . SER B 1 130 ? -8.328 16.672 4.48 1 93.69 130 SER B O 1
ATOM 3135 N N . THR B 1 131 ? -8.859 15.023 3.107 1 95.88 131 THR B N 1
ATOM 3136 C CA . THR B 1 131 ? -9.164 15.953 2.021 1 95.88 131 THR B CA 1
ATOM 3137 C C . THR B 1 131 ? -10.453 16.719 2.311 1 95.88 131 THR B C 1
ATOM 3139 O O . THR B 1 131 ? -10.609 17.859 1.887 1 95.88 131 THR B O 1
ATOM 3142 N N . ALA B 1 132 ? -11.375 16.062 3.012 1 96 132 ALA B N 1
ATOM 3143 C CA . ALA B 1 132 ? -12.594 16.75 3.42 1 96 132 ALA B CA 1
ATOM 3144 C C . ALA B 1 132 ? -12.281 17.922 4.352 1 96 132 ALA B C 1
ATOM 3146 O O . ALA B 1 132 ? -12.844 19.016 4.199 1 96 132 ALA B O 1
ATOM 3147 N N . GLU B 1 133 ? -11.383 17.688 5.238 1 96 133 GLU B N 1
ATOM 3148 C CA . GLU B 1 133 ? -10.969 18.766 6.125 1 96 133 GLU B CA 1
ATOM 3149 C C . GLU B 1 133 ? -10.297 19.891 5.348 1 96 133 GLU B C 1
ATOM 3151 O O . GLU B 1 133 ? -10.492 21.062 5.656 1 96 133 GLU B O 1
ATOM 3156 N N . ALA B 1 134 ? -9.523 19.516 4.398 1 97.31 134 ALA B N 1
ATOM 3157 C CA . ALA B 1 134 ? -8.859 20.484 3.545 1 97.31 134 ALA B CA 1
ATOM 3158 C C . ALA B 1 134 ? -9.867 21.422 2.891 1 97.31 134 ALA B C 1
ATOM 3160 O O . ALA B 1 134 ? -9.711 22.641 2.93 1 97.31 134 ALA B O 1
ATOM 3161 N N . ALA B 1 135 ? -10.875 20.859 2.332 1 96.88 135 ALA B N 1
ATOM 3162 C CA . ALA B 1 135 ? -11.906 21.641 1.659 1 96.88 135 ALA B CA 1
ATOM 3163 C C . ALA B 1 135 ? -12.633 22.562 2.641 1 96.88 135 ALA B C 1
ATOM 3165 O O . ALA B 1 135 ? -12.891 23.734 2.33 1 96.88 135 ALA B O 1
ATOM 3166 N N . LYS B 1 136 ? -12.945 22.031 3.768 1 96 136 LYS B N 1
ATOM 3167 C CA . LYS B 1 136 ? -13.602 22.812 4.805 1 96 136 LYS B CA 1
ATOM 3168 C C . LYS B 1 136 ? -12.758 24.031 5.195 1 96 136 LYS B C 1
ATOM 3170 O O . LYS B 1 136 ? -13.266 25.156 5.242 1 96 136 LYS B O 1
ATOM 3175 N N . LEU B 1 137 ? -11.484 23.828 5.445 1 95.62 137 LEU B N 1
ATOM 3176 C CA . LEU B 1 137 ? -10.586 24.906 5.852 1 95.62 137 LEU B CA 1
ATOM 3177 C C . LEU B 1 137 ? -10.43 25.922 4.73 1 95.62 137 LEU B C 1
ATOM 3179 O O . LEU B 1 137 ? -10.453 27.125 4.984 1 95.62 137 LEU B O 1
ATOM 3183 N N . ALA B 1 138 ? -10.305 25.422 3.539 1 95.62 138 ALA B N 1
ATOM 3184 C CA . ALA B 1 138 ? -10.141 26.312 2.395 1 95.62 138 ALA B CA 1
ATOM 3185 C C . ALA B 1 138 ? -11.359 27.219 2.234 1 95.62 138 ALA B C 1
ATOM 3187 O O . ALA B 1 138 ? -11.227 28.406 1.887 1 95.62 138 ALA B O 1
ATOM 3188 N N . SER B 1 139 ? -12.508 26.672 2.465 1 93.94 139 SER B N 1
ATOM 3189 C CA . SER B 1 139 ? -13.742 27.438 2.332 1 93.94 139 SER B CA 1
ATOM 3190 C C . SER B 1 139 ? -13.805 28.578 3.35 1 93.94 139 SER B C 1
ATOM 3192 O O . SER B 1 139 ? -14.383 29.625 3.08 1 93.94 139 SER B O 1
ATOM 3194 N N . LYS B 1 140 ? -13.164 28.453 4.473 1 92.12 140 LYS B N 1
ATOM 3195 C CA . LYS B 1 140 ? -13.203 29.438 5.547 1 92.12 140 LYS B CA 1
ATOM 3196 C C . LYS B 1 140 ? -12.07 30.453 5.406 1 92.12 140 LYS B C 1
ATOM 3198 O O . LYS B 1 140 ? -12.234 31.625 5.746 1 92.12 140 LYS B O 1
ATOM 3203 N N . GLU B 1 141 ? -10.953 30.016 4.906 1 89.44 141 GLU B N 1
ATOM 3204 C CA . GLU B 1 141 ? -9.742 30.828 4.941 1 89.44 141 GLU B CA 1
ATOM 3205 C C . GLU B 1 141 ? -9.469 31.469 3.588 1 89.44 141 GLU B C 1
ATOM 3207 O O . GLU B 1 141 ? -8.555 32.281 3.453 1 89.44 141 GLU B O 1
ATOM 3212 N N . GLY B 1 142 ? -10.25 31.25 2.598 1 89.62 142 GLY B N 1
ATOM 3213 C CA . GLY B 1 142 ? -9.969 31.75 1.264 1 89.62 142 GLY B CA 1
ATOM 3214 C C . GLY B 1 142 ? -8.688 31.188 0.675 1 89.62 142 GLY B C 1
ATOM 3215 O O . GLY B 1 142 ? -7.828 31.938 0.21 1 89.62 142 GLY B O 1
ATOM 3216 N N . ALA B 1 143 ? -8.406 29.938 0.713 1 95.75 143 ALA B N 1
ATOM 3217 C CA . ALA B 1 143 ? -7.234 29.203 0.238 1 95.75 143 ALA B CA 1
ATOM 3218 C C . ALA B 1 143 ? -7.633 28.109 -0.75 1 95.75 143 ALA B C 1
ATOM 3220 O O . ALA B 1 143 ? -8.781 28.047 -1.186 1 95.75 143 ALA B O 1
ATOM 3221 N N . TYR B 1 144 ? -6.711 27.422 -1.239 1 97.31 144 TYR B N 1
ATOM 3222 C CA . TYR B 1 144 ? -6.969 26.312 -2.137 1 97.31 144 TYR B CA 1
ATOM 3223 C C . TYR B 1 144 ? -7.074 25 -1.36 1 97.31 144 TYR B C 1
ATOM 3225 O O . TYR B 1 144 ? -6.453 24.844 -0.306 1 97.31 144 TYR B O 1
ATOM 3233 N N . ALA B 1 145 ? -7.887 24.156 -1.841 1 97.94 145 ALA B N 1
ATOM 3234 C CA . ALA B 1 145 ? -7.973 22.781 -1.362 1 97.94 145 ALA B CA 1
ATOM 3235 C C . ALA B 1 145 ? -7.738 21.797 -2.498 1 97.94 145 ALA B C 1
ATOM 3237 O O . ALA B 1 145 ? -8.078 22.062 -3.65 1 97.94 145 ALA B O 1
ATOM 3238 N N . LEU B 1 146 ? -7.121 20.734 -2.184 1 98.12 146 LEU B N 1
ATOM 3239 C CA . LEU B 1 146 ? -6.945 19.625 -3.117 1 98.12 146 LEU B CA 1
ATOM 3240 C C . LEU B 1 146 ? -7.648 18.375 -2.609 1 98.12 146 LEU B C 1
ATOM 3242 O O . LEU B 1 146 ? -7.414 17.938 -1.479 1 98.12 146 LEU B O 1
ATOM 3246 N N . GLY B 1 147 ? -8.492 17.781 -3.398 1 97.38 147 GLY B N 1
ATOM 3247 C CA . GLY B 1 147 ? -9.234 16.578 -3.041 1 97.38 147 GLY B CA 1
ATOM 3248 C C . GLY B 1 147 ? -10.266 16.188 -4.078 1 97.38 147 GLY B C 1
ATOM 3249 O O . GLY B 1 147 ? -10.219 16.656 -5.215 1 97.38 147 GLY B O 1
ATOM 3250 N N . PRO B 1 148 ? -11.133 15.258 -3.715 1 97.38 148 PRO B N 1
ATOM 3251 C CA . PRO B 1 148 ? -12.195 14.859 -4.637 1 97.38 148 PRO B CA 1
ATOM 3252 C C . PRO B 1 148 ? -13.055 16.031 -5.098 1 97.38 148 PRO B C 1
ATOM 3254 O O . PRO B 1 148 ? -13.391 16.906 -4.293 1 97.38 148 PRO B O 1
ATOM 3257 N N . PRO B 1 149 ? -13.453 16.031 -6.375 1 97.12 149 PRO B N 1
ATOM 3258 C CA . PRO B 1 149 ? -14.242 17.141 -6.914 1 97.12 149 PRO B CA 1
ATOM 3259 C C . PRO B 1 149 ? -15.57 17.344 -6.184 1 97.12 149 PRO B C 1
ATOM 3261 O O . PRO B 1 149 ? -16.047 18.469 -6.066 1 97.12 149 PRO B O 1
ATOM 3264 N N . ARG B 1 150 ? -16.109 16.344 -5.676 1 96.31 150 ARG B N 1
ATOM 3265 C CA . ARG B 1 150 ? -17.422 16.422 -5.043 1 96.31 150 ARG B CA 1
ATOM 3266 C C . ARG B 1 150 ? -17.375 17.297 -3.795 1 96.31 150 ARG B C 1
ATOM 3268 O O . ARG B 1 150 ? -18.406 17.766 -3.314 1 96.31 150 ARG B O 1
ATOM 3275 N N . LEU B 1 151 ? -16.172 17.469 -3.254 1 97.25 151 LEU B N 1
ATOM 3276 C CA . LEU B 1 151 ? -16.031 18.312 -2.08 1 97.25 151 LEU B CA 1
ATOM 3277 C C . LEU B 1 151 ? -16.359 19.766 -2.416 1 97.25 151 LEU B C 1
ATOM 3279 O O . LEU B 1 151 ? -16.719 20.547 -1.532 1 97.25 151 LEU B O 1
ATOM 3283 N N . ALA B 1 152 ? -16.219 20.188 -3.674 1 96.56 152 ALA B N 1
ATOM 3284 C CA . ALA B 1 152 ? -16.516 21.547 -4.102 1 96.56 152 ALA B CA 1
ATOM 3285 C C . ALA B 1 152 ? -17.984 21.906 -3.816 1 96.56 152 ALA B C 1
ATOM 3287 O O . ALA B 1 152 ? -18.266 22.938 -3.215 1 96.56 152 ALA B O 1
ATOM 3288 N N . GLU B 1 153 ? -18.828 21.031 -4.234 1 94.81 153 GLU B N 1
ATOM 3289 C CA . GLU B 1 153 ? -20.25 21.25 -4 1 94.81 153 GLU B CA 1
ATOM 3290 C C . GLU B 1 153 ? -20.578 21.234 -2.51 1 94.81 153 GLU B C 1
ATOM 3292 O O . GLU B 1 153 ? -21.344 22.062 -2.031 1 94.81 153 GLU B O 1
ATOM 3297 N N . ARG B 1 154 ? -19.969 20.391 -1.814 1 94.81 154 ARG B N 1
ATOM 3298 C CA . ARG B 1 154 ? -20.25 20.188 -0.397 1 94.81 154 ARG B CA 1
ATOM 3299 C C . ARG B 1 154 ? -19.875 21.422 0.416 1 94.81 154 ARG B C 1
ATOM 3301 O O . ARG B 1 154 ? -20.547 21.766 1.383 1 94.81 154 ARG B O 1
ATOM 3308 N N . PHE B 1 155 ? -18.781 22.047 0.024 1 95.44 155 PHE B N 1
ATOM 3309 C CA . PHE B 1 155 ? -18.281 23.141 0.862 1 95.44 155 PHE B CA 1
ATOM 3310 C C . PHE B 1 155 ? -18.375 24.469 0.139 1 95.44 155 PHE B C 1
ATOM 3312 O O . PHE B 1 155 ? -17.812 25.469 0.593 1 95.44 155 PHE B O 1
ATOM 3319 N N . GLY B 1 156 ? -19.094 24.469 -0.975 1 94.5 156 GLY B N 1
ATOM 3320 C CA . GLY B 1 156 ? -19.312 25.703 -1.712 1 94.5 156 GLY B CA 1
ATOM 3321 C C . GLY B 1 156 ? -18.031 26.266 -2.328 1 94.5 156 GLY B C 1
ATOM 3322 O O . GLY B 1 156 ? -17.75 27.453 -2.207 1 94.5 156 GLY B O 1
ATOM 3323 N N . LEU B 1 157 ? -17.203 25.422 -2.889 1 96.69 157 LEU B N 1
ATOM 3324 C CA . LEU B 1 157 ? -15.961 25.828 -3.555 1 96.69 157 LEU B CA 1
ATOM 3325 C C . LEU B 1 157 ? -16.094 25.719 -5.07 1 96.69 157 LEU B C 1
ATOM 3327 O O . LEU B 1 157 ? -16.984 25.016 -5.566 1 96.69 157 LEU B O 1
ATOM 3331 N N . ASP B 1 158 ? -15.273 26.438 -5.766 1 96 158 ASP B N 1
ATOM 3332 C CA . ASP B 1 158 ? -15.18 26.312 -7.219 1 96 158 ASP B CA 1
ATOM 3333 C C . ASP B 1 158 ? -14.008 25.422 -7.621 1 96 158 ASP B C 1
ATOM 3335 O O . ASP B 1 158 ? -12.93 25.5 -7.027 1 96 158 ASP B O 1
ATOM 3339 N N . ILE B 1 159 ? -14.219 24.594 -8.57 1 97.06 159 ILE B N 1
ATOM 3340 C CA . ILE B 1 159 ? -13.141 23.781 -9.117 1 97.06 159 ILE B CA 1
ATOM 3341 C C . ILE B 1 159 ? -12.289 24.609 -10.07 1 97.06 159 ILE B C 1
ATOM 3343 O O . ILE B 1 159 ? -12.805 25.156 -11.047 1 97.06 159 ILE B O 1
ATOM 3347 N N . MET B 1 160 ? -11.078 24.719 -9.82 1 94.75 160 MET B N 1
ATOM 3348 C CA . MET B 1 160 ? -10.164 25.469 -10.672 1 94.75 160 MET B CA 1
ATOM 3349 C C . MET B 1 160 ? -9.547 24.562 -11.734 1 94.75 160 MET B C 1
ATOM 3351 O O . MET B 1 160 ? -9.367 24.984 -12.883 1 94.75 160 MET B O 1
ATOM 3355 N N . GLU B 1 161 ? -9.156 23.391 -11.32 1 95.69 161 GLU B N 1
ATOM 3356 C CA . GLU B 1 161 ? -8.5 22.422 -12.195 1 95.69 161 GLU B CA 1
ATOM 3357 C C . GLU B 1 161 ? -8.711 21 -11.703 1 95.69 161 GLU B C 1
ATOM 3359 O O . GLU B 1 161 ? -8.625 20.734 -10.5 1 95.69 161 GLU B O 1
ATOM 3364 N N . GLU B 1 162 ? -9.023 20.156 -12.562 1 96.94 162 GLU B N 1
ATOM 3365 C CA . GLU B 1 162 ? -9.008 18.719 -12.25 1 96.94 162 GLU B CA 1
ATOM 3366 C C . GLU B 1 162 ? -7.66 18.094 -12.586 1 96.94 162 GLU B C 1
ATOM 3368 O O . GLU B 1 162 ? -7.07 18.406 -13.625 1 96.94 162 GLU B O 1
ATOM 3373 N N . ILE B 1 163 ? -7.164 17.391 -11.648 1 96 163 ILE B N 1
ATOM 3374 C CA . ILE B 1 163 ? -5.871 16.734 -11.797 1 96 163 ILE B CA 1
ATOM 3375 C C . ILE B 1 163 ? -6.066 15.227 -11.93 1 96 163 ILE B C 1
ATOM 3377 O O . ILE B 1 163 ? -6.328 14.539 -10.938 1 96 163 ILE B O 1
ATOM 3381 N N . ARG B 1 164 ? -5.891 14.781 -13.125 1 91.94 164 ARG B N 1
ATOM 3382 C CA . ARG B 1 164 ? -6.062 13.359 -13.43 1 91.94 164 ARG B CA 1
ATOM 3383 C C . ARG B 1 164 ? -4.719 12.688 -13.688 1 91.94 164 ARG B C 1
ATOM 3385 O O . ARG B 1 164 ? -4.012 13.047 -14.633 1 91.94 164 ARG B O 1
ATOM 3392 N N . LEU B 1 165 ? -4.398 11.867 -12.789 1 87.88 165 LEU B N 1
ATOM 3393 C CA . LEU B 1 165 ? -3.203 11.062 -13.023 1 87.88 165 LEU B CA 1
ATOM 3394 C C . LEU B 1 165 ? -3.535 9.82 -13.844 1 87.88 165 LEU B C 1
ATOM 3396 O O . LEU B 1 165 ? -4.598 9.227 -13.672 1 87.88 165 LEU B O 1
ATOM 3400 N N . GLU B 1 166 ? -2.682 9.477 -14.672 1 83.25 166 GLU B N 1
ATOM 3401 C CA . GLU B 1 166 ? -2.887 8.305 -15.516 1 83.25 166 GLU B CA 1
ATOM 3402 C C . GLU B 1 166 ? -3.039 7.039 -14.68 1 83.25 166 GLU B C 1
ATOM 3404 O O . GLU B 1 166 ? -2.268 6.809 -13.75 1 83.25 166 GLU B O 1
ATOM 3409 N N . ASN B 1 167 ? -4.117 6.258 -15 1 83.81 167 ASN B N 1
ATOM 3410 C CA . ASN B 1 167 ? -4.367 4.938 -14.43 1 83.81 167 ASN B CA 1
ATOM 3411 C C . ASN B 1 167 ? -4.469 4.992 -12.906 1 83.81 167 ASN B C 1
ATOM 3413 O O . ASN B 1 167 ? -3.91 4.141 -12.219 1 83.81 167 ASN B O 1
ATOM 3417 N N . ASN B 1 168 ? -4.988 6.039 -12.445 1 91.19 168 ASN B N 1
ATOM 3418 C CA . ASN B 1 168 ? -5.258 6.156 -11.016 1 91.19 168 ASN B CA 1
ATOM 3419 C C . ASN B 1 168 ? -6.688 5.746 -10.68 1 91.19 168 ASN B C 1
ATOM 3421 O O . ASN B 1 168 ? -7.625 6.52 -10.898 1 91.19 168 ASN B O 1
ATOM 3425 N N . GLU B 1 169 ? -6.836 4.578 -10.172 1 93.88 169 GLU B N 1
ATOM 3426 C CA . GLU B 1 169 ? -8.148 4.062 -9.789 1 93.88 169 GLU B CA 1
ATOM 3427 C C . GLU B 1 169 ? -8.07 3.279 -8.484 1 93.88 169 GLU B C 1
ATOM 3429 O O . GLU B 1 169 ? -7.031 2.699 -8.156 1 93.88 169 GLU B O 1
ATOM 3434 N N . THR B 1 170 ? -9.117 3.312 -7.781 1 94.19 170 THR B N 1
ATOM 3435 C CA . THR B 1 170 ? -9.211 2.543 -6.547 1 94.19 170 THR B CA 1
ATOM 3436 C C . THR B 1 170 ? -10.32 1.504 -6.633 1 94.19 170 THR B C 1
ATOM 3438 O O . THR B 1 170 ? -11.414 1.798 -7.121 1 94.19 170 THR B O 1
ATOM 3441 N N . ARG B 1 171 ? -9.969 0.254 -6.352 1 95.38 171 ARG B N 1
ATOM 3442 C CA . ARG B 1 171 ? -10.914 -0.84 -6.152 1 95.38 171 ARG B CA 1
ATOM 3443 C C . ARG B 1 171 ? -11.43 -0.863 -4.715 1 95.38 171 ARG B C 1
ATOM 3445 O O . ARG B 1 171 ? -10.641 -0.937 -3.77 1 95.38 171 ARG B O 1
ATOM 3452 N N . PHE B 1 172 ? -12.758 -0.71 -4.539 1 97.81 172 PHE B N 1
ATOM 3453 C CA . PHE B 1 172 ? -13.398 -0.748 -3.23 1 97.81 172 PHE B CA 1
ATOM 3454 C C . PHE B 1 172 ? -14.102 -2.082 -3.01 1 97.81 172 PHE B C 1
ATOM 3456 O O . PHE B 1 172 ? -14.711 -2.627 -3.934 1 97.81 172 PHE B O 1
ATOM 3463 N N . ALA B 1 173 ? -14.031 -2.584 -1.812 1 98 173 ALA B N 1
ATOM 3464 C CA . ALA B 1 173 ? -14.781 -3.779 -1.434 1 98 173 ALA B CA 1
ATOM 3465 C C . ALA B 1 173 ? -16.109 -3.412 -0.764 1 98 173 ALA B C 1
ATOM 3467 O O . ALA B 1 173 ? -16.141 -2.543 0.11 1 98 173 ALA B O 1
ATOM 3468 N N . ILE B 1 174 ? -17.109 -4.004 -1.248 1 98.19 174 ILE B N 1
ATOM 3469 C CA . ILE B 1 174 ? -18.375 -4.023 -0.521 1 98.19 174 ILE B CA 1
ATOM 3470 C C . ILE B 1 174 ? -18.469 -5.281 0.341 1 98.19 174 ILE B C 1
ATOM 3472 O O . ILE B 1 174 ? -18.375 -6.398 -0.17 1 98.19 174 ILE B O 1
ATOM 3476 N N . ILE B 1 175 ? -18.625 -5.074 1.65 1 98.5 175 ILE B N 1
ATOM 3477 C CA . ILE B 1 175 ? -18.609 -6.234 2.537 1 98.5 175 ILE B CA 1
ATOM 3478 C C . ILE B 1 175 ? -19.984 -6.398 3.191 1 98.5 175 ILE B C 1
ATOM 3480 O O . ILE B 1 175 ? -20.734 -5.43 3.344 1 98.5 175 ILE B O 1
ATOM 3484 N N . SER B 1 176 ? -20.312 -7.562 3.549 1 98.44 176 SER B N 1
ATOM 3485 C CA . SER B 1 176 ? -21.594 -7.906 4.172 1 98.44 176 SER B CA 1
ATOM 3486 C C . SER B 1 176 ? -21.5 -9.242 4.91 1 98.44 176 SER B C 1
ATOM 3488 O O . SER B 1 176 ? -20.578 -10.023 4.688 1 98.44 176 SER B O 1
ATOM 3490 N N . ARG B 1 177 ? -22.422 -9.438 5.812 1 97.62 177 ARG B N 1
ATOM 3491 C CA . ARG B 1 177 ? -22.562 -10.75 6.434 1 97.62 177 ARG B CA 1
ATOM 3492 C C . ARG B 1 177 ? -23.234 -11.734 5.484 1 97.62 177 ARG B C 1
ATOM 3494 O O . ARG B 1 177 ? -23.109 -12.953 5.656 1 97.62 177 ARG B O 1
ATOM 3501 N N . ARG B 1 178 ? -23.859 -11.188 4.527 1 94.5 178 ARG B N 1
ATOM 3502 C CA . ARG B 1 178 ? -24.594 -12.008 3.572 1 94.5 178 ARG B CA 1
ATOM 3503 C C . ARG B 1 178 ? -23.703 -12.453 2.422 1 94.5 178 ARG B C 1
ATOM 3505 O O . ARG B 1 178 ? -22.812 -11.719 2.006 1 94.5 178 ARG B O 1
ATOM 3512 N N . ASP B 1 179 ? -24.062 -13.664 1.938 1 92.44 179 ASP B N 1
ATOM 3513 C CA . ASP B 1 179 ? -23.422 -14.164 0.726 1 92.44 179 ASP B CA 1
ATOM 3514 C C . ASP B 1 179 ? -24.156 -13.695 -0.523 1 92.44 179 ASP B C 1
ATOM 3516 O O . ASP B 1 179 ? -25.328 -13.32 -0.452 1 92.44 179 ASP B O 1
ATOM 3520 N N . ARG B 1 180 ? -23.469 -13.711 -1.569 1 93 180 ARG B N 1
ATOM 3521 C CA . ARG B 1 180 ? -24.078 -13.336 -2.842 1 93 180 ARG B CA 1
ATOM 3522 C C . ARG B 1 180 ? -24.328 -14.562 -3.711 1 93 180 ARG B C 1
ATOM 3524 O O . ARG B 1 180 ? -23.484 -15.461 -3.785 1 93 180 ARG B O 1
ATOM 3531 N N . ALA B 1 181 ? -25.5 -14.602 -4.258 1 93.56 181 ALA B N 1
ATOM 3532 C CA . ALA B 1 181 ? -25.828 -15.672 -5.191 1 93.56 181 ALA B CA 1
ATOM 3533 C C . ALA B 1 181 ? -25.016 -15.562 -6.473 1 93.56 181 ALA B C 1
ATOM 3535 O O . ALA B 1 181 ? -24.625 -14.461 -6.875 1 93.56 181 ALA B O 1
ATOM 3536 N N . PRO B 1 182 ? -24.703 -16.719 -7.066 1 95.69 182 PRO B N 1
ATOM 3537 C CA . PRO B 1 182 ? -23.906 -16.688 -8.305 1 95.69 182 PRO B CA 1
ATOM 3538 C C . PRO B 1 182 ? -24.578 -15.844 -9.398 1 95.69 182 PRO B C 1
ATOM 3540 O O . PRO B 1 182 ? -25.797 -15.844 -9.516 1 95.69 182 PRO B O 1
ATOM 3543 N N . THR B 1 183 ? -23.719 -15.234 -9.992 1 90.75 183 THR B N 1
ATOM 3544 C CA . THR B 1 183 ? -24.109 -14.578 -11.234 1 90.75 183 THR B CA 1
ATOM 3545 C C . THR B 1 183 ? -23.391 -15.203 -12.43 1 90.75 183 THR B C 1
ATOM 3547 O O . THR B 1 183 ? -22.656 -16.188 -12.273 1 90.75 183 THR B O 1
ATOM 3550 N N . LYS B 1 184 ? -23.516 -14.812 -13.719 1 82.56 184 LYS B N 1
ATOM 3551 C CA . LYS B 1 184 ? -22.875 -15.375 -14.906 1 82.56 184 LYS B CA 1
ATOM 3552 C C . LYS B 1 184 ? -21.406 -14.961 -14.984 1 82.56 184 LYS B C 1
ATOM 3554 O O . LYS B 1 184 ? -20.609 -15.633 -15.625 1 82.56 184 LYS B O 1
ATOM 3559 N N . GLU B 1 185 ? -21.078 -13.922 -14.367 1 93.5 185 GLU B N 1
ATOM 3560 C CA . GLU B 1 185 ? -19.719 -13.391 -14.398 1 93.5 185 GLU B CA 1
ATOM 3561 C C . GLU B 1 185 ? -19.25 -13.008 -13 1 93.5 185 GLU B C 1
ATOM 3563 O O . GLU B 1 185 ? -19.312 -11.844 -12.609 1 93.5 185 GLU B O 1
ATOM 3568 N N . ASP B 1 186 ? -18.703 -14.039 -12.281 1 96.94 186 ASP B N 1
ATOM 3569 C CA . ASP B 1 186 ? -18.359 -13.828 -10.875 1 96.94 186 ASP B CA 1
ATOM 3570 C C . ASP B 1 186 ? -16.859 -13.914 -10.664 1 96.94 186 ASP B C 1
ATOM 3572 O O . ASP B 1 186 ? -16.125 -14.43 -11.516 1 96.94 186 ASP B O 1
ATOM 3576 N N . LYS B 1 187 ? -16.453 -13.336 -9.641 1 97.19 187 LYS B N 1
ATOM 3577 C CA . LYS B 1 187 ? -15.109 -13.414 -9.094 1 97.19 187 LYS B CA 1
ATOM 3578 C C . LYS B 1 187 ? -15.125 -13.906 -7.648 1 97.19 187 LYS B C 1
ATOM 3580 O O . LYS B 1 187 ? -16.047 -13.586 -6.891 1 97.19 187 LYS B O 1
ATOM 3585 N N . THR B 1 188 ? -14.172 -14.727 -7.305 1 98.31 188 THR B N 1
ATOM 3586 C CA . THR B 1 188 ? -14.023 -15.18 -5.926 1 98.31 188 THR B CA 1
ATOM 3587 C C . THR B 1 188 ? -12.648 -14.797 -5.379 1 98.31 188 THR B C 1
ATOM 3589 O O . THR B 1 188 ? -11.641 -14.945 -6.062 1 98.31 188 THR B O 1
ATOM 3592 N N . SER B 1 189 ? -12.656 -14.211 -4.195 1 98.38 189 SER B N 1
ATOM 3593 C CA . SER B 1 189 ? -11.422 -13.906 -3.479 1 98.38 189 SER B CA 1
ATOM 3594 C C . SER B 1 189 ? -11.172 -14.914 -2.359 1 98.38 189 SER B C 1
ATOM 3596 O O . SER B 1 189 ? -12.094 -15.281 -1.627 1 98.38 189 SER B O 1
ATOM 3598 N N . VAL B 1 190 ? -9.875 -15.398 -2.275 1 98.62 190 VAL B N 1
ATOM 3599 C CA . VAL B 1 190 ? -9.5 -16.359 -1.251 1 98.62 190 VAL B CA 1
ATOM 3600 C C . VAL B 1 190 ? -8.141 -15.992 -0.659 1 98.62 190 VAL B C 1
ATOM 3602 O O . VAL B 1 190 ? -7.379 -15.234 -1.266 1 98.62 190 VAL B O 1
ATOM 3605 N N . VAL B 1 191 ? -7.902 -16.406 0.551 1 97.81 191 VAL B N 1
ATOM 3606 C CA . VAL B 1 191 ? -6.59 -16.344 1.182 1 97.81 191 VAL B CA 1
ATOM 3607 C C . VAL B 1 191 ? -6.16 -17.734 1.643 1 97.81 191 VAL B C 1
ATOM 3609 O O . VAL B 1 191 ? -6.992 -18.531 2.094 1 97.81 191 VAL B O 1
ATOM 3612 N N . PHE B 1 192 ? -4.895 -18.094 1.424 1 97.56 192 PHE B N 1
ATOM 3613 C CA . PHE B 1 192 ? -4.402 -19.406 1.823 1 97.56 192 PHE B CA 1
ATOM 3614 C C . PHE B 1 192 ? -2.914 -19.359 2.139 1 97.56 192 PHE B C 1
ATOM 3616 O O . PHE B 1 192 ? -2.24 -18.375 1.825 1 97.56 192 PHE B O 1
ATOM 3623 N N . SER B 1 193 ? -2.455 -20.297 2.875 1 95.75 193 SER B N 1
ATOM 3624 C CA . SER B 1 193 ? -1.027 -20.484 3.121 1 95.75 193 SER B CA 1
ATOM 3625 C C . SER B 1 193 ? -0.505 -21.75 2.443 1 95.75 193 SER B C 1
ATOM 3627 O O . SER B 1 193 ? -1.287 -22.609 2.053 1 95.75 193 SER B O 1
ATOM 3629 N N . VAL B 1 194 ? 0.717 -21.734 2.129 1 94.81 194 VAL B N 1
ATOM 3630 C CA . VAL B 1 194 ? 1.354 -22.922 1.58 1 94.81 194 VAL B CA 1
ATOM 3631 C C . VAL B 1 194 ? 2.547 -23.312 2.447 1 94.81 194 VAL B C 1
ATOM 3633 O O . VAL B 1 194 ? 3.053 -22.516 3.227 1 94.81 194 VAL B O 1
ATOM 3636 N N . THR B 1 195 ? 2.918 -24.609 2.354 1 90 195 THR B N 1
ATOM 3637 C CA . THR B 1 195 ? 4.156 -25.031 2.998 1 90 195 THR B CA 1
ATOM 3638 C C . THR B 1 195 ? 5.355 -24.312 2.391 1 90 195 THR B C 1
ATOM 3640 O O . THR B 1 195 ? 5.379 -24.047 1.188 1 90 195 THR B O 1
ATOM 3643 N N . ASP B 1 196 ? 6.324 -24.016 3.254 1 87.56 196 ASP B N 1
ATOM 3644 C CA . ASP B 1 196 ? 7.488 -23.281 2.793 1 87.56 196 ASP B CA 1
ATOM 3645 C C . ASP B 1 196 ? 8.508 -24.203 2.127 1 87.56 196 ASP B C 1
ATOM 3647 O O . ASP B 1 196 ? 9.5 -24.594 2.746 1 87.56 196 ASP B O 1
ATOM 3651 N N . ARG B 1 197 ? 8.305 -24.516 0.878 1 92.56 197 ARG B N 1
ATOM 3652 C CA . ARG B 1 197 ? 9.188 -25.359 0.075 1 92.56 197 ARG B CA 1
ATOM 3653 C C . ARG B 1 197 ? 9.07 -25.016 -1.407 1 92.56 197 ARG B C 1
ATOM 3655 O O . ARG B 1 197 ? 8.016 -24.562 -1.862 1 92.56 197 ARG B O 1
ATOM 3662 N N . PRO B 1 198 ? 10.133 -25.312 -2.135 1 95.19 198 PRO B N 1
ATOM 3663 C CA . PRO B 1 198 ? 10.078 -25.062 -3.578 1 95.19 198 PRO B CA 1
ATOM 3664 C C . PRO B 1 198 ? 8.914 -25.781 -4.254 1 95.19 198 PRO B C 1
ATOM 3666 O O . PRO B 1 198 ? 8.664 -26.953 -3.986 1 95.19 198 PRO B O 1
ATOM 3669 N N . GLY B 1 199 ? 8.164 -25.062 -4.98 1 96.44 199 GLY B N 1
ATOM 3670 C CA . GLY B 1 199 ? 7.121 -25.672 -5.793 1 96.44 199 GLY B CA 1
ATOM 3671 C C . GLY B 1 199 ? 5.762 -25.672 -5.117 1 96.44 199 GLY B C 1
ATOM 3672 O O . GLY B 1 199 ? 4.754 -26 -5.742 1 96.44 199 GLY B O 1
ATOM 3673 N N . ALA B 1 200 ? 5.711 -25.312 -3.842 1 96.19 200 ALA B N 1
ATOM 3674 C CA . ALA B 1 200 ? 4.453 -25.359 -3.1 1 96.19 200 ALA B CA 1
ATOM 3675 C C . ALA B 1 200 ? 3.393 -24.484 -3.762 1 96.19 200 ALA B C 1
ATOM 3677 O O . ALA B 1 200 ? 2.268 -24.938 -3.996 1 96.19 200 ALA B O 1
ATOM 3678 N N . LEU B 1 201 ? 3.746 -23.25 -4.098 1 97.25 201 LEU B N 1
ATOM 3679 C CA . LEU B 1 201 ? 2.789 -22.328 -4.707 1 97.25 201 LEU B CA 1
ATOM 3680 C C . LEU B 1 201 ? 2.377 -22.812 -6.094 1 97.25 201 LEU B C 1
ATOM 3682 O O . LEU B 1 201 ? 1.196 -22.766 -6.445 1 97.25 201 LEU B O 1
ATOM 3686 N N . ARG B 1 202 ? 3.357 -23.281 -6.863 1 97.44 202 ARG B N 1
ATOM 3687 C CA . ARG B 1 202 ? 3.07 -23.812 -8.188 1 97.44 202 ARG B CA 1
ATOM 3688 C C . ARG B 1 202 ? 2.041 -24.938 -8.109 1 97.44 202 ARG B C 1
ATOM 3690 O O . ARG B 1 202 ? 1.123 -25 -8.93 1 97.44 202 ARG B O 1
ATOM 3697 N N . GLU B 1 203 ? 2.186 -25.781 -7.168 1 97.81 203 GLU B N 1
ATOM 3698 C CA . GLU B 1 203 ? 1.268 -26.906 -6.988 1 97.81 203 GLU B CA 1
ATOM 3699 C C . GLU B 1 203 ? -0.15 -26.406 -6.703 1 97.81 203 GLU B C 1
ATOM 3701 O O . GLU B 1 203 ? -1.112 -26.906 -7.297 1 97.81 203 GLU B O 1
ATOM 3706 N N . ILE B 1 204 ? -0.264 -25.469 -5.848 1 98.06 204 ILE B N 1
ATOM 3707 C CA . ILE B 1 204 ? -1.574 -24.953 -5.453 1 98.06 204 ILE B CA 1
ATOM 3708 C C . ILE B 1 204 ? -2.223 -24.234 -6.633 1 98.06 204 ILE B C 1
ATOM 3710 O O . ILE B 1 204 ? -3.422 -24.391 -6.879 1 98.06 204 ILE B O 1
ATOM 3714 N N . LEU B 1 205 ? -1.417 -23.453 -7.406 1 98.38 205 LEU B N 1
ATOM 3715 C CA . LEU B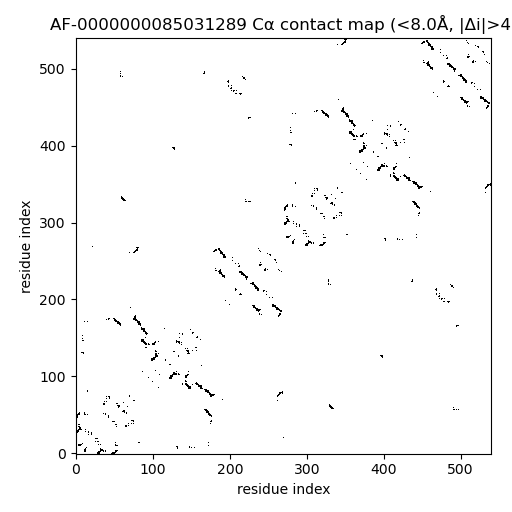 1 205 ? -1.964 -22.766 -8.57 1 98.38 205 LEU B CA 1
ATOM 3716 C C . LEU B 1 205 ? -2.426 -23.766 -9.625 1 98.38 205 LEU B C 1
ATOM 3718 O O . LEU B 1 205 ? -3.279 -23.453 -10.461 1 98.38 205 LEU B O 1
ATOM 3722 N N . GLY B 1 206 ? -1.887 -24.984 -9.57 1 98.31 206 GLY B N 1
ATOM 3723 C CA . GLY B 1 206 ? -2.312 -26.047 -10.453 1 98.31 206 GLY B CA 1
ATOM 3724 C C . GLY B 1 206 ? -3.773 -26.422 -10.289 1 98.31 206 GLY B C 1
ATOM 3725 O O . GLY B 1 206 ? -4.43 -26.844 -11.242 1 98.31 206 GLY B O 1
ATOM 3726 N N . ILE B 1 207 ? -4.266 -26.266 -9.07 1 98.56 207 ILE B N 1
ATOM 3727 C CA . ILE B 1 207 ? -5.664 -26.562 -8.773 1 98.56 207 ILE B CA 1
ATOM 3728 C C . ILE B 1 207 ? -6.566 -25.75 -9.703 1 98.56 207 ILE B C 1
ATOM 3730 O O . ILE B 1 207 ? -7.535 -26.266 -10.25 1 98.56 207 ILE B O 1
ATOM 3734 N N . PHE B 1 208 ? -6.277 -24.5 -9.922 1 98.62 208 PHE B N 1
ATOM 3735 C CA . PHE B 1 208 ? -7.074 -23.594 -10.742 1 98.62 208 PHE B CA 1
ATOM 3736 C C . PHE B 1 208 ? -6.773 -23.797 -12.227 1 98.62 208 PHE B C 1
ATOM 3738 O O . PHE B 1 208 ? -7.691 -23.859 -13.047 1 98.62 208 PHE B O 1
ATOM 3745 N N . ALA B 1 209 ? -5.492 -23.953 -12.531 1 98 209 ALA B N 1
ATOM 3746 C CA . ALA B 1 209 ? -5.066 -24.141 -13.914 1 98 209 ALA B CA 1
ATOM 3747 C C . ALA B 1 209 ? -5.684 -25.391 -14.523 1 98 209 ALA B C 1
ATOM 3749 O O . ALA B 1 209 ? -6.16 -25.359 -15.664 1 98 209 ALA B O 1
ATOM 3750 N N . ASP B 1 210 ? -5.695 -26.469 -13.812 1 98.12 210 ASP B N 1
ATOM 3751 C CA . ASP B 1 210 ? -6.191 -27.75 -14.289 1 98.12 210 ASP B CA 1
ATOM 3752 C C . ASP B 1 210 ? -7.684 -27.672 -14.617 1 98.12 210 ASP B C 1
ATOM 3754 O O . ASP B 1 210 ? -8.195 -28.5 -15.383 1 98.12 210 ASP B O 1
ATOM 3758 N N . ARG B 1 211 ? -8.336 -26.734 -14.086 1 98.25 211 ARG B N 1
ATOM 3759 C CA . ARG B 1 211 ? -9.773 -26.578 -14.273 1 98.25 211 ARG B CA 1
ATOM 3760 C C . ARG B 1 211 ? -10.086 -25.422 -15.219 1 98.25 211 ARG B C 1
ATOM 3762 O O . ARG B 1 211 ? -11.242 -25.016 -15.352 1 98.25 211 ARG B O 1
ATOM 3769 N N . GLY B 1 212 ? -9.062 -24.812 -15.727 1 97.75 212 GLY B N 1
ATOM 3770 C CA . GLY B 1 212 ? -9.234 -23.734 -16.672 1 97.75 212 GLY B CA 1
ATOM 3771 C C . GLY B 1 212 ? -9.703 -22.438 -16.031 1 97.75 212 GLY B C 1
ATOM 3772 O O . GLY B 1 212 ? -10.336 -21.609 -16.672 1 97.75 212 GLY B O 1
ATOM 3773 N N . ILE B 1 213 ? -9.492 -22.312 -14.758 1 97.88 213 ILE B N 1
ATOM 3774 C CA . ILE B 1 213 ? -9.93 -21.125 -14.016 1 97.88 213 ILE B CA 1
ATOM 3775 C C . ILE B 1 213 ? -8.883 -20.031 -14.156 1 97.88 213 ILE B C 1
ATOM 3777 O O . ILE B 1 213 ? -7.699 -20.25 -13.891 1 97.88 213 ILE B O 1
ATOM 3781 N N . ASN B 1 214 ? -9.289 -18.875 -14.617 1 96.25 214 ASN B N 1
ATOM 3782 C CA . ASN B 1 214 ? -8.406 -17.734 -14.758 1 96.25 214 ASN B CA 1
ATOM 3783 C C . ASN B 1 214 ? -8.219 -17 -13.43 1 96.25 214 ASN B C 1
ATOM 3785 O O . ASN B 1 214 ? -9.188 -16.781 -12.695 1 96.25 214 ASN B O 1
ATOM 3789 N N . LEU B 1 215 ? -6.973 -16.672 -13.133 1 96.56 215 LEU B N 1
ATOM 3790 C CA . LEU B 1 215 ? -6.648 -15.875 -11.953 1 96.56 215 LEU B CA 1
ATOM 3791 C C . LEU B 1 215 ? -6.574 -14.391 -12.312 1 96.56 215 LEU B C 1
ATOM 3793 O O . LEU B 1 215 ? -6.066 -14.031 -13.375 1 96.56 215 LEU B O 1
ATOM 3797 N N . THR B 1 216 ? -7.043 -13.508 -11.406 1 93.75 216 THR B N 1
ATOM 3798 C CA . THR B 1 216 ? -7.07 -12.086 -11.742 1 93.75 216 THR B CA 1
ATOM 3799 C C . THR B 1 216 ? -6.207 -11.289 -10.766 1 93.75 216 THR B C 1
ATOM 3801 O O . THR B 1 216 ? -5.906 -10.117 -11.008 1 93.75 216 THR B O 1
ATOM 3804 N N . LYS B 1 217 ? -5.797 -11.875 -9.711 1 94.88 217 LYS B N 1
ATOM 3805 C CA . LYS B 1 217 ? -4.93 -11.234 -8.727 1 94.88 217 LYS B CA 1
ATOM 3806 C C . LYS B 1 217 ? -4.215 -12.266 -7.863 1 94.88 217 LYS B C 1
ATOM 3808 O O . LYS B 1 217 ? -4.785 -13.312 -7.531 1 94.88 217 LYS B O 1
ATOM 3813 N N . ILE B 1 218 ? -3.004 -12.016 -7.457 1 96.88 218 ILE B N 1
ATOM 3814 C CA . ILE B 1 218 ? -2.322 -12.789 -6.426 1 96.88 218 ILE B CA 1
ATOM 3815 C C . ILE B 1 218 ? -1.338 -11.898 -5.676 1 96.88 218 ILE B C 1
ATOM 3817 O O . ILE B 1 218 ? -0.716 -11.008 -6.266 1 96.88 218 ILE B O 1
ATOM 3821 N N . GLU B 1 219 ? -1.219 -12.094 -4.43 1 96.06 219 GLU B N 1
ATOM 3822 C CA . GLU B 1 219 ? -0.283 -11.32 -3.619 1 96.06 219 GLU B CA 1
ATOM 3823 C C . GLU B 1 219 ? 0.087 -12.07 -2.342 1 96.06 219 GLU B C 1
ATOM 3825 O O . GLU B 1 219 ? -0.776 -12.656 -1.689 1 96.06 219 GLU B O 1
ATOM 3830 N N . SER B 1 220 ? 1.374 -12.109 -2.102 1 94.56 220 SER B N 1
ATOM 3831 C CA . SER B 1 220 ? 1.814 -12.68 -0.831 1 94.56 220 SER B CA 1
ATOM 3832 C C . SER B 1 220 ? 1.985 -11.594 0.229 1 94.56 220 SER B C 1
ATOM 3834 O O . SER B 1 220 ? 2.344 -10.461 -0.088 1 94.56 220 SER B O 1
ATOM 3836 N N . ARG B 1 221 ? 1.658 -11.93 1.421 1 90.81 221 ARG B N 1
ATOM 3837 C CA . ARG B 1 221 ? 1.816 -11.016 2.549 1 90.81 221 ARG B CA 1
ATOM 3838 C C . ARG B 1 221 ? 2.186 -11.773 3.818 1 90.81 221 ARG B C 1
ATOM 3840 O O . ARG B 1 221 ? 1.799 -12.938 3.992 1 90.81 221 ARG B O 1
ATOM 3847 N N . PRO B 1 222 ? 2.971 -11.109 4.727 1 82.81 222 PRO B N 1
ATOM 3848 C CA . PRO B 1 222 ? 3.25 -11.75 6.012 1 82.81 222 PRO B CA 1
ATOM 3849 C C . PRO B 1 222 ? 1.987 -11.992 6.84 1 82.81 222 PRO B C 1
ATOM 3851 O O . PRO B 1 222 ? 1.08 -11.156 6.844 1 82.81 222 PRO B O 1
ATOM 3854 N N . ALA B 1 223 ? 1.826 -13.211 7.445 1 73.38 223 ALA B N 1
ATOM 3855 C CA . ALA B 1 223 ? 0.673 -13.594 8.258 1 73.38 223 ALA B CA 1
ATOM 3856 C C . ALA B 1 223 ? 0.729 -12.93 9.633 1 73.38 223 ALA B C 1
ATOM 3858 O O . ALA B 1 223 ? 0.105 -13.406 10.586 1 73.38 223 ALA B O 1
ATOM 3859 N N . LYS B 1 224 ? 1.182 -11.633 9.852 1 64.19 224 LYS B N 1
ATOM 3860 C CA . LYS B 1 224 ? 1.275 -10.852 11.086 1 64.19 224 LYS B CA 1
ATOM 3861 C C . LYS B 1 224 ? 2.064 -11.602 12.156 1 64.19 224 LYS B C 1
ATOM 3863 O O . LYS B 1 224 ? 2.145 -11.164 13.305 1 64.19 224 LYS B O 1
ATOM 3868 N N . ARG B 1 225 ? 2.346 -12.852 12 1 54.91 225 ARG B N 1
ATOM 3869 C CA . ARG B 1 225 ? 3.201 -13.508 12.984 1 54.91 225 ARG B CA 1
ATOM 3870 C C . ARG B 1 225 ? 4.672 -13.195 12.734 1 54.91 225 ARG B C 1
ATOM 3872 O O . ARG B 1 225 ? 5.555 -13.805 13.336 1 54.91 225 ARG B O 1
ATOM 3879 N N . GLY B 1 226 ? 4.828 -12.266 11.883 1 53.38 226 GLY B N 1
ATOM 3880 C CA . GLY B 1 226 ? 6.191 -11.875 11.555 1 53.38 226 GLY B CA 1
ATOM 3881 C C . GLY B 1 226 ? 6.551 -12.117 10.102 1 53.38 226 GLY B C 1
ATOM 3882 O O . GLY B 1 226 ? 5.707 -12.547 9.312 1 53.38 226 GLY B O 1
ATOM 3883 N N . LEU B 1 227 ? 7.832 -11.5 9.688 1 53.88 227 LEU B N 1
ATOM 3884 C CA . LEU B 1 227 ? 8.43 -11.789 8.391 1 53.88 227 LEU B CA 1
ATOM 3885 C C . LEU B 1 227 ? 8.82 -13.258 8.289 1 53.88 227 LEU B C 1
ATOM 3887 O O . LEU B 1 227 ? 9.477 -13.797 9.188 1 53.88 227 LEU B O 1
ATOM 3891 N N . GLY B 1 228 ? 8.117 -14.281 7.539 1 57 228 GLY B N 1
ATOM 3892 C CA . GLY B 1 228 ? 8.453 -15.688 7.348 1 57 228 GLY B CA 1
ATOM 3893 C C . GLY B 1 228 ? 7.262 -16.531 6.945 1 57 228 GLY B C 1
ATOM 3894 O O . GLY B 1 228 ? 7.375 -17.391 6.066 1 57 228 GLY B O 1
ATOM 3895 N N . ASP B 1 229 ? 6.273 -16.328 7.77 1 76.5 229 ASP B N 1
ATOM 3896 C CA . ASP B 1 229 ? 5.062 -17.031 7.363 1 76.5 229 ASP B CA 1
ATOM 3897 C C . ASP B 1 229 ? 4.16 -16.141 6.52 1 76.5 229 ASP B C 1
ATOM 3899 O O . ASP B 1 229 ? 3.855 -15.008 6.914 1 76.5 229 ASP B O 1
ATOM 3903 N N . TYR B 1 230 ? 3.961 -16.625 5.258 1 86.75 230 TYR B N 1
ATOM 3904 C CA . TYR B 1 230 ? 3.219 -15.797 4.32 1 86.75 230 TYR B CA 1
ATOM 3905 C C . TYR B 1 230 ? 1.876 -16.422 3.975 1 86.75 230 TYR B C 1
ATOM 3907 O O . TYR B 1 230 ? 1.726 -17.656 4.027 1 86.75 230 TYR B O 1
ATOM 3915 N N . VAL B 1 231 ? 0.981 -15.625 3.795 1 95.31 231 VAL B N 1
ATOM 3916 C CA . VAL B 1 231 ? -0.283 -16.016 3.182 1 95.31 231 VAL B CA 1
ATOM 3917 C C . VAL B 1 231 ? -0.385 -15.422 1.779 1 95.31 231 VAL B C 1
ATOM 3919 O O . VAL B 1 231 ? 0.337 -14.477 1.445 1 95.31 231 VAL B O 1
ATOM 3922 N N . PHE B 1 232 ? -1.233 -16.078 0.967 1 97.25 232 PHE B N 1
ATOM 3923 C CA . PHE B 1 232 ? -1.464 -15.633 -0.4 1 97.25 232 PHE B CA 1
ATOM 3924 C C . PHE B 1 232 ? -2.914 -15.203 -0.59 1 97.25 232 PHE B C 1
ATOM 3926 O O . PHE B 1 232 ? -3.836 -15.969 -0.293 1 97.25 232 PHE B O 1
ATOM 3933 N N . PHE B 1 233 ? -3.111 -13.961 -0.972 1 97.69 233 PHE B N 1
ATOM 3934 C CA . PHE B 1 233 ? -4.414 -13.508 -1.442 1 97.69 233 PHE B CA 1
ATOM 3935 C C . PHE B 1 233 ? -4.559 -13.734 -2.941 1 97.69 233 PHE B C 1
ATOM 3937 O O . PHE B 1 233 ? -3.66 -13.398 -3.717 1 97.69 233 PHE B O 1
ATOM 3944 N N . LEU B 1 234 ? -5.695 -14.297 -3.309 1 98.38 234 LEU B N 1
ATOM 3945 C CA . LEU B 1 234 ? -5.887 -14.68 -4.703 1 98.38 234 LEU B CA 1
ATOM 3946 C C . LEU B 1 234 ? -7.316 -14.406 -5.152 1 98.38 234 LEU B C 1
ATOM 3948 O O . LEU B 1 234 ? -8.266 -14.695 -4.422 1 98.38 234 LEU B O 1
ATOM 3952 N N . ASP B 1 235 ? -7.469 -13.711 -6.281 1 97.38 235 ASP B N 1
ATOM 3953 C CA . ASP B 1 235 ? -8.758 -13.586 -6.957 1 97.38 235 ASP B CA 1
ATOM 3954 C C . ASP B 1 235 ? -8.812 -14.477 -8.195 1 97.38 235 ASP B C 1
ATOM 3956 O O . ASP B 1 235 ? -7.871 -14.5 -8.992 1 97.38 235 ASP B O 1
ATOM 3960 N N . PHE B 1 236 ? -9.922 -15.188 -8.367 1 97.81 236 PHE B N 1
ATOM 3961 C CA . PHE B 1 236 ? -10.086 -15.992 -9.57 1 97.81 236 PHE B CA 1
ATOM 3962 C C . PHE B 1 236 ? -11.492 -15.828 -10.141 1 97.81 236 PHE B C 1
ATOM 3964 O O . PHE B 1 236 ? -12.422 -15.453 -9.414 1 97.81 236 PHE B O 1
ATOM 3971 N N . GLU B 1 237 ? -11.602 -16.078 -11.414 1 96.94 237 GLU B N 1
ATOM 3972 C CA . GLU B 1 237 ? -12.898 -16 -12.078 1 96.94 237 GLU B CA 1
ATOM 3973 C C . GLU B 1 237 ? -13.742 -17.25 -11.766 1 96.94 237 GLU B C 1
ATOM 3975 O O . GLU B 1 237 ? -13.289 -18.375 -11.961 1 96.94 237 GLU B O 1
ATOM 3980 N N . GLY B 1 238 ? -14.93 -17.047 -11.289 1 96.75 238 GLY B N 1
ATOM 3981 C CA . GLY B 1 238 ? -15.828 -18.125 -10.906 1 96.75 238 GLY B CA 1
ATOM 3982 C C . GLY B 1 238 ? -16.5 -17.891 -9.562 1 96.75 238 GLY B C 1
ATOM 3983 O O . GLY B 1 238 ? -16.172 -16.938 -8.852 1 96.75 238 GLY B O 1
ATOM 3984 N N . HIS B 1 239 ? -17.422 -18.688 -9.242 1 97.94 239 HIS B N 1
ATOM 3985 C CA . HIS B 1 239 ? -18.188 -18.578 -8.008 1 97.94 239 HIS B CA 1
ATOM 3986 C C . HIS B 1 239 ? -17.953 -19.797 -7.109 1 97.94 239 HIS B C 1
ATOM 3988 O O . HIS B 1 239 ? -17.828 -20.922 -7.594 1 97.94 239 HIS B O 1
ATOM 3994 N N . ARG B 1 240 ? -17.969 -19.547 -5.816 1 97.44 240 ARG B N 1
ATOM 3995 C CA . ARG B 1 240 ? -17.625 -20.578 -4.855 1 97.44 240 ARG B CA 1
ATOM 3996 C C . ARG B 1 240 ? -18.672 -21.688 -4.852 1 97.44 240 ARG B C 1
ATOM 3998 O O . ARG B 1 240 ? -18.391 -22.812 -4.414 1 97.44 240 ARG B O 1
ATOM 4005 N N . MET B 1 241 ? -19.891 -21.422 -5.32 1 97 241 MET B N 1
ATOM 4006 C CA . MET B 1 241 ? -20.984 -22.406 -5.254 1 97 241 MET B CA 1
ATOM 4007 C C . MET B 1 241 ? -21.109 -23.172 -6.57 1 97 241 MET B C 1
ATOM 4009 O O . MET B 1 241 ? -21.875 -24.125 -6.664 1 97 241 MET B O 1
ATOM 4013 N N . LEU B 1 242 ? -20.391 -22.734 -7.543 1 97.44 242 LEU B N 1
ATOM 4014 C CA . LEU B 1 242 ? -20.547 -23.328 -8.867 1 97.44 242 LEU B CA 1
ATOM 4015 C C . LEU B 1 242 ? -19.281 -24.031 -9.312 1 97.44 242 LEU B C 1
ATOM 4017 O O . LEU B 1 242 ? -18.172 -23.578 -9.008 1 97.44 242 LEU B O 1
ATOM 4021 N N . TYR B 1 243 ? -19.484 -25 -10.18 1 96.31 243 TYR B N 1
ATOM 4022 C CA . TYR B 1 243 ? -18.359 -25.594 -10.898 1 96.31 243 TYR B CA 1
ATOM 4023 C C . TYR B 1 243 ? -17.797 -24.609 -11.914 1 96.31 243 TYR B C 1
ATOM 4025 O O . TYR B 1 243 ? -18.547 -23.906 -12.602 1 96.31 243 TYR B O 1
ATOM 4033 N N . PRO B 1 244 ? -16.547 -24.656 -12.023 1 97.56 244 PRO B N 1
ATOM 4034 C CA . PRO B 1 244 ? -15.531 -25.469 -11.344 1 97.56 244 PRO B CA 1
ATOM 4035 C C . PRO B 1 244 ? -15.016 -24.812 -10.062 1 97.56 244 PRO B C 1
ATOM 4037 O O . PRO B 1 244 ? -14.133 -25.375 -9.398 1 97.56 244 PRO B O 1
ATOM 4040 N N . GLY B 1 245 ? -15.523 -23.641 -9.703 1 97.81 245 GLY B N 1
ATOM 4041 C CA . GLY B 1 245 ? -15.062 -22.906 -8.531 1 97.81 245 GLY B CA 1
ATOM 4042 C C . GLY B 1 245 ? -15.242 -23.672 -7.238 1 97.81 245 GLY B C 1
ATOM 4043 O O . GLY B 1 245 ? -14.344 -23.703 -6.395 1 97.81 245 GLY B O 1
ATOM 4044 N N . SER B 1 246 ? -16.344 -24.297 -7.117 1 98.06 246 SER B N 1
ATOM 4045 C CA . SER B 1 246 ? -16.641 -25.062 -5.91 1 98.06 246 SER B CA 1
ATOM 4046 C C . SER B 1 246 ? -15.641 -26.188 -5.703 1 98.06 246 SER B C 1
ATOM 4048 O O . SER B 1 246 ? -15.148 -26.391 -4.59 1 98.06 246 SER B O 1
ATOM 4050 N N . GLU B 1 247 ? -15.281 -26.906 -6.699 1 98.5 247 GLU B N 1
ATOM 4051 C CA . GLU B 1 247 ? -14.328 -28.016 -6.621 1 98.5 247 GLU B CA 1
ATOM 4052 C C . GLU B 1 247 ? -12.914 -27.516 -6.355 1 98.5 247 GLU B C 1
ATOM 4054 O O . GLU B 1 247 ? -12.156 -28.125 -5.609 1 98.5 247 GLU B O 1
ATOM 4059 N N . ALA B 1 248 ? -12.594 -26.438 -7.051 1 98.75 248 ALA B N 1
ATOM 4060 C CA . ALA B 1 248 ? -11.281 -25.828 -6.824 1 98.75 248 ALA B CA 1
ATOM 4061 C C . ALA B 1 248 ? -11.086 -25.469 -5.355 1 98.75 248 ALA B C 1
ATOM 4063 O O . ALA B 1 248 ? -10.039 -25.75 -4.773 1 98.75 248 ALA B O 1
ATOM 4064 N N . LEU B 1 249 ? -12.109 -24.906 -4.781 1 98.81 249 LEU B N 1
ATOM 4065 C CA . LEU B 1 249 ? -12.039 -24.453 -3.396 1 98.81 249 LEU B CA 1
ATOM 4066 C C . LEU B 1 249 ? -11.984 -25.641 -2.439 1 98.81 249 LEU B C 1
ATOM 4068 O O . LEU B 1 249 ? -11.305 -25.578 -1.412 1 98.81 249 LEU B O 1
ATOM 4072 N N . ALA B 1 250 ? -12.703 -26.703 -2.736 1 98.69 250 ALA B N 1
ATOM 4073 C CA . ALA B 1 250 ? -12.641 -27.906 -1.93 1 98.69 250 ALA B CA 1
ATOM 4074 C C . ALA B 1 250 ? -11.227 -28.5 -1.928 1 98.69 250 ALA B C 1
ATOM 4076 O O . ALA B 1 250 ? -10.695 -28.859 -0.874 1 98.69 250 ALA B O 1
ATOM 4077 N N . GLU B 1 251 ? -10.648 -28.562 -3.092 1 98.75 251 GLU B N 1
ATOM 4078 C CA . GLU B 1 251 ? -9.289 -29.078 -3.191 1 98.75 251 GLU B CA 1
ATOM 4079 C C . GLU B 1 251 ? -8.289 -28.156 -2.514 1 98.75 251 GLU B C 1
ATOM 4081 O O . GLU B 1 251 ? -7.34 -28.609 -1.882 1 98.75 251 GLU B O 1
ATOM 4086 N N . LEU B 1 252 ? -8.453 -26.844 -2.674 1 98.69 252 LEU B N 1
ATOM 4087 C CA . LEU B 1 252 ? -7.613 -25.859 -2.006 1 98.69 252 LEU B CA 1
ATOM 4088 C C . LEU B 1 252 ? -7.598 -26.094 -0.499 1 98.69 252 LEU B C 1
ATOM 4090 O O . LEU B 1 252 ? -6.531 -26.094 0.122 1 98.69 252 LEU B O 1
ATOM 4094 N N . ARG B 1 253 ? -8.742 -26.266 0.035 1 98.19 253 ARG B N 1
ATOM 4095 C CA . ARG B 1 253 ? -8.883 -26.5 1.469 1 98.19 253 ARG B CA 1
ATOM 4096 C C . ARG B 1 253 ? -8.148 -27.766 1.895 1 98.19 253 ARG B C 1
ATOM 4098 O O . ARG B 1 253 ? -7.508 -27.797 2.949 1 98.19 253 ARG B O 1
ATOM 4105 N N . GLU B 1 254 ? -8.172 -28.75 1.104 1 98.06 254 GLU B N 1
ATOM 4106 C CA . GLU B 1 254 ? -7.547 -30.031 1.405 1 98.06 254 GLU B CA 1
ATOM 4107 C C . GLU B 1 254 ? -6.027 -29.953 1.306 1 98.06 254 GLU B C 1
ATOM 4109 O O . GLU B 1 254 ? -5.312 -30.625 2.051 1 98.06 254 GLU B O 1
ATOM 4114 N N . ARG B 1 255 ? -5.547 -29.109 0.451 1 97.62 255 ARG B N 1
ATOM 4115 C CA . ARG B 1 255 ? -4.137 -29.188 0.079 1 97.62 255 ARG B CA 1
ATOM 4116 C C . ARG B 1 255 ? -3.338 -28.062 0.745 1 97.62 255 ARG B C 1
ATOM 4118 O O . ARG B 1 255 ? -2.119 -27.984 0.58 1 97.62 255 ARG B O 1
ATOM 4125 N N . THR B 1 256 ? -3.973 -27.188 1.463 1 97.12 256 THR B N 1
ATOM 4126 C CA . THR B 1 256 ? -3.26 -26.094 2.104 1 97.12 256 THR B CA 1
ATOM 4127 C C . THR B 1 256 ? -3.414 -26.156 3.619 1 97.12 256 THR B C 1
ATOM 4129 O O . THR B 1 256 ? -4.441 -26.609 4.125 1 97.12 256 THR B O 1
ATOM 4132 N N . PRO B 1 257 ? -2.346 -25.719 4.363 1 95.44 257 PRO B N 1
ATOM 4133 C CA . PRO B 1 257 ? -2.465 -25.672 5.824 1 95.44 257 PRO B CA 1
ATOM 4134 C C . PRO B 1 257 ? -3.607 -24.766 6.297 1 95.44 257 PRO B C 1
ATOM 4136 O O . PRO B 1 257 ? -4.211 -25.031 7.34 1 95.44 257 PRO B O 1
ATOM 4139 N N . PHE B 1 258 ? -3.84 -23.781 5.59 1 95.38 258 PHE B N 1
ATOM 4140 C CA . PHE B 1 258 ? -4.887 -22.812 5.891 1 95.38 258 PHE B CA 1
ATOM 4141 C C . PHE B 1 258 ? -5.492 -22.25 4.609 1 95.38 258 PHE B C 1
ATOM 4143 O O . PHE B 1 258 ? -4.777 -22 3.635 1 95.38 258 PHE B O 1
ATOM 4150 N N . SER B 1 259 ? -6.793 -22.125 4.559 1 97.38 259 SER B N 1
ATOM 4151 C CA . SER B 1 259 ? -7.469 -21.406 3.484 1 97.38 259 SER B CA 1
ATOM 4152 C C . SER B 1 259 ? -8.797 -20.828 3.957 1 97.38 259 SER B C 1
ATOM 4154 O O . SER B 1 259 ? -9.438 -21.375 4.855 1 97.38 259 SER B O 1
ATOM 4156 N N . LYS B 1 260 ? -9.172 -19.734 3.432 1 97.75 260 LYS B N 1
ATOM 4157 C CA . LYS B 1 260 ? -10.406 -19.016 3.746 1 97.75 260 LYS B CA 1
ATOM 4158 C C . LYS B 1 260 ? -10.992 -18.344 2.504 1 97.75 260 LYS B C 1
ATOM 4160 O O . LYS B 1 260 ? -10.273 -17.656 1.777 1 97.75 260 LYS B O 1
ATOM 4165 N N . VAL B 1 261 ? -12.227 -18.656 2.211 1 98.38 261 VAL B N 1
ATOM 4166 C CA . VAL B 1 261 ? -12.922 -17.938 1.141 1 98.38 261 VAL B CA 1
ATOM 4167 C C . VAL B 1 261 ? -13.398 -16.578 1.648 1 98.38 261 VAL B C 1
ATOM 4169 O O . VAL B 1 261 ? -14.133 -16.516 2.643 1 98.38 261 VAL B O 1
ATOM 4172 N N . LEU B 1 262 ? -13.047 -15.5 1.001 1 98.31 262 LEU B N 1
ATOM 4173 C CA . LEU B 1 262 ? -13.422 -14.156 1.425 1 98.31 262 LEU B CA 1
ATOM 4174 C C . LEU B 1 262 ? -14.789 -13.773 0.867 1 98.31 262 LEU B C 1
ATOM 4176 O O . LEU B 1 262 ? -15.508 -12.984 1.475 1 98.31 262 LEU B O 1
ATOM 4180 N N . GLY B 1 263 ? -15.07 -14.258 -0.332 1 98.12 263 GLY B N 1
ATOM 4181 C CA . GLY B 1 263 ? -16.375 -14.023 -0.926 1 98.12 263 GLY B CA 1
ATOM 4182 C C . GLY B 1 263 ? -16.391 -14.203 -2.432 1 98.12 263 GLY B C 1
ATOM 4183 O O . GLY B 1 263 ? -15.336 -14.219 -3.068 1 98.12 263 GLY B O 1
ATOM 4184 N N . SER B 1 264 ? -17.562 -14.5 -2.971 1 97.88 264 SER B N 1
ATOM 4185 C CA . SER B 1 264 ? -17.844 -14.508 -4.402 1 97.88 264 SER B CA 1
ATOM 4186 C C . SER B 1 264 ? -18.828 -13.406 -4.777 1 97.88 264 SER B C 1
ATOM 4188 O O . SER B 1 264 ? -19.812 -13.188 -4.078 1 97.88 264 SER B O 1
ATOM 4190 N N . TYR B 1 265 ? -18.5 -12.711 -5.809 1 97 265 TYR B N 1
ATOM 4191 C CA . TYR B 1 265 ? -19.25 -11.508 -6.156 1 97 265 TYR B CA 1
ATOM 4192 C C . TYR B 1 265 ? -19.141 -11.211 -7.648 1 97 265 TYR B C 1
ATOM 4194 O O . TYR B 1 265 ? -18.281 -11.758 -8.336 1 97 265 TYR B O 1
ATOM 4202 N N . PRO B 1 266 ? -20.062 -10.367 -8.188 1 94.94 266 PRO B N 1
ATOM 4203 C CA . PRO B 1 266 ? -20.016 -10.07 -9.625 1 94.94 266 PRO B CA 1
ATOM 4204 C C . PRO B 1 266 ? -18.734 -9.344 -10.039 1 94.94 266 PRO B C 1
ATOM 4206 O O . PRO B 1 266 ? -18.281 -8.438 -9.336 1 94.94 266 PRO B O 1
ATOM 4209 N N . LYS B 1 267 ? -18.141 -9.75 -11.133 1 89.38 267 LYS B N 1
ATOM 4210 C CA . LYS B 1 267 ? -16.922 -9.148 -11.664 1 89.38 267 LYS B CA 1
ATOM 4211 C C . LYS B 1 267 ? -17.156 -7.699 -12.078 1 89.38 267 LYS B C 1
ATOM 4213 O O . LYS B 1 267 ? -16.25 -6.871 -12.031 1 89.38 267 LYS B O 1
ATOM 4218 N N . VAL B 1 268 ? -18.25 -7.406 -12.68 1 74 268 VAL B N 1
ATOM 4219 C CA . VAL B 1 268 ? -18.578 -6.062 -13.156 1 74 268 VAL B CA 1
ATOM 4220 C C . VAL B 1 268 ? -19.578 -5.406 -12.211 1 74 268 VAL B C 1
ATOM 4222 O O . VAL B 1 268 ? -20.578 -6.016 -11.844 1 74 268 VAL B O 1
ATOM 4225 N N . PHE B 1 269 ? -18.922 -4.32 -11.594 1 67.81 269 PHE B N 1
ATOM 4226 C CA . PHE B 1 269 ? -19.938 -3.549 -10.875 1 67.81 269 PHE B CA 1
ATOM 4227 C C . PHE B 1 269 ? -20.922 -2.9 -11.836 1 67.81 269 PHE B C 1
ATOM 4229 O O . PHE B 1 269 ? -20.516 -2.428 -12.906 1 67.81 269 PHE B O 1
ATOM 4236 N N . PRO B 1 270 ? -22.234 -2.986 -11.742 1 53.72 270 PRO B N 1
ATOM 4237 C CA . PRO B 1 270 ? -23.203 -2.441 -12.695 1 53.72 270 PRO B CA 1
ATOM 4238 C C . PRO B 1 270 ? -23.016 -0.94 -12.922 1 53.72 270 PRO B C 1
ATOM 4240 O O . PRO B 1 270 ? -22.484 -0.241 -12.055 1 53.72 270 PRO B O 1
#

Nearest PDB structures (foldseek):
  6vh5-assembly1_C  TM=8.774E-01  e=1.123E-25  Brucella abortus 2308
  3mw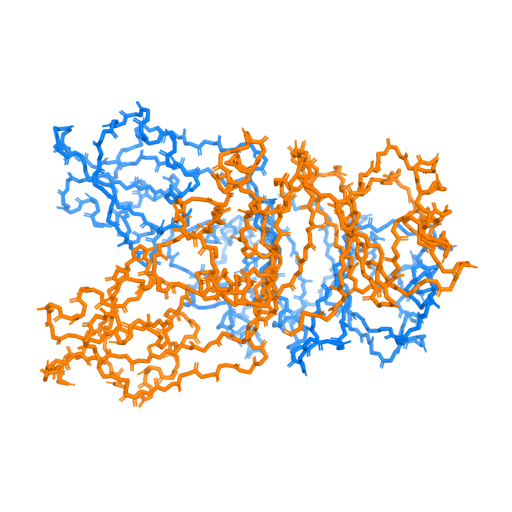b-assembly1_A  TM=8.841E-01  e=1.433E-24  Paenarthrobacter aurescens TC1
  7am0-assembly2_C  TM=8.541E-01  e=5.621E-24  Komagataeibacter europaeus
  7am0-assembly1_A  TM=8.443E-01  e=7.173E-23  Komagataeibacter europaeus
  7alz-assembly1_B  TM=8.477E-01  e=2.104E-13  Komagataeibacter europaeus

Sequence (540 aa):
MISYLGPPGTFTEEAAERFSEEELGGNGKLQSARTITAVFSRVERGEADYGVVPWENSLEGSVGETLDNFLHRSVRVFGELVLPIVHALMSGSEPDDREPVVYSHPQAYEQARETLRELLGNHEFVPTASTAEAAKLASKEGAYALGPPRLAERFGLDIMEEIRLENNETRFAIISRRDRAPTKEDKTSVVFSVTDRPGALREILGIFADRGINLTKIESRPAKRGLGDYVFFLDFEGHRMLYPGSEALAELRERTPFSKVLGSYPKVFPMISYLGPPGTFTEEAAERFSEEELGGNGKLQSARTITAVFSRVERGEADYGVVPWENSLEGSVGETLDNFLHRSVRVFGELVLPIVHALMSGSEPDDREPVVYSHPQAYEQARETLRELLGNHEFVPTASTAEAAKLASKEGAYALGPPRLAERFGLDIMEEIRLENNETRFAIISRRDRAPTKEDKTSVVFSVTDRPGALREILGIFADRGINLTKIESRPAKRGLGDYVFFLDFEGHRMLYPGSEALAELRERTPFSKVLGSYPKVFP

Secondary structure (DSSP, 8-state):
-EEEESSTTSHHHHHHHHHHHHHHTT-PPEEEESSHHHHHHHHHTTS-SEEEEEEEETTTEE-HHHHHHHHHS--EEEEEEEEEEEEEEEE-S---TTS-EEEE-HHHHHHHHHHHHHHHSS-EEEE-SSHHHHHHHHHHHT-EEEE-THHHHHHT-EEEEEEEEEEEEEEEEEEESS-----SSEEEEEEEE--SSTTHHHHHHHHHHTTTPPEEEEEEEE-SS-SS-EEEEEEEES-TTSTTHHHHHHHHHHHSS-EEEEEEEESS--/-EEEESSTTSHHHHHHHHHHHHHHTT-PPEEEESSHHHHHHHHHTTS-SEEEEEEEETTTEE-HHHHHHHHHS--EEEEEEEEEEEEEEEE-S---TTS-EEEE-HHHHHHHHHHHHHHHSS-EEEE-SSHHHHHHHHHHHT-EEEE-THHHHHHT-EEEEEEEEEEEEEEEEEEESS-----SSEEEEEEEE--SSTTHHHHHHHHHHTTTPPEEEEEEEE-SS-SS-EEEEEEEES-TTSTTHHHHHHHHHHHSS-EEEEEEEESS--

Organism: Methanopyrus kandleri (strain AV19 / DSM 6324 / JCM 9639 / NBRC 100938) (NCBI:txid190192)

InterPro domains:
  IPR001086 Prephenate dehydratase [PF00800] (2-179)
  IPR001086 Prephenate dehydratase [PS51171] (1-177)
  IPR002912 ACT domain [PF01842] (188-253)
  IPR002912 ACT domain [PS51671] (189-266)
  IPR018528 Prephenate dehydratase, conserved site [PS00858] (215-222)
  IPR045865 ACT-like domain [SSF55021] (172-267)

pLDDT: mean 94.07, std 7.4, range [53.38, 98.81]